Protein 7T8L (pdb70)

Organism: NCBI:txid2743575

Secondary structure (DSSP, 8-state):
---HHHHH--HHHHIIIIIS-EETTT---S---HHHHHHHHHHIIIIISTT-EEE---EEEE-TT---SSS-S-THHHH--TTTS--TT-SB--BTTEEEB-----S--HHHHHHHHHHHHHT-EE--B-----S-B---B-EEEEEE-SS-EEEEE---S-S-EEEEGGGB-S---EESSPP--GGG-HHHH-EEEEEEEE-TTS-HHHHHHHHHHT---S-EEEEEEGGGHHHHHHHTT-B-SHHHHT-TTT-SEEE-GGGGGGS--HHHHB--/--HHHHH--HHHHIIIIIS-B-TTT---S---HHHHHHHHHHIIIIISTT-EEEETTTTEEEE-TT---SSS-S-THHHH--TTTS--TT-SB---TTEEEB--------HHHHHHHHHHHHHT-EE--B-----S-B---B-EEEEEE-SS-EEEEE---S-S-EEEEGGGB-S---EE-SPPPPGGG-HHHH-EEEEEEEE-TTS-HHHHHHHHHHT---SSEEEEEEGGGHHHHHHHTT-B-SHHHHH-TTT--EEE-HHHH-

Sequence (542 aa):
ADKHEVLLRRAIELLAYWEGRLVTTRLNWFGLSRQQASADIKRYNTLYNPDALIHDVKGYVPKASFQPVLTTAHINEYLNLSGLVSESHALIAPEPNLAAVQLPDRSVRPEVIREVLRACRNQSTLKIYASQNPQWHERIISPHTLVYTGFRWHVRAYHQSKQFKDFLLSRIDRTPVVVAIESVDPAQDQQWHEEIVLTLIPNPKLNSSQQALVEKDFGPDGRLQIPVKKALAHYTLQRYQTAITLAEAEDALKYPLVLQRSDIEKLSSSYLFDQASDKHEVLLRRAIELLAYWEGRLVTTRLNWFGLSRQQASADIKRYNTLYNPDALIHDPSVKGYVPKASFQPVLTTAHINEYLNLSGLVSESHALIAPEPNLAAVQLPDRSVRPEVIREVLRACRNQSTLKIYASQNPQWHERIISPHTLVYTGFRWHVRAYHQSKQFKDFLLSRIDRTPVVVAIESVDPAQDQQWHEEIVLTLIPNPKLNSSQQALVEKDFGPDGRLQIPVKKALAHYTLQRYQTAITLAEAEDALKYPLVLQRSDIE

InterPro domains:
  IPR016634 DNA-binding transcriptional repressor CapW-like [PIRSF015558] (4-276)
  IPR026881 WYL domain [PF13280] (119-185)
  IPR051534 CBASS antivirus and pafABC operon-associated protein [PTHR34580] (62-256)
  IPR059019 DNA-binding transcriptional repressor CapW, winged helix-turn-helix domain [PF26109] (7-89)
  IPR059020 DNA-binding transcriptional repressor CapW, C-terminal dimerisation domain [PF26107] (207-273)

Nearest PDB structures (foldseek):
  7t8l-assembly1_B  TM=1.004E+00  e=1.789E-47  Acinetobacter sp. NEB 394
  7t8l-assembly1_A  TM=9.827E-01  e=4.111E-43  Acinetobacter sp. NEB 394
  9c5g-assembly1_A  TM=7.600E-01  e=1.513E-17  Rhizobium leguminosarum
  7tb5-assembly1_A-2  TM=6.706E-01  e=2.358E-17  Pseudomonas aeruginosa
  7qfz-assembly4_H  TM=7.503E-01  e=8.685E-16  Escherichia fergusonii ATCC 35469

Structure (mmCIF, N/CA/C/O backbone):
data_7T8L
#
_entry.id   7T8L
#
_cell.length_a   65.414
_cell.length_b   48.672
_cell.length_c   96.005
_cell.angle_alpha   90.000
_cell.angle_beta   102.251
_cell.angle_gamma   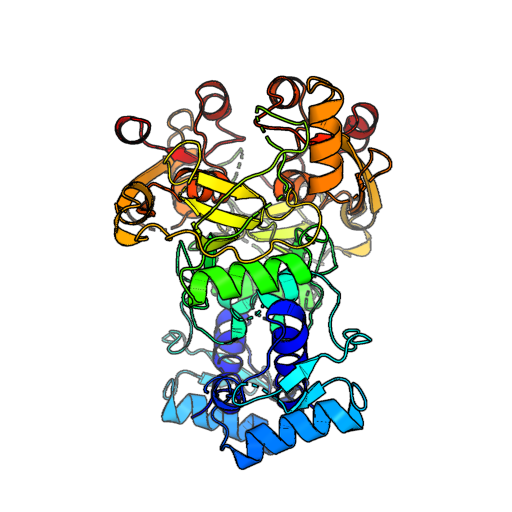90.000
#
_symmetry.space_group_name_H-M   'P 1 21 1'
#
loop_
_entity.id
_entity.type
_entity.pdbx_description
1 polymer BrxR
2 non-polymer 1,2-ETHANEDIOL
3 non-polymer 'CHLORIDE ION'
4 water water
#
loop_
_atom_site.group_PDB
_atom_site.id
_atom_site.type_symbol
_atom_site.label_atom_id
_atom_site.label_alt_id
_atom_site.label_comp_id
_atom_site.label_asym_id
_atom_site.label_entity_id
_atom_site.label_seq_id
_atom_site.pdbx_PDB_ins_code
_atom_site.Cartn_x
_atom_site.Cartn_y
_atom_site.Cartn_z
_atom_site.occupancy
_atom_site.B_iso_or_equiv
_atom_site.auth_seq_id
_atom_site.auth_comp_id
_atom_site.auth_asym_id
_atom_site.auth_atom_id
_atom_site.pdbx_PDB_model_num
ATOM 1 N N . ALA A 1 6 ? 48.648 14.943 15.991 1.000 57.787 3 ALA A N 1
ATOM 2 C CA . ALA A 1 6 ? 49.168 13.560 16.254 1.000 58.516 3 ALA A CA 1
ATOM 3 C C . ALA A 1 6 ? 48.046 12.636 16.755 1.000 59.888 3 ALA A C 1
ATOM 4 O O . ALA A 1 6 ? 48.094 11.424 16.408 1.000 58.024 3 ALA A O 1
ATOM 11 N N . ASP A 1 7 ? 47.067 13.181 17.497 1.000 53.219 4 ASP A N 1
ATOM 12 C CA . ASP A 1 7 ? 46.177 12.405 18.405 1.000 49.954 4 ASP A CA 1
ATOM 13 C C . ASP A 1 7 ? 44.983 11.773 17.666 1.000 39.104 4 ASP A C 1
ATOM 14 O O . ASP A 1 7 ? 44.158 12.470 17.036 1.000 39.046 4 ASP A O 1
ATOM 23 N N . LYS A 1 8 ? 44.887 10.458 17.802 1.000 36.908 5 LYS A N 1
ATOM 24 C CA . LYS A 1 8 ? 43.757 9.624 17.327 1.000 36.022 5 LYS A CA 1
ATOM 25 C C . LYS A 1 8 ? 42.556 9.744 18.282 1.000 33.028 5 LYS A C 1
ATOM 26 O O . LYS A 1 8 ? 42.703 10.309 19.381 1.000 30.757 5 LYS A O 1
ATOM 45 N N . HIS A 1 9 ? 41.437 9.135 17.885 1.000 30.693 6 HIS A N 1
ATOM 46 C CA . HIS A 1 9 ? 40.119 9.189 18.568 1.000 31.152 6 HIS A CA 1
ATOM 47 C C . HIS A 1 9 ? 40.288 8.979 20.070 1.000 29.365 6 HIS A C 1
ATOM 48 O O . HIS A 1 9 ? 39.842 9.858 20.785 1.000 30.829 6 HIS A O 1
ATOM 63 N N . GLU A 1 10 ? 40.955 7.910 20.520 1.000 29.004 7 GLU A N 1
ATOM 64 C CA . GLU A 1 10 ? 40.909 7.527 21.954 1.000 33.933 7 GLU A CA 1
ATOM 65 C C . GLU A 1 10 ? 41.599 8.597 22.819 1.000 32.241 7 GLU A C 1
ATOM 66 O O . GLU A 1 10 ? 41.039 8.949 23.858 1.000 29.591 7 GLU A O 1
ATOM 78 N N . VAL A 1 11 ? 42.749 9.113 22.391 1.000 31.500 8 VAL A N 1
ATOM 79 C CA . VAL A 1 11 ? 43.494 10.220 23.075 1.000 30.110 8 VAL A CA 1
ATOM 80 C C . VAL A 1 11 ? 42.653 11.510 23.027 1.000 28.537 8 VAL A C 1
ATOM 81 O O . VAL A 1 11 ? 42.518 12.181 24.087 1.000 25.778 8 VAL A O 1
ATOM 94 N N . LEU A 1 12 ? 42.072 11.835 21.876 1.000 28.335 9 LEU A N 1
ATOM 95 C CA . LEU A 1 12 ? 41.204 13.032 21.718 1.000 31.039 9 LEU A CA 1
ATOM 96 C C . LEU A 1 12 ? 39.995 12.920 22.671 1.000 28.069 9 LEU A C 1
ATOM 97 O O . LEU A 1 12 ? 39.618 13.940 23.233 1.000 25.557 9 LEU A O 1
ATOM 113 N N . LEU A 1 13 ? 39.468 11.716 22.903 1.000 28.138 10 LEU A N 1
ATOM 114 C CA . LEU A 1 13 ? 38.342 11.491 23.862 1.000 30.625 10 LEU A CA 1
ATOM 115 C C . LEU A 1 13 ? 38.778 11.864 25.287 1.000 26.173 10 LEU A C 1
ATOM 116 O O . LEU A 1 13 ? 38.008 12.553 25.968 1.000 24.011 10 LEU A O 1
ATOM 132 N N . ARG A 1 14 ? 39.977 11.444 25.703 1.000 22.629 11 ARG A N 1
ATOM 133 C CA . ARG A 1 14 ? 40.577 11.771 27.019 1.000 26.245 11 ARG A CA 1
ATOM 134 C C . ARG A 1 14 ? 40.808 13.278 27.149 1.000 25.429 11 ARG A C 1
ATOM 135 O O . ARG A 1 14 ? 40.560 13.850 28.213 1.000 25.599 11 ARG A O 1
ATOM 173 N N . ARG A 1 16 ? 39.148 15.730 25.451 1.000 24.137 13 ARG A N 1
ATOM 174 C CA . ARG A 1 16 ? 37.825 16.337 25.554 1.000 24.908 13 ARG A CA 1
ATOM 175 C C . ARG A 1 16 ? 37.283 16.130 26.977 1.000 23.430 13 ARG A C 1
ATOM 176 O O . ARG A 1 16 ? 36.658 17.057 27.485 1.000 24.138 13 ARG A O 1
ATOM 197 N N . ALA A 1 17 ? 37.508 14.966 27.595 1.000 23.577 14 ALA A N 1
ATOM 198 C CA . ALA A 1 17 ? 36.951 14.636 28.923 1.000 22.010 14 ALA A CA 1
ATOM 199 C C . ALA A 1 17 ? 37.564 15.587 29.952 1.000 24.309 14 ALA A C 1
ATOM 200 O O . ALA A 1 17 ? 36.829 16.138 30.797 1.000 20.259 14 ALA A O 1
ATOM 207 N N . ILE A 1 18 ? 38.884 15.778 29.881 1.000 22.517 15 ILE A N 1
ATOM 208 C CA . ILE A 1 18 ? 39.629 16.712 30.764 1.000 23.279 15 ILE A CA 1
ATOM 209 C C . ILE A 1 18 ? 38.991 18.089 30.658 1.000 22.040 15 ILE A C 1
ATOM 210 O O . ILE A 1 18 ? 38.720 18.697 31.717 1.000 22.672 15 ILE A O 1
ATOM 226 N N . GLU A 1 19 ? 38.826 18.572 29.438 1.000 20.614 16 GLU A N 1
ATOM 227 C CA . GLU A 1 19 ? 38.293 19.914 29.131 1.000 21.094 16 GLU A CA 1
ATOM 228 C C . GLU A 1 19 ? 36.855 20.041 29.661 1.000 22.210 16 GLU A C 1
ATOM 229 O O . GLU A 1 19 ? 36.543 21.076 30.283 1.000 21.145 16 GLU A O 1
ATOM 241 N N . LEU A 1 20 ? 36.005 19.057 29.391 1.000 20.559 17 LEU A N 1
ATOM 242 C CA . LEU A 1 20 ? 34.574 19.129 29.802 1.000 22.930 17 LEU A CA 1
ATOM 243 C C . LEU A 1 20 ? 34.438 19.062 31.331 1.000 20.661 17 LEU A C 1
ATOM 244 O O . LEU A 1 20 ? 33.582 19.805 31.872 1.000 20.378 17 LEU A O 1
ATOM 260 N N . LEU A 1 21 ? 35.216 18.223 32.021 1.000 20.484 18 LEU A N 1
ATOM 261 C CA . LEU A 1 21 ? 35.198 18.186 33.510 1.000 24.624 18 LEU A CA 1
ATOM 262 C C . LEU A 1 21 ? 35.633 19.541 34.059 1.000 27.332 18 LEU A C 1
ATOM 263 O O . LEU A 1 21 ? 34.928 20.054 34.976 1.000 28.024 18 LEU A O 1
ATOM 279 N N . ALA A 1 22 ? 36.737 20.103 33.551 1.000 25.427 19 ALA A N 1
ATOM 280 C CA . ALA A 1 22 ? 37.243 21.431 33.976 1.000 25.688 19 ALA A CA 1
ATOM 281 C C . ALA A 1 22 ? 36.157 22.493 33.767 1.000 25.313 19 ALA A C 1
ATOM 282 O O . ALA A 1 22 ? 35.906 23.340 34.672 1.000 24.589 19 ALA A O 1
ATOM 289 N N . TYR A 1 23 ? 35.584 22.516 32.584 1.000 22.825 20 TYR A N 1
ATOM 290 C CA . TYR A 1 23 ? 34.702 23.624 32.164 1.000 23.413 20 TYR A CA 1
ATOM 291 C C . TYR A 1 23 ? 33.339 23.545 32.854 1.000 23.022 20 TYR A C 1
ATOM 292 O O . TYR A 1 23 ? 32.847 24.612 33.320 1.000 24.126 20 TYR A O 1
ATOM 310 N N . TRP A 1 24 ? 32.743 22.353 32.898 1.000 20.531 21 TRP A N 1
ATOM 311 C CA . TRP A 1 24 ? 31.352 22.139 33.387 1.000 19.864 21 TRP A CA 1
ATOM 312 C C . TRP A 1 24 ? 31.331 21.893 34.901 1.000 21.045 21 TRP A C 1
ATOM 313 O O . TRP A 1 24 ? 30.381 22.357 35.562 1.000 23.229 21 TRP A O 1
ATOM 334 N N . GLU A 1 25 ? 32.292 21.165 35.457 1.000 24.411 22 GLU A N 1
ATOM 335 C CA . GLU A 1 25 ? 32.339 20.825 36.917 1.000 22.886 22 GLU A CA 1
ATOM 336 C C . GLU A 1 25 ? 33.276 21.785 37.667 1.000 25.395 22 GLU A C 1
ATOM 337 O O . GLU A 1 25 ? 33.080 21.955 38.867 1.000 24.405 22 GLU A O 1
ATOM 349 N N . GLY A 1 26 ? 34.222 22.441 36.985 1.000 25.300 23 GLY A N 1
ATOM 350 C CA . GLY A 1 26 ? 35.153 23.418 37.592 1.000 26.306 23 GLY A CA 1
ATOM 351 C C . GLY A 1 26 ? 36.298 22.750 38.338 1.000 27.622 23 GLY A C 1
ATOM 352 O O . GLY A 1 26 ? 37.020 23.432 39.072 1.000 26.981 23 GLY A O 1
ATOM 356 N N . ARG A 1 27 ? 36.459 21.445 38.174 1.000 30.611 24 ARG A N 1
ATOM 357 C CA . ARG A 1 27 ? 37.426 20.622 38.934 1.000 33.603 24 ARG A CA 1
ATOM 358 C C . ARG A 1 27 ? 37.693 19.327 38.164 1.000 33.443 24 ARG A C 1
ATOM 359 O O . ARG A 1 27 ? 36.762 18.758 37.633 1.000 35.870 24 ARG A O 1
ATOM 380 N N . LEU A 1 28 ? 38.952 18.909 38.108 1.000 36.231 25 LEU A N 1
ATOM 381 C CA . LEU A 1 28 ? 39.388 17.659 37.457 1.000 36.717 25 LEU A CA 1
ATOM 382 C C . LEU A 1 28 ? 40.148 16.845 38.504 1.000 38.061 25 LEU A C 1
ATOM 383 O O . LEU A 1 28 ? 41.220 17.284 38.921 1.000 35.729 25 LEU A O 1
ATOM 399 N N . VAL A 1 29 ? 39.557 15.742 38.949 1.000 38.074 26 VAL A N 1
ATOM 400 C CA . VAL A 1 29 ? 40.158 14.783 39.920 1.000 42.556 26 VAL A CA 1
ATOM 401 C C . VAL A 1 29 ? 40.728 13.611 39.123 1.000 39.929 26 VAL A C 1
ATOM 402 O O . VAL A 1 29 ? 39.986 13.016 38.313 1.000 34.638 26 VAL A O 1
ATOM 415 N N . THR A 1 30 ? 42.015 13.332 39.314 1.000 41.841 27 THR A N 1
ATOM 416 C CA . THR A 1 30 ? 42.782 12.290 38.581 1.000 42.726 27 THR A CA 1
ATOM 417 C C . THR A 1 30 ? 42.038 10.948 38.653 1.000 39.249 27 THR A C 1
ATOM 418 O O . THR A 1 30 ? 41.982 10.249 37.611 1.000 37.537 27 THR A O 1
ATOM 429 N N . THR A 1 31 ? 41.450 10.611 39.803 1.000 36.577 28 THR A N 1
ATOM 430 C CA . THR A 1 31 ? 40.700 9.333 40.013 1.000 38.635 28 THR A CA 1
ATOM 431 C C . THR A 1 31 ? 39.509 9.217 39.039 1.000 32.088 28 THR A C 1
ATOM 432 O O . THR A 1 31 ? 39.178 8.082 38.641 1.000 31.028 28 THR A O 1
ATOM 443 N N . ARG A 1 32 ? 38.888 10.329 38.655 1.000 33.503 29 ARG A N 1
ATOM 444 C CA . ARG A 1 32 ? 37.741 10.338 37.699 1.000 33.988 29 ARG A CA 1
ATOM 445 C C . ARG A 1 32 ? 38.221 9.846 36.325 1.000 29.954 29 ARG A C 1
ATOM 446 O O . ARG A 1 32 ? 37.597 8.956 35.735 1.000 24.636 29 ARG A O 1
ATOM 467 N N . LEU A 1 33 ? 39.325 10.420 35.850 1.000 31.818 30 LEU A N 1
ATOM 468 C CA . LEU A 1 33 ? 39.997 9.990 34.608 1.000 35.455 30 LEU A CA 1
ATOM 469 C C . LEU A 1 33 ? 40.341 8.505 34.669 1.000 33.522 30 LEU A C 1
ATOM 470 O O . LEU A 1 33 ? 40.071 7.773 33.714 1.000 33.742 30 LEU A O 1
ATOM 503 N N . ASN A 1 35 ? 39.154 6.055 36.471 1.000 36.833 32 ASN A N 1
ATOM 504 C CA . ASN A 1 35 ? 37.984 5.186 36.436 1.000 36.179 32 ASN A CA 1
ATOM 505 C C . ASN A 1 35 ? 37.321 5.228 35.064 1.000 30.972 32 ASN A C 1
ATOM 506 O O . ASN A 1 35 ? 36.835 4.193 34.651 1.000 31.970 32 ASN A O 1
ATOM 517 N N . TRP A 1 36 ? 37.228 6.383 34.407 1.000 31.062 33 TRP A N 1
ATOM 518 C CA . TRP A 1 36 ? 36.512 6.472 33.105 1.000 31.533 33 TRP A CA 1
ATOM 519 C C . TRP A 1 36 ? 37.238 5.655 32.023 1.000 32.834 33 TRP A C 1
ATOM 520 O O . TRP A 1 36 ? 36.561 5.009 31.217 1.000 32.624 33 TRP A O 1
ATOM 541 N N . PHE A 1 37 ? 38.566 5.715 31.980 1.000 31.945 34 PHE A N 1
ATOM 542 C CA . PHE A 1 37 ? 39.351 5.151 30.859 1.000 34.453 34 PHE A CA 1
ATOM 543 C C . PHE A 1 37 ? 40.220 3.971 31.315 1.000 39.376 34 PHE A C 1
ATOM 544 O O . PHE A 1 37 ? 40.877 3.373 30.452 1.000 40.695 34 PHE A O 1
ATOM 561 N N . GLY A 1 38 ? 40.208 3.605 32.601 1.000 43.850 35 GLY A N 1
ATOM 562 C CA . GLY A 1 38 ? 40.976 2.442 33.102 1.000 44.555 35 GLY A CA 1
ATOM 563 C C . GLY A 1 38 ? 42.472 2.708 33.082 1.000 44.834 35 GLY A C 1
ATOM 564 O O . GLY A 1 38 ? 43.239 1.801 32.742 1.000 48.328 35 GLY A O 1
ATOM 568 N N . LEU A 1 39 ? 42.867 3.924 33.450 1.000 41.110 36 LEU A N 1
ATOM 569 C CA . LEU A 1 39 ? 44.271 4.394 33.476 1.000 38.413 36 LEU A CA 1
ATOM 570 C C . LEU A 1 39 ? 44.872 4.137 34.862 1.000 41.589 36 LEU A C 1
ATOM 571 O O . LEU A 1 39 ? 44.107 4.098 35.853 1.000 39.599 36 LEU A O 1
ATOM 587 N N . SER A 1 40 ? 46.200 3.989 34.930 1.000 40.867 37 SER A N 1
ATOM 588 C CA . SER A 1 40 ? 47.005 4.161 36.170 1.000 42.569 37 SER A CA 1
ATOM 589 C C . SER A 1 40 ? 47.072 5.657 36.499 1.000 40.658 37 SER A C 1
ATOM 590 O O . SER A 1 40 ? 46.911 6.471 35.558 1.000 37.316 37 SER A O 1
ATOM 598 N N . ARG A 1 41 ? 47.321 6.001 37.764 1.000 40.394 38 ARG A N 1
ATOM 599 C CA . ARG A 1 41 ? 47.543 7.406 38.199 1.000 43.155 38 ARG A CA 1
ATOM 600 C C . ARG A 1 41 ? 48.617 8.067 37.314 1.000 42.736 38 ARG A C 1
ATOM 601 O O . ARG A 1 41 ? 48.493 9.286 37.023 1.000 37.392 38 ARG A O 1
ATOM 622 N N . GLN A 1 42 ? 49.630 7.302 36.879 1.000 46.866 39 GLN A N 1
ATOM 623 C CA . GLN A 1 42 ? 50.764 7.814 36.055 1.000 42.488 39 GLN A CA 1
ATOM 624 C C . GLN A 1 42 ? 50.238 8.174 34.667 1.000 40.088 39 GLN A C 1
ATOM 625 O O . GLN A 1 42 ? 50.538 9.269 34.204 1.000 40.829 39 GLN A O 1
ATOM 631 N N . GLN A 1 43 ? 49.455 7.296 34.040 1.000 40.280 40 GLN A N 1
ATOM 632 C CA . GLN A 1 43 ? 48.815 7.601 32.729 1.000 44.209 40 GLN A CA 1
ATOM 633 C C . GLN A 1 43 ? 47.829 8.781 32.891 1.000 41.908 40 GLN A C 1
ATOM 634 O O . GLN A 1 43 ? 47.905 9.745 32.101 1.000 40.833 40 GLN A O 1
ATOM 648 N N . ALA A 1 44 ? 46.969 8.763 33.914 1.000 39.254 41 ALA A N 1
ATOM 649 C CA . ALA A 1 44 ? 46.019 9.872 34.193 1.000 39.332 41 ALA A CA 1
ATOM 650 C C . ALA A 1 44 ? 46.769 11.216 34.288 1.000 37.278 41 ALA A C 1
ATOM 651 O O . ALA A 1 44 ? 46.363 12.152 33.596 1.000 34.008 41 ALA A O 1
ATOM 658 N N . SER A 1 45 ? 47.849 11.320 35.081 1.000 38.093 42 SER A N 1
ATOM 659 C CA . SER A 1 45 ? 48.645 12.573 35.232 1.000 38.013 42 SER A CA 1
ATOM 660 C C . SER A 1 45 ? 49.337 12.949 33.917 1.000 38.909 42 SER A C 1
ATOM 661 O O . SER A 1 45 ? 49.467 14.162 33.646 1.000 34.864 42 SER A O 1
ATOM 669 N N . ALA A 1 46 ? 49.794 11.964 33.129 1.000 35.658 43 ALA A N 1
ATOM 670 C CA . ALA A 1 46 ? 50.382 12.234 31.795 1.000 38.270 43 ALA A CA 1
ATOM 671 C C . ALA A 1 46 ? 49.328 12.877 30.879 1.000 36.281 43 ALA A C 1
ATOM 672 O O . ALA A 1 46 ? 49.667 13.806 30.134 1.000 33.616 43 ALA A O 1
ATOM 679 N N . ASP A 1 47 ? 48.076 12.404 30.914 1.000 41.522 44 ASP A N 1
ATOM 680 C CA . ASP A 1 47 ? 46.983 12.964 30.060 1.000 38.081 44 ASP A CA 1
ATOM 681 C C . ASP A 1 47 ? 46.739 14.432 30.430 1.000 32.178 44 ASP A C 1
ATOM 682 O O . ASP A 1 47 ? 46.633 15.284 29.521 1.000 26.318 44 ASP A O 1
ATOM 691 N N . ILE A 1 48 ? 46.673 14.733 31.723 1.000 30.050 45 ILE A N 1
ATOM 692 C CA . ILE A 1 48 ? 46.432 16.123 32.199 1.000 30.425 45 ILE A CA 1
ATOM 693 C C . ILE A 1 48 ? 47.606 16.991 31.715 1.000 32.864 45 ILE A C 1
ATOM 694 O O . ILE A 1 48 ? 47.354 18.082 31.170 1.000 26.747 45 ILE A O 1
ATOM 710 N N . LYS A 1 49 ? 48.841 16.497 31.874 1.000 35.072 46 LYS A N 1
ATOM 711 C CA . LYS A 1 49 ? 50.101 17.188 31.451 1.000 37.697 46 LYS A CA 1
ATOM 712 C C . LYS A 1 49 ? 50.000 17.497 29.948 1.000 34.432 46 LYS A C 1
ATOM 713 O O . LYS A 1 49 ? 50.189 18.661 29.554 1.000 35.792 46 LYS A O 1
ATOM 725 N N . ARG A 1 50 ? 49.598 16.524 29.131 1.000 34.574 47 ARG A N 1
ATOM 726 C CA . ARG A 1 50 ? 49.404 16.722 27.667 1.000 32.266 47 ARG A CA 1
ATOM 727 C C . ARG A 1 50 ? 48.350 17.803 27.369 1.000 31.105 47 ARG A C 1
ATOM 728 O O . ARG A 1 50 ? 48.566 18.635 26.451 1.000 28.791 47 ARG A O 1
ATOM 749 N N . TYR A 1 51 ? 47.168 17.759 27.987 1.000 28.063 48 TYR A N 1
ATOM 750 C CA . TYR A 1 51 ? 46.133 18.792 27.696 1.000 28.493 48 TYR A CA 1
ATOM 751 C C . TYR A 1 51 ? 46.713 20.161 28.073 1.000 26.365 48 TYR A C 1
ATOM 752 O O . TYR A 1 51 ? 46.503 21.126 27.354 1.000 25.274 48 TYR A O 1
ATOM 770 N N . ASN A 1 52 ? 47.384 20.209 29.221 1.000 27.787 49 ASN A N 1
ATOM 771 C CA . ASN A 1 52 ? 47.938 21.445 29.830 1.000 35.455 49 ASN A CA 1
ATOM 772 C C . ASN A 1 52 ? 49.146 21.976 29.049 1.000 39.460 49 ASN A C 1
ATOM 773 O O . ASN A 1 52 ? 49.530 23.127 29.337 1.000 45.786 49 ASN A O 1
ATOM 784 N N . THR A 1 53 ? 49.730 21.176 28.145 1.000 38.878 50 THR A N 1
ATOM 785 C CA . THR A 1 53 ? 50.980 21.504 27.394 1.000 38.932 50 THR A CA 1
ATOM 786 C C . THR A 1 53 ? 50.648 21.697 25.917 1.000 36.876 50 THR A C 1
ATOM 787 O O . THR A 1 53 ? 50.893 22.783 25.394 1.000 40.970 50 THR A O 1
ATOM 798 N N . LEU A 1 54 ? 50.039 20.700 25.280 1.000 33.363 51 LEU A N 1
ATOM 799 C CA . LEU A 1 54 ? 49.858 20.692 23.817 1.000 32.999 51 LEU A CA 1
ATOM 800 C C . LEU A 1 54 ? 48.511 21.290 23.390 1.000 36.613 51 LEU A C 1
ATOM 801 O O . LEU A 1 54 ? 48.414 21.706 22.215 1.000 34.741 51 LEU A O 1
ATOM 817 N N . TYR A 1 55 ? 47.480 21.307 24.249 1.000 33.801 52 TYR A N 1
ATOM 818 C CA . TYR A 1 55 ? 46.118 21.738 23.826 1.000 32.939 52 TYR A CA 1
ATOM 819 C C . TYR A 1 55 ? 45.746 23.105 24.394 1.000 30.556 52 TYR A C 1
ATOM 820 O O . TYR A 1 55 ? 45.261 23.901 23.606 1.000 30.757 52 TYR A O 1
ATOM 838 N N . ASN A 1 56 ? 45.860 23.301 25.707 1.000 32.580 53 ASN A N 1
ATOM 839 C CA . ASN A 1 56 ? 45.377 24.521 26.413 1.000 37.748 53 ASN A CA 1
ATOM 840 C C . ASN A 1 56 ? 46.493 24.922 27.377 1.000 39.361 53 ASN A C 1
ATOM 841 O O . ASN A 1 56 ? 46.450 24.610 28.569 1.000 36.394 53 ASN A O 1
ATOM 852 N N . PRO A 1 57 ? 47.583 25.533 26.852 1.000 40.761 54 PRO A N 1
ATOM 853 C CA . PRO A 1 57 ? 48.799 25.752 27.638 1.000 42.753 54 PRO A CA 1
ATOM 854 C C . PRO A 1 57 ? 48.491 26.444 28.978 1.000 38.802 54 PRO A C 1
ATOM 855 O O . PRO A 1 57 ? 47.911 27.485 28.935 1.000 37.994 54 PRO A O 1
ATOM 866 N N . ASP A 1 58 ? 48.842 25.793 30.091 1.000 41.136 55 ASP A N 1
ATOM 867 C CA . ASP A 1 58 ? 48.692 26.246 31.506 1.000 49.095 55 ASP A CA 1
ATOM 868 C C . ASP A 1 58 ? 47.241 26.661 31.822 1.000 46.121 55 ASP A C 1
ATOM 869 O O . ASP A 1 58 ? 47.052 27.567 32.652 1.000 39.257 55 ASP A O 1
ATOM 878 N N . ALA A 1 59 ? 46.242 25.982 31.245 1.000 43.528 56 ALA A N 1
ATOM 879 C CA . ALA A 1 59 ? 44.809 26.286 31.480 1.000 39.418 56 ALA A CA 1
ATOM 880 C C . ALA A 1 59 ? 44.400 25.767 32.859 1.000 37.403 56 ALA A C 1
ATOM 881 O O . ALA A 1 59 ? 43.536 26.426 33.465 1.000 39.054 56 ALA A O 1
ATOM 888 N N . LEU A 1 60 ? 45.029 24.676 33.329 1.000 34.248 57 LEU A N 1
ATOM 889 C CA . LEU A 1 60 ? 44.762 23.970 34.608 1.000 37.563 57 LEU A CA 1
ATOM 890 C C . LEU A 1 60 ? 45.922 24.162 35.599 1.000 49.740 57 LEU A C 1
ATOM 891 O O . LEU A 1 60 ? 47.095 24.081 35.145 1.000 49.841 57 LEU A O 1
ATOM 907 N N . ILE A 1 61 ? 45.604 24.286 36.900 1.000 49.486 58 ILE A N 1
ATOM 908 C CA . ILE A 1 61 ? 46.564 24.415 38.046 1.000 50.399 58 ILE A CA 1
ATOM 909 C C . ILE A 1 61 ? 46.191 23.374 39.106 1.000 49.582 58 ILE A C 1
ATOM 910 O O . ILE A 1 61 ? 44.979 23.221 39.327 1.000 44.883 58 ILE A O 1
ATOM 926 N N . HIS A 1 62 ? 47.172 22.717 39.750 1.000 49.246 59 HIS A N 1
ATOM 927 C CA . HIS A 1 62 ? 46.964 21.778 40.894 1.000 57.835 59 HIS A CA 1
ATOM 928 C C . HIS A 1 62 ? 46.432 22.586 42.083 1.000 62.461 59 HIS A C 1
ATOM 929 O O . HIS A 1 62 ? 46.584 23.818 42.032 1.000 68.022 59 HIS A O 1
ATOM 935 N N . ASP A 1 63 ? 45.794 21.944 43.073 1.000 63.466 60 ASP A N 1
ATOM 936 C CA . ASP A 1 63 ? 45.216 22.643 44.258 1.000 63.462 60 ASP A CA 1
ATOM 937 C C . ASP A 1 63 ? 45.104 21.667 45.436 1.000 68.119 60 ASP A C 1
ATOM 938 O O . ASP A 1 63 ? 44.227 20.784 45.357 1.000 72.411 60 ASP A O 1
ATOM 945 N N . VAL A 1 66 ? 41.950 19.831 46.843 1.000 60.759 63 VAL A N 1
ATOM 946 C CA . VAL A 1 66 ? 41.241 18.849 45.973 1.000 60.250 63 VAL A CA 1
ATOM 947 C C . VAL A 1 66 ? 42.299 17.976 45.308 1.000 62.027 63 VAL A C 1
ATOM 948 O O . VAL A 1 66 ? 43.294 18.553 44.848 1.000 68.350 63 VAL A O 1
ATOM 953 N N . LYS A 1 67 ? 42.080 16.657 45.249 1.000 64.326 64 LYS A N 1
ATOM 954 C CA . LYS A 1 67 ? 43.021 15.647 44.681 1.000 59.868 64 LYS A CA 1
ATOM 955 C C . LYS A 1 67 ? 43.108 15.818 43.155 1.000 61.606 64 LYS A C 1
ATOM 956 O O . LYS A 1 67 ? 43.067 14.793 42.421 1.000 58.871 64 LYS A O 1
ATOM 962 N N . GLY A 1 68 ? 43.263 17.064 42.690 1.000 64.364 65 GLY A N 1
ATOM 963 C CA . GLY A 1 68 ? 43.306 17.394 41.254 1.000 60.499 65 GLY A CA 1
ATOM 964 C C . GLY A 1 68 ? 43.393 18.886 40.983 1.000 55.161 65 GLY A C 1
ATOM 965 O O . GLY A 1 68 ? 43.940 19.622 41.821 1.000 65.872 65 GLY A O 1
ATOM 969 N N . TYR A 1 69 ? 42.845 19.311 39.841 1.000 49.255 66 TYR A N 1
ATOM 970 C CA . TYR A 1 69 ? 43.208 20.566 39.137 1.000 44.830 66 TYR A CA 1
ATOM 971 C C . TYR A 1 69 ? 41.960 21.413 38.886 1.000 42.416 66 TYR A C 1
ATOM 972 O O . TYR A 1 69 ? 40.831 20.867 38.817 1.000 35.728 66 TYR A O 1
ATOM 990 N N . VAL A 1 70 ? 42.171 22.715 38.706 1.000 37.598 67 VAL A N 1
ATOM 991 C CA . VAL A 1 70 ? 41.090 23.725 38.573 1.000 41.154 67 VAL A CA 1
ATOM 992 C C . VAL A 1 70 ? 41.416 24.566 37.348 1.000 37.833 67 VAL A C 1
ATOM 993 O O . VAL A 1 70 ? 42.585 24.792 37.065 1.000 38.005 67 VAL A O 1
ATOM 1006 N N . PRO A 1 71 ? 40.421 25.038 36.566 1.000 39.830 68 PRO A N 1
ATOM 1007 C CA . PRO A 1 71 ? 40.696 25.972 35.475 1.000 42.427 68 PRO A CA 1
ATOM 1008 C C . PRO A 1 71 ? 41.215 27.328 35.980 1.000 46.892 68 PRO A C 1
ATOM 1009 O O . PRO A 1 71 ? 40.637 27.836 36.925 1.000 42.457 68 PRO A O 1
ATOM 1020 N N . LYS A 1 72 ? 42.269 27.862 35.344 1.000 44.887 69 LYS A N 1
ATOM 1021 C CA . LYS A 1 72 ? 42.662 29.296 35.435 1.000 47.840 69 LYS A CA 1
ATOM 1022 C C . LYS A 1 72 ? 41.399 30.143 35.185 1.000 47.967 69 LYS A C 1
ATOM 1023 O O . LYS A 1 72 ? 40.425 29.641 34.552 1.000 43.899 69 LYS A O 1
ATOM 1029 N N . ALA A 1 73 ? 41.396 31.370 35.703 1.000 45.195 70 ALA A N 1
ATOM 1030 C CA . ALA A 1 73 ? 40.299 32.356 35.558 1.000 49.791 70 ALA A CA 1
ATOM 1031 C C . ALA A 1 73 ? 40.095 32.686 34.070 1.000 46.028 70 ALA A C 1
ATOM 1032 O O . ALA A 1 73 ? 38.943 32.911 33.667 1.000 45.375 70 ALA A O 1
ATOM 1039 N N . SER A 1 74 ? 41.173 32.674 33.280 1.000 45.772 71 SER A N 1
ATOM 1040 C CA . SER A 1 74 ? 41.162 32.952 31.820 1.000 49.585 71 SER A CA 1
ATOM 1041 C C . SER A 1 74 ? 40.810 31.693 31.006 1.000 51.440 71 SER A C 1
ATOM 1042 O O . SER A 1 74 ? 40.969 31.766 29.768 1.000 52.602 71 SER A O 1
ATOM 1048 N N . PHE A 1 75 ? 40.365 30.590 31.637 1.000 47.464 72 PHE A N 1
ATOM 1049 C CA . PHE A 1 75 ? 40.109 29.281 30.961 1.000 43.513 72 PHE A CA 1
ATOM 1050 C C . PHE A 1 75 ? 39.040 29.448 29.881 1.000 42.916 72 PHE A C 1
ATOM 1051 O O . PHE A 1 75 ? 37.913 29.820 30.240 1.000 43.672 72 PHE A O 1
ATOM 1068 N N . GLN A 1 76 ? 39.398 29.150 28.624 1.000 42.444 73 GLN A N 1
ATOM 1069 C CA . GLN A 1 76 ? 38.495 29.007 27.448 1.000 46.114 73 GLN A CA 1
ATOM 1070 C C . GLN A 1 76 ? 38.591 27.572 26.921 1.000 42.937 73 GLN A C 1
ATOM 1071 O O . GLN A 1 76 ? 39.696 27.031 26.824 1.000 42.569 73 GLN A O 1
ATOM 1077 N N . PRO A 1 77 ? 37.464 26.894 26.590 1.000 41.071 74 PRO A N 1
ATOM 1078 C CA . PRO A 1 77 ? 37.518 25.590 25.933 1.000 39.399 74 PRO A CA 1
ATOM 1079 C C . PRO A 1 77 ? 38.149 25.703 24.532 1.000 38.927 74 PRO A C 1
ATOM 1080 O O . PRO A 1 77 ? 37.849 26.645 23.836 1.000 37.932 74 PRO A O 1
ATOM 1091 N N . VAL A 1 78 ? 38.999 24.749 24.142 1.000 37.314 75 VAL A N 1
ATOM 1092 C CA . VAL A 1 78 ? 39.652 24.734 22.791 1.000 39.114 75 VAL A CA 1
ATOM 1093 C C . VAL A 1 78 ? 39.103 23.604 21.908 1.000 35.961 75 VAL A C 1
ATOM 1094 O O . VAL A 1 78 ? 39.118 23.797 20.689 1.000 33.774 75 VAL A O 1
ATOM 1107 N N . LEU A 1 79 ? 38.563 22.526 22.491 1.000 33.595 76 LEU A N 1
ATOM 1108 C CA . LEU A 1 79 ? 38.119 21.305 21.772 1.000 33.735 76 LEU A CA 1
ATOM 1109 C C . LEU A 1 79 ? 36.591 21.245 21.659 1.000 34.238 76 LEU A C 1
ATOM 1110 O O . LEU A 1 79 ? 36.116 20.419 20.881 1.000 36.273 76 LEU A O 1
ATOM 1126 N N . THR A 1 80 ? 35.834 22.037 22.425 1.000 33.155 77 THR A N 1
ATOM 1127 C CA . THR A 1 80 ? 34.353 21.889 22.520 1.000 33.923 77 THR A CA 1
ATOM 1128 C C . THR A 1 80 ? 33.676 23.261 22.445 1.000 34.781 77 THR A C 1
ATOM 1129 O O . THR A 1 80 ? 34.309 24.234 22.811 1.000 35.472 77 THR A O 1
ATOM 1140 N N . THR A 1 81 ? 32.443 23.317 21.934 1.000 38.361 78 THR A N 1
ATOM 1141 C CA . THR A 1 81 ? 31.578 24.532 21.949 1.000 37.360 78 THR A CA 1
ATOM 1142 C C . THR A 1 81 ? 31.019 24.638 23.373 1.000 35.596 78 THR A C 1
ATOM 1143 O O . THR A 1 81 ? 30.962 23.605 24.061 1.000 38.874 78 THR A O 1
ATOM 1154 N N . ALA A 1 82 ? 30.602 25.815 23.802 1.000 32.559 79 ALA A N 1
ATOM 1155 C CA . ALA A 1 82 ? 30.047 26.030 25.161 1.000 37.133 79 ALA A CA 1
ATOM 1156 C C . ALA A 1 82 ? 28.584 25.544 25.264 1.000 32.641 79 ALA A C 1
ATOM 1157 O O . ALA A 1 82 ? 27.816 26.162 25.980 1.000 38.835 79 ALA A O 1
ATOM 1164 N N . HIS A 1 83 ? 28.214 24.431 24.620 1.000 31.222 80 HIS A N 1
ATOM 1165 C CA . HIS A 1 83 ? 26.871 23.791 24.714 1.000 29.648 80 HIS A CA 1
ATOM 1166 C C . HIS A 1 83 ? 26.911 22.729 25.808 1.000 24.533 80 HIS A C 1
ATOM 1167 O O . HIS A 1 83 ? 27.783 21.859 25.715 1.000 21.943 80 HIS A O 1
ATOM 1182 N N . ILE A 1 84 ? 25.957 22.739 26.747 1.000 21.286 81 ILE A N 1
ATOM 1183 C CA . ILE A 1 84 ? 25.816 21.666 27.778 1.000 20.987 81 ILE A CA 1
ATOM 1184 C C . ILE A 1 84 ? 25.625 20.278 27.109 1.000 19.124 81 ILE A C 1
ATOM 1185 O O . ILE A 1 84 ? 26.125 19.282 27.636 1.000 19.610 81 ILE A O 1
ATOM 1201 N N . ASN A 1 85 ? 25.047 20.209 25.912 1.000 20.906 82 ASN A N 1
ATOM 1202 C CA . ASN A 1 85 ? 24.926 18.950 25.125 1.000 22.298 82 ASN A CA 1
ATOM 1203 C C . ASN A 1 85 ? 26.294 18.225 25.082 1.000 22.922 82 ASN A C 1
ATOM 1204 O O . ASN A 1 85 ? 26.334 16.996 25.145 1.000 22.436 82 ASN A O 1
ATOM 1215 N N . GLU A 1 86 ? 27.416 18.940 24.970 1.000 21.207 83 GLU A N 1
ATOM 1216 C CA . GLU A 1 86 ? 28.740 18.266 24.865 1.000 26.165 83 GLU A CA 1
ATOM 1217 C C . GLU A 1 86 ? 29.069 17.529 26.161 1.000 22.654 83 GLU A C 1
ATOM 1218 O O . GLU A 1 86 ? 29.703 16.467 26.109 1.000 21.658 83 GLU A O 1
ATOM 1230 N N . TYR A 1 87 ? 28.684 18.092 27.292 1.000 21.213 84 TYR A N 1
ATOM 1231 C CA . TYR A 1 87 ? 28.935 17.456 28.597 1.000 20.390 84 TYR A CA 1
ATOM 1232 C C . TYR A 1 87 ? 28.079 16.197 28.684 1.000 18.625 84 TYR A C 1
ATOM 1233 O O . TYR A 1 87 ? 28.570 15.108 29.040 1.000 20.839 84 TYR A O 1
ATOM 1251 N N . LEU A 1 88 ? 26.793 16.322 28.356 1.000 21.364 85 LEU A N 1
ATOM 1252 C CA . LEU A 1 88 ? 25.883 15.149 28.434 1.000 21.628 85 LEU A CA 1
ATOM 1253 C C . LEU A 1 88 ? 26.371 14.069 27.460 1.000 21.244 85 LEU A C 1
ATOM 1254 O O . LEU A 1 88 ? 26.388 12.917 27.860 1.000 20.138 85 LEU A O 1
ATOM 1270 N N . ASN A 1 89 ? 26.801 14.433 26.255 1.000 23.725 86 ASN A N 1
ATOM 1271 C CA . ASN A 1 89 ? 27.282 13.447 25.240 1.000 24.610 86 ASN A CA 1
ATOM 1272 C C . ASN A 1 89 ? 28.475 12.675 25.782 1.000 23.895 86 ASN A C 1
ATOM 1273 O O . ASN A 1 89 ? 28.538 11.478 25.609 1.000 22.943 86 ASN A O 1
ATOM 1318 N N . LEU A 1 91 ? 29.406 12.109 28.952 1.000 23.868 88 LEU A N 1
ATOM 1319 C CA . LEU A 1 91 ? 29.002 11.245 30.058 1.000 25.703 88 LEU A CA 1
ATOM 1320 C C . LEU A 1 91 ? 28.267 10.031 29.499 1.000 25.117 88 LEU A C 1
ATOM 1321 O O . LEU A 1 91 ? 28.496 8.929 30.009 1.000 27.979 88 LEU A O 1
ATOM 1337 N N . SER A 1 92 ? 27.419 10.239 28.496 1.000 28.158 89 SER A N 1
ATOM 1338 C CA . SER A 1 92 ? 26.504 9.185 27.982 1.000 35.039 89 SER A CA 1
ATOM 1339 C C . SER A 1 92 ? 27.312 8.164 27.182 1.000 37.972 89 SER A C 1
ATOM 1340 O O . SER A 1 92 ? 26.919 6.980 27.198 1.000 40.662 89 SER A O 1
ATOM 1348 N N . GLY A 1 93 ? 28.442 8.582 26.603 1.000 36.855 90 GLY A N 1
ATOM 1349 C CA . GLY A 1 93 ? 29.376 7.694 25.883 1.000 36.812 90 GLY A CA 1
ATOM 1350 C C . GLY A 1 93 ? 30.063 6.696 26.796 1.000 39.819 90 GLY A C 1
ATOM 1351 O O . GLY A 1 93 ? 30.444 5.624 26.308 1.000 41.105 90 GLY A O 1
ATOM 1355 N N . LEU A 1 94 ? 30.202 6.997 28.087 1.000 39.708 91 LEU A N 1
ATOM 1356 C CA . LEU A 1 94 ? 30.997 6.175 29.043 1.000 42.192 91 LEU A CA 1
ATOM 1357 C C . LEU A 1 94 ? 30.184 5.020 29.648 1.000 45.555 91 LEU A C 1
ATOM 1358 O O . LEU A 1 94 ? 30.816 3.991 29.998 1.000 40.152 91 LEU A O 1
ATOM 1374 N N . VAL A 1 95 ? 28.849 5.131 29.703 1.000 45.423 92 VAL A N 1
ATOM 1375 C CA . VAL A 1 95 ? 27.927 4.113 30.302 1.000 48.680 92 VAL A CA 1
ATOM 1376 C C . VAL A 1 95 ? 27.035 3.521 29.185 1.000 51.989 92 VAL A C 1
ATOM 1377 O O . VAL A 1 95 ? 27.012 4.091 28.095 1.000 53.418 92 VAL A O 1
ATOM 1390 N N . SER A 1 96 ? 26.338 2.404 29.419 1.000 55.244 93 SER A N 1
ATOM 1391 C CA . SER A 1 96 ? 25.555 1.678 28.378 1.000 55.391 93 SER A CA 1
ATOM 1392 C C . SER A 1 96 ? 24.065 1.769 28.708 1.000 54.372 93 SER A C 1
ATOM 1393 O O . SER A 1 96 ? 23.516 0.755 29.197 1.000 60.397 93 SER A O 1
ATOM 1399 N N . GLU A 1 97 ? 23.446 2.927 28.432 1.000 48.057 94 GLU A N 1
ATOM 1400 C CA . GLU A 1 97 ? 22.092 3.284 28.941 1.000 49.892 94 GLU A CA 1
ATOM 1401 C C . GLU A 1 97 ? 21.160 3.801 27.834 1.000 48.100 94 GLU A C 1
ATOM 1402 O O . GLU A 1 97 ? 20.234 4.531 28.185 1.000 42.115 94 GLU A O 1
ATOM 1414 N N . SER A 1 98 ? 21.338 3.397 26.572 1.000 47.797 95 SER A N 1
ATOM 1415 C CA . SER A 1 98 ? 20.462 3.797 25.431 1.000 49.257 95 SER A CA 1
ATOM 1416 C C . SER A 1 98 ? 19.085 3.118 25.510 1.000 45.802 95 SER A C 1
ATOM 1417 O O . SER A 1 98 ? 18.202 3.462 24.692 1.000 49.920 95 SER A O 1
ATOM 1425 N N . HIS A 1 99 ? 18.923 2.139 26.398 1.000 44.192 96 HIS A N 1
ATOM 1426 C CA . HIS A 1 99 ? 17.700 1.299 26.552 1.000 41.146 96 HIS A CA 1
ATOM 1427 C C . HIS A 1 99 ? 16.765 1.874 27.627 1.000 40.063 96 HIS A C 1
ATOM 1428 O O . HIS A 1 99 ? 15.580 1.469 27.696 1.000 37.132 96 HIS A O 1
ATOM 1443 N N . ALA A 1 100 ? 17.296 2.733 28.495 1.000 35.913 97 ALA A N 1
ATOM 1444 C CA . ALA A 1 100 ? 16.587 3.180 29.712 1.000 35.519 97 ALA A CA 1
ATOM 1445 C C . ALA A 1 100 ? 15.592 4.271 29.325 1.000 31.266 97 ALA A C 1
ATOM 1446 O O . ALA A 1 100 ? 15.947 5.073 28.431 1.000 32.302 97 ALA A O 1
ATOM 1453 N N . LEU A 1 101 ? 14.435 4.313 29.993 1.000 29.418 98 LEU A N 1
ATOM 1454 C CA . LEU A 1 101 ? 13.482 5.461 29.975 1.000 30.571 98 LEU A CA 1
ATOM 1455 C C . LEU A 1 101 ? 14.220 6.687 30.510 1.000 31.612 98 LEU A C 1
ATOM 1456 O O . LEU A 1 101 ? 14.211 7.756 29.869 1.000 25.208 98 LEU A O 1
ATOM 1462 N N . ILE A 1 102 ? 14.827 6.521 31.681 1.000 30.289 99 ILE A N 1
ATOM 1463 C CA . ILE A 1 102 ? 15.525 7.611 32.408 1.000 30.515 99 ILE A CA 1
ATOM 1464 C C . ILE A 1 102 ? 16.959 7.138 32.596 1.000 28.945 99 ILE A C 1
ATOM 1465 O O . ILE A 1 102 ? 17.163 6.244 33.432 1.000 32.179 99 ILE A O 1
ATOM 1481 N N . ALA A 1 103 ? 17.902 7.692 31.840 1.000 25.613 100 ALA A N 1
ATOM 1482 C CA . ALA A 1 103 ? 19.348 7.382 31.952 1.000 25.565 100 ALA A CA 1
ATOM 1483 C C . ALA A 1 103 ? 19.910 8.112 33.165 1.000 29.047 100 ALA A C 1
ATOM 1484 O O . ALA A 1 103 ? 19.494 9.233 33.483 1.000 26.912 100 ALA A O 1
ATOM 1508 N N . PRO A 1 105 ? 23.552 8.847 33.693 1.000 31.240 102 PRO A N 1
ATOM 1509 C CA . PRO A 1 105 ? 24.946 8.802 33.266 1.000 35.700 102 PRO A CA 1
ATOM 1510 C C . PRO A 1 105 ? 25.952 9.181 34.357 1.000 39.923 102 PRO A C 1
ATOM 1511 O O . PRO A 1 105 ? 27.084 8.783 34.234 1.000 45.001 102 PRO A O 1
ATOM 1522 N N . GLU A 1 106 ? 25.526 9.952 35.360 1.000 36.333 103 GLU A N 1
ATOM 1523 C CA . GLU A 1 106 ? 26.259 10.118 36.648 1.000 33.330 103 GLU A CA 1
ATOM 1524 C C . GLU A 1 106 ? 25.239 10.208 37.784 1.000 28.203 103 GLU A C 1
ATOM 1525 O O . GLU A 1 106 ? 24.053 10.392 37.546 1.000 26.709 103 GLU A O 1
ATOM 1537 N N . PRO A 1 107 ? 25.648 10.006 39.051 1.000 29.400 104 PRO A N 1
ATOM 1538 C CA . PRO A 1 107 ? 24.688 9.872 40.148 1.000 28.022 104 PRO A CA 1
ATOM 1539 C C . PRO A 1 107 ? 23.712 11.043 40.357 1.000 25.424 104 PRO A C 1
ATOM 1540 O O . PRO A 1 107 ? 22.663 10.784 40.838 1.000 22.509 104 PRO A O 1
ATOM 1551 N N . ASN A 1 108 ? 24.056 12.267 39.972 1.000 19.984 105 ASN A N 1
ATOM 1552 C CA . ASN A 1 108 ? 23.178 13.440 40.224 1.000 22.778 105 ASN A CA 1
ATOM 1553 C C . ASN A 1 108 ? 22.668 14.028 38.889 1.000 21.015 105 ASN A C 1
ATOM 1554 O O . ASN A 1 108 ? 22.308 15.212 38.886 1.000 19.509 105 ASN A O 1
ATOM 1565 N N . LEU A 1 109 ? 22.600 13.224 37.822 1.000 18.345 106 LEU A N 1
ATOM 1566 C CA . LEU A 1 109 ? 22.039 13.631 36.504 1.000 20.656 106 LEU A CA 1
ATOM 1567 C C . LEU A 1 109 ? 21.084 12.558 35.968 1.000 21.733 106 LEU A C 1
ATOM 1568 O O . LEU A 1 109 ? 21.501 11.395 35.765 1.000 22.949 106 LEU A O 1
ATOM 1584 N N . ALA A 1 110 ? 19.830 12.929 35.751 1.000 20.323 107 ALA A N 1
ATOM 1585 C CA . ALA A 1 110 ? 18.813 12.063 35.115 1.000 20.341 107 ALA A CA 1
ATOM 1586 C C . ALA A 1 110 ? 18.509 12.640 33.729 1.000 19.523 107 ALA A C 1
ATOM 1587 O O . ALA A 1 110 ? 18.253 13.860 33.639 1.000 20.507 107 ALA A O 1
ATOM 1594 N N . ALA A 1 111 ? 18.551 11.813 32.697 1.000 17.883 108 ALA A N 1
ATOM 1595 C CA . ALA A 1 111 ? 18.200 12.190 31.304 1.000 19.734 108 ALA A CA 1
ATOM 1596 C C . ALA A 1 111 ? 16.973 11.402 30.848 1.000 19.687 108 ALA A C 1
ATOM 1597 O O . ALA A 1 111 ? 17.032 10.169 30.851 1.000 20.142 108 ALA A O 1
ATOM 1604 N N . VAL A 1 112 ? 15.926 12.097 30.433 1.000 18.323 109 VAL A N 1
ATOM 1605 C CA . VAL A 1 112 ? 14.710 11.493 29.848 1.000 20.631 109 VAL A CA 1
ATOM 1606 C C . VAL A 1 112 ? 15.027 11.095 28.397 1.000 24.893 109 VAL A C 1
ATOM 1607 O O . VAL A 1 112 ? 15.500 11.966 27.602 1.000 28.023 109 VAL A O 1
ATOM 1620 N N . GLN A 1 113 ? 14.847 9.811 28.068 1.000 25.843 110 GLN A N 1
ATOM 1621 C CA . GLN A 1 113 ? 15.246 9.250 26.743 1.000 26.169 110 GLN A CA 1
ATOM 1622 C C . GLN A 1 113 ? 14.005 8.705 26.028 1.000 25.786 110 GLN A C 1
ATOM 1623 O O . GLN A 1 113 ? 12.950 8.537 26.693 1.000 22.870 110 GLN A O 1
ATOM 1637 N N . LEU A 1 114 ? 14.117 8.443 24.722 1.000 23.223 111 LEU A N 1
ATOM 1638 C CA . LEU A 1 114 ? 13.089 7.701 23.952 1.000 26.241 111 LEU A CA 1
ATOM 1639 C C . LEU A 1 114 ? 13.767 6.490 23.323 1.000 23.052 111 LEU A C 1
ATOM 1640 O O . LEU A 1 114 ? 14.275 6.603 22.216 1.000 21.413 111 LEU A O 1
ATOM 1656 N N . PRO A 1 115 ? 13.814 5.322 24.007 1.000 25.090 112 PRO A N 1
ATOM 1657 C CA . PRO A 1 115 ? 14.433 4.114 23.454 1.000 25.860 112 PRO A CA 1
ATOM 1658 C C . PRO A 1 115 ? 13.573 3.559 22.309 1.000 23.987 112 PRO A C 1
ATOM 1659 O O . PRO A 1 115 ? 12.441 3.233 22.510 1.000 26.427 112 PRO A O 1
ATOM 1670 N N . ASP A 1 116 ? 14.112 3.493 21.099 1.000 23.239 113 ASP A N 1
ATOM 1671 C CA . ASP A 1 116 ? 13.324 3.052 19.916 1.000 27.069 113 ASP A CA 1
ATOM 1672 C C . ASP A 1 116 ? 13.309 1.513 19.831 1.000 25.511 113 ASP A C 1
ATOM 1673 O O . ASP A 1 116 ? 14.368 0.918 19.692 1.000 29.613 113 ASP A O 1
ATOM 1682 N N . ARG A 1 117 ? 12.112 0.940 19.739 1.000 24.440 114 ARG A N 1
ATOM 1683 C CA . ARG A 1 117 ? 11.784 -0.496 19.802 1.000 28.452 114 ARG A CA 1
ATOM 1684 C C . ARG A 1 117 ? 11.253 -0.993 18.450 1.000 29.822 114 ARG A C 1
ATOM 1685 O O . ARG A 1 117 ? 10.729 -2.072 18.422 1.000 29.837 114 ARG A O 1
ATOM 1706 N N . SER A 1 118 ? 11.304 -0.182 17.405 1.000 27.833 115 SER A N 1
ATOM 1707 C CA . SER A 1 118 ? 10.470 -0.347 16.191 1.000 26.881 115 SER A CA 1
ATOM 1708 C C . SER A 1 118 ? 11.357 -0.457 14.952 1.000 24.996 115 SER A C 1
ATOM 1709 O O . SER A 1 118 ? 10.936 -1.111 14.017 1.000 27.922 115 SER A O 1
ATOM 1717 N N . VAL A 1 119 ? 12.571 0.107 14.959 1.000 22.684 116 VAL A N 1
ATOM 1718 C CA . VAL A 1 119 ? 13.484 0.044 13.792 1.000 22.014 116 VAL A CA 1
ATOM 1719 C C . VAL A 1 119 ? 14.284 -1.263 13.829 1.000 21.320 116 VAL A C 1
ATOM 1720 O O . VAL A 1 119 ? 14.989 -1.529 14.798 1.000 25.029 116 VAL A O 1
ATOM 1733 N N . ARG A 1 120 ? 14.203 -2.024 12.748 1.000 22.802 117 ARG A N 1
ATOM 1734 C CA . ARG A 1 120 ? 14.787 -3.377 12.631 1.000 25.935 117 ARG A CA 1
ATOM 1735 C C . ARG A 1 120 ? 16.068 -3.281 11.801 1.000 25.581 117 ARG A C 1
ATOM 1736 O O . ARG A 1 120 ? 16.149 -2.564 10.798 1.000 23.792 117 ARG A O 1
ATOM 1757 N N . PRO A 1 121 ? 17.124 -4.006 12.205 1.000 24.805 118 PRO A N 1
ATOM 1758 C CA . PRO A 1 121 ? 18.412 -3.886 11.528 1.000 25.037 118 PRO A CA 1
ATOM 1759 C C . PRO A 1 121 ? 18.363 -4.348 10.063 1.000 27.033 118 PRO A C 1
ATOM 1760 O O . PRO A 1 121 ? 19.043 -3.744 9.238 1.000 24.165 118 PRO A O 1
ATOM 1771 N N . GLU A 1 122 ? 17.544 -5.354 9.719 1.000 26.685 119 GLU A N 1
ATOM 1772 C CA . GLU A 1 122 ? 17.485 -5.862 8.317 1.000 28.422 119 GLU A CA 1
ATOM 1773 C C . GLU A 1 122 ? 16.971 -4.727 7.428 1.000 28.329 119 GLU A C 1
ATOM 1774 O O . GLU A 1 122 ? 17.366 -4.702 6.247 1.000 28.002 119 GLU A O 1
ATOM 1786 N N . VAL A 1 123 ? 16.117 -3.836 7.946 1.000 25.704 120 VAL A N 1
ATOM 1787 C CA . VAL A 1 123 ? 15.567 -2.703 7.151 1.000 24.727 120 VAL A CA 1
ATOM 1788 C C . VAL A 1 123 ? 16.693 -1.675 6.998 1.000 25.228 120 VAL A C 1
ATOM 1789 O O . VAL A 1 123 ? 16.956 -1.263 5.834 1.000 25.680 120 VAL A O 1
ATOM 1802 N N . ILE A 1 124 ? 17.350 -1.295 8.100 1.000 23.448 121 ILE A N 1
ATOM 1803 C CA . ILE A 1 124 ? 18.497 -0.336 8.061 1.000 25.467 121 ILE A CA 1
ATOM 1804 C C . ILE A 1 124 ? 19.594 -0.844 7.115 1.000 23.252 121 ILE A C 1
ATOM 1805 O O . ILE A 1 124 ? 20.101 -0.040 6.318 1.000 22.622 121 ILE A O 1
ATOM 1821 N N . ARG A 1 125 ? 19.950 -2.119 7.179 1.000 25.784 122 ARG A N 1
ATOM 1822 C CA . ARG A 1 125 ? 20.992 -2.709 6.297 1.000 25.741 122 ARG A CA 1
ATOM 1823 C C . ARG A 1 125 ? 20.679 -2.409 4.827 1.000 27.754 122 ARG A C 1
ATOM 1824 O O . ARG A 1 125 ? 21.618 -1.904 4.109 1.000 25.464 122 ARG A O 1
ATOM 1845 N N . GLU A 1 126 ? 19.445 -2.695 4.392 1.000 30.252 123 GLU A N 1
ATOM 1846 C CA . GLU A 1 126 ? 19.045 -2.591 2.959 1.000 31.782 123 GLU A CA 1
ATOM 1847 C C . GLU A 1 126 ? 18.907 -1.121 2.560 1.000 31.216 123 GLU A C 1
ATOM 1848 O O . GLU A 1 126 ? 19.407 -0.758 1.469 1.000 26.736 123 GLU A O 1
ATOM 1860 N N . VAL A 1 127 ? 18.207 -0.334 3.377 1.000 27.960 124 VAL A N 1
ATOM 1861 C CA . VAL A 1 127 ? 17.938 1.105 3.074 1.000 25.987 124 VAL A CA 1
ATOM 1862 C C . VAL A 1 127 ? 19.270 1.845 3.014 1.000 25.459 124 VAL A C 1
ATOM 1863 O O . VAL A 1 127 ? 19.488 2.611 2.022 1.000 24.579 124 VAL A O 1
ATOM 1876 N N . LEU A 1 128 ? 20.160 1.615 3.983 1.000 25.711 125 LEU A N 1
ATOM 1877 C CA . LEU A 1 128 ? 21.458 2.335 4.022 1.000 26.131 125 LEU A CA 1
ATOM 1878 C C . LEU A 1 128 ? 22.281 1.958 2.794 1.000 27.678 125 LEU A C 1
ATOM 1879 O O . LEU A 1 128 ? 22.880 2.867 2.169 1.000 25.654 125 LEU A O 1
ATOM 1895 N N . ARG A 1 129 ? 22.346 0.678 2.468 1.000 25.120 126 ARG A N 1
ATOM 1896 C CA . ARG A 1 129 ? 23.175 0.235 1.321 1.000 29.262 126 ARG A CA 1
ATOM 1897 C C . ARG A 1 129 ? 22.639 0.904 0.049 1.000 28.620 126 ARG A C 1
ATOM 1898 O O . ARG A 1 129 ? 23.476 1.346 -0.765 1.000 27.218 126 ARG A O 1
ATOM 1919 N N . ALA A 1 130 ? 21.307 0.933 -0.100 1.000 25.986 127 ALA A N 1
ATOM 1920 C CA . ALA A 1 130 ? 20.570 1.541 -1.229 1.000 26.729 127 ALA A CA 1
ATOM 1921 C C . ALA A 1 130 ? 20.849 3.046 -1.325 1.000 27.252 127 ALA A C 1
ATOM 1922 O O . ALA A 1 130 ? 21.019 3.534 -2.469 1.000 26.943 127 ALA A O 1
ATOM 1929 N N . CYS A 1 131 ? 20.888 3.760 -0.195 1.000 24.205 128 CYS A N 1
ATOM 1930 C CA . CYS A 1 131 ? 21.308 5.182 -0.117 1.000 24.808 128 CYS A CA 1
ATOM 1931 C C . CYS A 1 131 ? 22.724 5.326 -0.686 1.000 25.424 128 CYS A C 1
ATOM 1932 O O . CYS A 1 131 ? 22.928 6.219 -1.530 1.000 27.001 128 CYS A O 1
ATOM 1940 N N . ARG A 1 132 ? 23.661 4.491 -0.242 1.000 25.497 129 ARG A N 1
ATOM 1941 C CA . ARG A 1 132 ? 25.089 4.576 -0.632 1.000 27.603 129 ARG A CA 1
ATOM 1942 C C . ARG A 1 132 ? 25.262 4.227 -2.116 1.000 31.379 129 ARG A C 1
ATOM 1943 O O . ARG A 1 132 ? 26.178 4.784 -2.744 1.000 32.235 129 ARG A O 1
ATOM 1964 N N . ASN A 1 133 ? 24.431 3.323 -2.634 1.000 34.410 130 ASN A N 1
ATOM 1965 C CA . ASN A 1 133 ? 24.565 2.749 -3.996 1.000 36.294 130 ASN A CA 1
ATOM 1966 C C . ASN A 1 133 ? 23.670 3.496 -4.979 1.000 36.330 130 ASN A C 1
ATOM 1967 O O . ASN A 1 133 ? 23.710 3.144 -6.151 1.000 38.131 130 ASN A O 1
ATOM 1978 N N . GLN A 1 134 ? 22.830 4.408 -4.493 1.000 33.339 131 GLN A N 1
ATOM 1979 C CA . GLN A 1 134 ? 21.692 4.964 -5.258 1.000 35.565 131 GLN A CA 1
ATOM 1980 C C . GLN A 1 134 ? 20.972 3.807 -5.963 1.000 39.018 131 GLN A C 1
ATOM 1981 O O . GLN A 1 134 ? 20.928 3.806 -7.206 1.000 33.508 131 GLN A O 1
ATOM 1995 N N . SER A 1 135 ? 20.432 2.865 -5.180 1.000 35.031 132 SER A N 1
ATOM 1996 C CA . SER A 1 135 ? 19.682 1.677 -5.647 1.000 32.305 132 SER A CA 1
ATOM 1997 C C . SER A 1 135 ? 18.205 1.988 -5.542 1.000 32.737 132 SER A C 1
ATOM 1998 O O . SER A 1 135 ? 17.830 2.932 -4.812 1.000 28.624 132 SER A O 1
ATOM 2006 N N . THR A 1 136 ? 17.392 1.135 -6.157 1.000 29.011 133 THR A N 1
ATOM 2007 C CA . THR A 1 136 ? 15.923 1.188 -6.077 1.000 29.700 133 THR A CA 1
ATOM 2008 C C . THR A 1 136 ? 15.491 -0.062 -5.313 1.000 29.383 133 THR A C 1
ATOM 2009 O O . THR A 1 136 ? 16.086 -1.121 -5.549 1.000 30.942 133 THR A O 1
ATOM 2020 N N . LEU A 1 137 ? 14.520 0.080 -4.410 1.000 29.540 134 LEU A N 1
ATOM 2021 C CA . LEU A 1 137 ? 14.072 -1.002 -3.508 1.000 30.055 134 LEU A CA 1
ATOM 2022 C C . LEU A 1 137 ? 12.592 -1.225 -3.734 1.000 29.511 134 LEU A C 1
ATOM 2023 O O . LEU A 1 137 ? 11.870 -0.235 -3.911 1.000 27.646 134 LEU A O 1
ATOM 2039 N N . LYS A 1 138 ? 12.172 -2.484 -3.605 1.000 32.255 135 LYS A N 1
ATOM 2040 C CA . LYS A 1 138 ? 10.744 -2.859 -3.482 1.000 33.351 135 LYS A CA 1
ATOM 2041 C C . LYS A 1 138 ? 10.512 -3.229 -2.027 1.000 29.091 135 LYS A C 1
ATOM 2042 O O . LYS A 1 138 ? 11.283 -4.010 -1.479 1.000 32.217 135 LYS A O 1
ATOM 2071 N N . ILE A 1 140 ? 7.379 -3.569 1.427 1.000 25.633 137 ILE A N 1
ATOM 2072 C CA . ILE A 1 140 ? 6.009 -3.658 1.885 1.000 29.106 137 ILE A CA 1
ATOM 2073 C C . ILE A 1 140 ? 5.842 -2.552 2.930 1.000 29.042 137 ILE A C 1
ATOM 2074 O O . ILE A 1 140 ? 6.700 -2.467 3.819 1.000 30.711 137 ILE A O 1
ATOM 2090 N N . TYR A 1 141 ? 4.807 -1.738 2.802 1.000 27.923 138 TYR A N 1
ATOM 2091 C CA . TYR A 1 141 ? 4.603 -0.481 3.572 1.000 28.265 138 TYR A CA 1
ATOM 2092 C C . TYR A 1 141 ? 3.124 -0.365 3.934 1.000 31.736 138 TYR A C 1
ATOM 2093 O O . TYR A 1 141 ? 2.257 -0.924 3.187 1.000 29.777 138 TYR A O 1
ATOM 2111 N N . ALA A 1 142 ? 2.836 0.311 5.049 1.000 25.776 139 ALA A N 1
ATOM 2112 C CA . ALA A 1 142 ? 1.475 0.707 5.465 1.000 27.590 139 ALA A CA 1
ATOM 2113 C C . ALA A 1 142 ? 1.514 2.128 6.027 1.000 31.038 139 ALA A C 1
ATOM 2114 O O . ALA A 1 142 ? 2.508 2.486 6.701 1.000 26.241 139 ALA A O 1
ATOM 2121 N N . SER A 1 143 ? 0.473 2.915 5.770 1.000 32.454 140 SER A N 1
ATOM 2122 C CA . SER A 1 143 ? 0.355 4.321 6.237 1.000 32.965 140 SER A CA 1
ATOM 2123 C C . SER A 1 143 ? -0.951 4.452 6.998 1.000 33.593 140 SER A C 1
ATOM 2124 O O . SER A 1 143 ? -1.793 3.553 6.925 1.000 33.193 140 SER A O 1
ATOM 2149 N N . GLN A 1 145 ? -3.156 6.486 6.086 1.000 40.653 142 GLN A N 1
ATOM 2150 C CA . GLN A 1 145 ? -4.105 6.671 4.993 1.000 46.115 142 GLN A CA 1
ATOM 2151 C C . GLN A 1 145 ? -4.527 5.310 4.420 1.000 48.013 142 GLN A C 1
ATOM 2152 O O . GLN A 1 145 ? -5.746 5.090 4.268 1.000 51.804 142 GLN A O 1
ATOM 2166 N N . ASN A 1 146 ? -3.555 4.457 4.074 1.000 46.221 143 ASN A N 1
ATOM 2167 C CA . ASN A 1 146 ? -3.754 3.079 3.544 1.000 40.604 143 ASN A CA 1
ATOM 2168 C C . ASN A 1 146 ? -3.071 2.100 4.493 1.000 33.141 143 ASN A C 1
ATOM 2169 O O . ASN A 1 146 ? -1.920 1.719 4.259 1.000 30.541 143 ASN A O 1
ATOM 2180 N N . PRO A 1 147 ? -3.731 1.712 5.606 1.000 33.249 144 PRO A N 1
ATOM 2181 C CA . PRO A 1 147 ? -3.110 0.853 6.613 1.000 31.818 144 PRO A CA 1
ATOM 2182 C C . PRO A 1 147 ? -3.089 -0.655 6.325 1.000 35.741 144 PRO A C 1
ATOM 2183 O O . PRO A 1 147 ? -2.718 -1.381 7.226 1.000 37.302 144 PRO A O 1
ATOM 2194 N N . GLN A 1 148 ? -3.408 -1.080 5.094 1.000 35.473 145 GLN A N 1
ATOM 2195 C CA . GLN A 1 148 ? -3.190 -2.466 4.603 1.000 36.706 145 GLN A CA 1
ATOM 2196 C C . GLN A 1 148 ? -1.820 -2.522 3.945 1.000 33.137 145 GLN A C 1
ATOM 2197 O O . GLN A 1 148 ? -1.515 -1.601 3.200 1.000 40.845 145 GLN A O 1
ATOM 2211 N N . TRP A 1 149 ? -1.051 -3.586 4.168 1.000 31.124 146 TRP A N 1
ATOM 2212 C CA . TRP A 1 149 ? 0.276 -3.775 3.540 1.000 31.799 146 TRP A CA 1
ATOM 2213 C C . TRP A 1 149 ? 0.126 -3.627 2.024 1.000 37.801 146 TRP A C 1
ATOM 2214 O O . TRP A 1 149 ? -0.799 -4.245 1.433 1.000 34.133 146 TRP A O 1
ATOM 2235 N N . HIS A 1 150 ? 1.011 -2.852 1.405 1.000 34.380 147 HIS A N 1
ATOM 2236 C CA . HIS A 1 150 ? 1.096 -2.745 -0.069 1.000 35.521 147 HIS A CA 1
ATOM 2237 C C . HIS A 1 150 ? 2.540 -2.479 -0.458 1.000 37.438 147 HIS A C 1
ATOM 2238 O O . HIS A 1 150 ? 3.380 -2.215 0.451 1.000 29.942 147 HIS A O 1
ATOM 2253 N N . GLU A 1 151 ? 2.814 -2.631 -1.753 1.000 35.900 148 GLU A N 1
ATOM 2254 C CA . GLU A 1 151 ? 4.166 -2.523 -2.332 1.000 36.329 148 GLU A CA 1
ATOM 2255 C C . GLU A 1 151 ? 4.452 -1.043 -2.610 1.000 35.506 148 GLU A C 1
ATOM 2256 O O . GLU A 1 151 ? 3.533 -0.311 -2.957 1.000 35.909 148 GLU A O 1
ATOM 2265 N N . ARG A 1 152 ? 5.697 -0.636 -2.397 1.000 35.276 149 ARG A N 1
ATOM 2266 C CA . ARG A 1 152 ? 6.214 0.708 -2.741 1.000 35.586 149 ARG A CA 1
ATOM 2267 C C . ARG A 1 152 ? 7.546 0.462 -3.412 1.000 30.644 149 ARG A C 1
ATOM 2268 O O . ARG A 1 152 ? 8.231 -0.488 -3.009 1.000 30.132 149 ARG A O 1
ATOM 2289 N N . ILE A 1 153 ? 7.854 1.258 -4.427 1.000 28.632 150 ILE A N 1
ATOM 2290 C CA . ILE A 1 153 ? 9.144 1.206 -5.149 1.000 30.937 150 ILE A CA 1
ATOM 2291 C C . ILE A 1 153 ? 9.826 2.526 -4.857 1.000 28.454 150 ILE A C 1
ATOM 2292 O O . ILE A 1 153 ? 9.201 3.524 -5.188 1.000 30.701 150 ILE A O 1
ATOM 2308 N N . ILE A 1 154 ? 11.003 2.506 -4.219 1.000 31.539 151 ILE A N 1
ATOM 2309 C CA . ILE A 1 154 ? 11.673 3.741 -3.707 1.000 29.445 151 ILE A CA 1
ATOM 2310 C C . ILE A 1 154 ? 13.148 3.787 -4.084 1.000 26.686 151 ILE A C 1
ATOM 2311 O O . ILE A 1 154 ? 13.827 2.762 -4.100 1.000 30.422 151 ILE A O 1
ATOM 2327 N N . SER A 1 155 ? 13.633 5.002 -4.299 1.000 28.589 152 SER A N 1
ATOM 2328 C CA . SER A 1 155 ? 15.071 5.326 -4.407 1.000 29.382 152 SER A CA 1
ATOM 2329 C C . SER A 1 155 ? 15.377 6.190 -3.193 1.000 27.420 152 SER A C 1
ATOM 2330 O O . SER A 1 155 ? 15.100 7.383 -3.242 1.000 22.728 152 SER A O 1
ATOM 2338 N N . PRO A 1 156 ? 15.889 5.593 -2.090 1.000 26.348 153 PRO A N 1
ATOM 2339 C CA . PRO A 1 156 ? 16.169 6.331 -0.856 1.000 25.238 153 PRO A CA 1
ATOM 2340 C C . PRO A 1 156 ? 17.474 7.112 -0.988 1.000 24.373 153 PRO A C 1
ATOM 2341 O O . PRO A 1 156 ? 18.419 6.621 -1.666 1.000 24.424 153 PRO A O 1
ATOM 2352 N N . HIS A 1 157 ? 17.578 8.272 -0.331 1.000 23.262 154 HIS A N 1
ATOM 2353 C CA . HIS A 1 157 ? 18.890 8.980 -0.304 1.000 21.966 154 HIS A CA 1
ATOM 2354 C C . HIS A 1 157 ? 19.392 9.275 1.133 1.000 20.742 154 HIS A C 1
ATOM 2355 O O . HIS A 1 157 ? 20.638 9.273 1.312 1.000 21.886 154 HIS A O 1
ATOM 2370 N N . THR A 1 158 ? 18.519 9.540 2.109 1.000 19.866 155 THR A N 1
ATOM 2371 C CA . THR A 1 158 ? 18.932 9.960 3.478 1.000 20.363 155 THR A CA 1
ATOM 2372 C C . THR A 1 158 ? 18.035 9.305 4.528 1.000 18.007 155 THR A C 1
ATOM 2373 O O . THR A 1 158 ? 16.809 9.496 4.491 1.000 19.560 155 THR A O 1
ATOM 2384 N N . LEU A 1 159 ? 18.654 8.632 5.488 1.000 19.863 156 LEU A N 1
ATOM 2385 C CA . LEU A 1 159 ? 18.011 8.262 6.780 1.000 20.354 156 LEU A CA 1
ATOM 2386 C C . LEU A 1 159 ? 17.898 9.514 7.631 1.000 18.809 156 LEU A C 1
ATOM 2387 O O . LEU A 1 159 ? 18.893 10.230 7.748 1.000 22.451 156 LEU A O 1
ATOM 2403 N N . VAL A 1 160 ? 16.760 9.724 8.264 1.000 18.291 157 VAL A N 1
ATOM 2404 C CA . VAL A 1 160 ? 16.528 10.909 9.119 1.000 17.046 157 VAL A CA 1
ATOM 2405 C C . VAL A 1 160 ? 16.030 10.436 10.489 1.000 18.040 157 VAL A C 1
ATOM 2406 O O . VAL A 1 160 ? 15.059 9.642 10.564 1.000 17.222 157 VAL A O 1
ATOM 2419 N N . TYR A 1 161 ? 16.689 10.886 11.543 1.000 16.855 158 TYR A N 1
ATOM 2420 C CA . TYR A 1 161 ? 16.142 10.794 12.921 1.000 17.213 158 TYR A CA 1
ATOM 2421 C C . TYR A 1 161 ? 15.605 12.162 13.338 1.000 16.775 158 TYR A C 1
ATOM 2422 O O . TYR A 1 161 ? 16.327 13.157 13.280 1.000 18.021 158 TYR A O 1
ATOM 2440 N N . THR A 1 162 ? 14.347 12.216 13.739 1.000 17.395 159 THR A N 1
ATOM 2441 C CA . THR A 1 162 ? 13.636 13.473 14.031 1.000 17.096 159 THR A CA 1
ATOM 2442 C C . THR A 1 162 ? 13.772 13.848 15.502 1.000 17.471 159 THR A C 1
ATOM 2443 O O . THR A 1 162 ? 13.262 14.890 15.826 1.000 19.532 159 THR A O 1
ATOM 2454 N N . GLY A 1 163 ? 14.379 13.001 16.338 1.000 17.982 160 GLY A N 1
ATOM 2455 C CA . GLY A 1 163 ? 14.248 13.095 17.799 1.000 18.978 160 GLY A CA 1
ATOM 2456 C C . GLY A 1 163 ? 13.081 12.276 18.349 1.000 17.360 160 GLY A C 1
ATOM 2457 O O . GLY A 1 163 ? 13.036 12.130 19.571 1.000 16.650 160 GLY A O 1
ATOM 2461 N N . PHE A 1 164 ? 12.166 11.785 17.510 1.000 17.206 161 PHE A N 1
ATOM 2462 C CA . PHE A 1 164 ? 10.985 10.961 17.935 1.000 18.510 161 PHE A CA 1
ATOM 2463 C C . PHE A 1 164 ? 10.877 9.656 17.141 1.000 18.943 161 PHE A C 1
ATOM 2464 O O . PHE A 1 164 ? 10.433 8.617 17.682 1.000 16.665 161 PHE A O 1
ATOM 2481 N N . ARG A 1 165 ? 11.272 9.699 15.877 1.000 17.755 162 ARG A N 1
ATOM 2482 C CA . ARG A 1 165 ? 11.064 8.585 14.926 1.000 19.972 162 ARG A CA 1
ATOM 2483 C C . ARG A 1 165 ? 12.156 8.597 13.875 1.000 16.897 162 ARG A C 1
ATOM 2484 O O . ARG A 1 165 ? 12.803 9.642 13.674 1.000 15.578 162 ARG A O 1
ATOM 2505 N N . TRP A 1 166 ? 12.274 7.483 13.173 1.000 16.826 163 TRP A N 1
ATOM 2506 C CA . TRP A 1 166 ? 13.206 7.317 12.035 1.000 15.933 163 TRP A CA 1
ATOM 2507 C C . TRP A 1 166 ? 12.407 7.205 10.738 1.000 18.117 163 TRP A C 1
ATOM 2508 O O . TRP A 1 166 ? 11.384 6.444 10.681 1.000 16.491 163 TRP A O 1
ATOM 2529 N N . HIS A 1 167 ? 12.859 7.930 9.711 1.000 18.367 164 HIS A N 1
ATOM 2530 C CA . HIS A 1 167 ? 12.265 7.842 8.352 1.000 17.740 164 HIS A CA 1
ATOM 2531 C C . HIS A 1 167 ? 13.400 7.843 7.339 1.000 18.609 164 HIS A C 1
ATOM 2532 O O . HIS A 1 167 ? 14.565 8.218 7.724 1.000 19.303 164 HIS A O 1
ATOM 2547 N N . VAL A 1 168 ? 13.109 7.383 6.126 1.000 17.840 165 VAL A N 1
ATOM 2548 C CA . VAL A 1 168 ? 14.024 7.537 4.975 1.000 19.499 165 VAL A CA 1
ATOM 2549 C C . VAL A 1 168 ? 13.376 8.537 4.003 1.000 19.262 165 VAL A C 1
ATOM 2550 O O . VAL A 1 168 ? 12.156 8.466 3.749 1.000 21.865 165 VAL A O 1
ATOM 2563 N N . ARG A 1 169 ? 14.155 9.516 3.540 1.000 20.108 166 ARG A N 1
ATOM 2564 C CA . ARG A 1 169 ? 13.744 10.424 2.451 1.000 20.697 166 ARG A CA 1
ATOM 2565 C C . ARG A 1 169 ? 14.041 9.688 1.131 1.000 22.563 166 ARG A C 1
ATOM 2566 O O . ARG A 1 169 ? 15.218 9.268 0.919 1.000 21.222 166 ARG A O 1
ATOM 2587 N N . ALA A 1 170 ? 13.011 9.469 0.315 1.000 23.097 167 ALA A N 1
ATOM 2588 C CA . ALA A 1 170 ? 13.127 8.603 -0.891 1.000 24.185 167 ALA A CA 1
ATOM 2589 C C . ALA A 1 170 ? 12.220 9.096 -2.019 1.000 23.199 167 ALA A C 1
ATOM 2590 O O . ALA A 1 170 ? 11.164 9.665 -1.754 1.000 24.300 167 ALA A O 1
ATOM 2597 N N . TYR A 1 171 ? 12.619 8.812 -3.250 1.000 28.301 168 TYR A N 1
ATOM 2598 C CA . TYR A 1 171 ? 11.743 8.963 -4.443 1.000 28.723 168 TYR A CA 1
ATOM 2599 C C . TYR A 1 171 ? 10.775 7.792 -4.507 1.000 24.658 168 TYR A C 1
ATOM 2600 O O . TYR A 1 171 ? 11.193 6.644 -4.515 1.000 27.565 168 TYR A O 1
ATOM 2631 N N . HIS A 1 173 ? 8.419 5.892 -6.804 1.000 34.962 170 HIS A N 1
ATOM 2632 C CA . HIS A 1 173 ? 8.364 5.743 -8.254 1.000 37.424 170 HIS A CA 1
ATOM 2633 C C . HIS A 1 173 ? 6.932 5.757 -8.793 1.000 39.544 170 HIS A C 1
ATOM 2634 O O . HIS A 1 173 ? 6.755 6.269 -9.919 1.000 47.251 170 HIS A O 1
ATOM 2649 N N . GLN A 1 174 ? 5.947 5.286 -8.025 1.000 41.497 171 GLN A N 1
ATOM 2650 C CA . GLN A 1 174 ? 4.516 5.281 -8.430 1.000 43.460 171 GLN A CA 1
ATOM 2651 C C . GLN A 1 174 ? 3.983 6.717 -8.467 1.000 47.655 171 GLN A C 1
ATOM 2652 O O . GLN A 1 174 ? 3.476 7.110 -9.541 1.000 48.987 171 GLN A O 1
ATOM 2666 N N . SER A 1 175 ? 4.126 7.489 -7.375 1.000 44.609 172 SER A N 1
ATOM 2667 C CA . SER A 1 175 ? 3.585 8.875 -7.228 1.000 38.115 172 SER A CA 1
ATOM 2668 C C . SER A 1 175 ? 4.507 9.895 -7.908 1.000 37.266 172 SER A C 1
ATOM 2669 O O . SER A 1 175 ? 4.094 11.069 -8.024 1.000 40.871 172 SER A O 1
ATOM 2677 N N . LYS A 1 176 ? 5.718 9.494 -8.305 1.000 33.567 173 LYS A N 1
ATOM 2678 C CA . LYS A 1 176 ? 6.736 10.403 -8.908 1.000 36.175 173 LYS A CA 1
ATOM 2679 C C . LYS A 1 176 ? 6.930 11.628 -7.991 1.000 39.558 173 LYS A C 1
ATOM 2680 O O . LYS A 1 176 ? 6.825 12.786 -8.468 1.000 36.378 173 LYS A O 1
ATOM 2689 N N . GLN A 1 177 ? 7.227 11.390 -6.708 1.000 35.742 174 GLN A N 1
ATOM 2690 C CA . GLN A 1 177 ? 7.395 12.450 -5.691 1.000 34.790 174 GLN A CA 1
ATOM 2691 C C . GLN A 1 177 ? 8.367 11.949 -4.624 1.000 29.804 174 GLN A C 1
ATOM 2692 O O . GLN A 1 177 ? 8.375 10.735 -4.322 1.000 24.726 174 GLN A O 1
ATOM 2706 N N . PHE A 1 178 ? 9.165 12.856 -4.078 1.000 27.855 175 PHE A N 1
ATOM 2707 C CA . PHE A 1 178 ? 10.036 12.544 -2.920 1.000 27.721 175 PHE A CA 1
ATOM 2708 C C . PHE A 1 178 ? 9.175 12.680 -1.672 1.000 25.759 175 PHE A C 1
ATOM 2709 O O . PHE A 1 178 ? 8.384 13.622 -1.555 1.000 26.731 175 PHE A O 1
ATOM 2726 N N . LYS A 1 179 ? 9.292 11.705 -0.786 1.000 26.753 176 LYS A N 1
ATOM 2727 C CA . LYS A 1 179 ? 8.439 11.594 0.410 1.000 25.658 176 LYS A CA 1
ATOM 2728 C C . LYS A 1 179 ? 9.264 10.979 1.550 1.000 21.319 176 LYS A C 1
ATOM 2729 O O . LYS A 1 179 ? 10.324 10.442 1.309 1.000 19.069 176 LYS A O 1
ATOM 2741 N N . ASP A 1 180 ? 8.699 11.038 2.744 1.000 21.943 177 ASP A N 1
ATOM 2742 C CA . ASP A 1 180 ? 9.265 10.492 3.999 1.000 21.787 177 ASP A CA 1
ATOM 2743 C C . ASP A 1 180 ? 8.587 9.144 4.280 1.000 20.139 177 ASP A C 1
ATOM 2744 O O . ASP A 1 180 ? 7.363 9.135 4.366 1.000 22.460 177 ASP A O 1
ATOM 2753 N N . PHE A 1 181 ? 9.349 8.054 4.322 1.000 20.396 178 PHE A N 1
ATOM 2754 C CA . PHE A 1 181 ? 8.872 6.682 4.669 1.000 20.918 178 PHE A CA 1
ATOM 2755 C C . PHE A 1 181 ? 9.338 6.290 6.063 1.000 20.380 178 PHE A C 1
ATOM 2756 O O . PHE A 1 181 ? 10.545 6.204 6.253 1.000 22.290 178 PHE A O 1
ATOM 2773 N N . LEU A 1 182 ? 8.410 6.054 6.975 1.000 21.534 179 LEU A N 1
ATOM 2774 C CA . LEU A 1 182 ? 8.728 5.651 8.377 1.000 22.420 179 LEU A CA 1
ATOM 2775 C C . LEU A 1 182 ? 9.317 4.254 8.377 1.000 21.479 179 LEU A C 1
ATOM 2776 O O . LEU A 1 182 ? 8.705 3.350 7.783 1.000 20.874 179 LEU A O 1
ATOM 2792 N N . LEU A 1 183 ? 10.462 4.074 9.038 1.000 21.737 180 LEU A N 1
ATOM 2793 C CA . LEU A 1 183 ? 11.205 2.790 8.985 1.000 22.278 180 LEU A CA 1
ATOM 2794 C C . LEU A 1 183 ? 10.424 1.707 9.748 1.000 23.405 180 LEU A C 1
ATOM 2795 O O . LEU A 1 183 ? 10.595 0.534 9.388 1.000 23.855 180 LEU A O 1
ATOM 2811 N N . SER A 1 184 ? 9.597 2.093 10.725 1.000 22.505 181 SER A N 1
ATOM 2812 C CA . SER A 1 184 ? 8.767 1.179 11.549 1.000 24.563 181 SER A CA 1
ATOM 2813 C C . SER A 1 184 ? 7.613 0.613 10.714 1.000 28.620 181 SER A C 1
ATOM 2814 O O . SER A 1 184 ? 7.014 -0.378 11.145 1.000 24.984 181 SER A O 1
ATOM 2822 N N . ARG A 1 185 ? 7.325 1.219 9.561 1.000 30.679 182 ARG A N 1
ATOM 2823 C CA . ARG A 1 185 ? 6.163 0.863 8.714 1.000 28.848 182 ARG A CA 1
ATOM 2824 C C . ARG A 1 185 ? 6.599 0.037 7.504 1.000 29.518 182 ARG A C 1
ATOM 2825 O O . ARG A 1 185 ? 5.744 -0.195 6.635 1.000 30.358 182 ARG A O 1
ATOM 2846 N N . ILE A 1 186 ? 7.852 -0.410 7.442 1.000 31.880 183 ILE A N 1
ATOM 2847 C CA . ILE A 1 186 ? 8.328 -1.395 6.425 1.000 30.518 183 ILE A CA 1
ATOM 2848 C C . ILE A 1 186 ? 8.175 -2.806 7.005 1.000 36.126 183 ILE A C 1
ATOM 2849 O O . ILE A 1 186 ? 8.608 -3.035 8.139 1.000 37.123 183 ILE A O 1
ATOM 2865 N N . ASP A 1 187 ? 7.517 -3.718 6.298 1.000 36.522 184 ASP A N 1
ATOM 2866 C CA . ASP A 1 187 ? 7.452 -5.125 6.774 1.000 41.847 184 ASP A CA 1
ATOM 2867 C C . ASP A 1 187 ? 8.490 -5.937 6.007 1.000 39.151 184 ASP A C 1
ATOM 2868 O O . ASP A 1 187 ? 8.785 -5.581 4.860 1.000 40.371 184 ASP A O 1
ATOM 2877 N N . ARG A 1 188 ? 9.029 -6.983 6.634 1.000 40.037 185 ARG A N 1
ATOM 2878 C CA . ARG A 1 188 ? 10.021 -7.905 6.017 1.000 37.903 185 ARG A CA 1
ATOM 2879 C C . ARG A 1 188 ? 11.234 -7.091 5.561 1.000 37.740 185 ARG A C 1
ATOM 2880 O O . ARG A 1 188 ? 11.543 -6.099 6.222 1.000 42.391 185 ARG A O 1
ATOM 2894 N N . THR A 1 189 ? 11.964 -7.565 4.553 1.000 34.148 186 THR A N 1
ATOM 2895 C CA . THR A 1 189 ? 13.228 -6.958 4.082 1.000 34.427 186 THR A CA 1
ATOM 2896 C C . THR A 1 189 ? 13.031 -6.402 2.675 1.000 33.900 186 THR A C 1
ATOM 2897 O O . THR A 1 189 ? 12.660 -7.114 1.750 1.000 35.377 186 THR A O 1
ATOM 2908 N N . PRO A 1 190 ? 13.320 -5.107 2.454 1.000 31.211 187 PRO A N 1
ATOM 2909 C CA . PRO A 1 190 ? 13.300 -4.556 1.104 1.000 30.782 187 PRO A CA 1
ATOM 2910 C C . PRO A 1 190 ? 14.245 -5.324 0.173 1.000 31.327 187 PRO A C 1
ATOM 2911 O O . PRO A 1 190 ? 15.248 -5.856 0.643 1.000 31.490 187 PRO A O 1
ATOM 2922 N N . VAL A 1 191 ? 13.902 -5.389 -1.117 1.000 31.530 188 VAL A N 1
ATOM 2923 C CA . VAL A 1 191 ? 14.714 -6.114 -2.137 1.000 34.368 188 VAL A CA 1
ATOM 2924 C C . VAL A 1 191 ? 15.150 -5.116 -3.214 1.000 29.603 188 VAL A C 1
ATOM 2925 O O . VAL A 1 191 ? 14.320 -4.327 -3.673 1.000 30.561 188 VAL A O 1
ATOM 2938 N N . VAL A 1 192 ? 16.425 -5.154 -3.586 1.000 31.494 189 VAL A N 1
ATOM 2939 C CA . VAL A 1 192 ? 16.998 -4.354 -4.708 1.000 37.766 189 VAL A CA 1
ATOM 2940 C C . VAL A 1 192 ? 16.324 -4.842 -6.003 1.000 43.765 189 VAL A C 1
ATOM 2941 O O . VAL A 1 192 ? 16.233 -6.084 -6.177 1.000 42.014 189 VAL A O 1
ATOM 2954 N N . VAL A 1 193 ? 15.839 -3.921 -6.849 1.000 47.035 190 VAL A N 1
ATOM 2955 C CA . VAL A 1 193 ? 15.199 -4.227 -8.163 1.000 46.320 190 VAL A CA 1
ATOM 2956 C C . VAL A 1 193 ? 15.912 -3.431 -9.255 1.000 48.799 190 VAL A C 1
ATOM 2957 O O . VAL A 1 193 ? 16.528 -2.401 -8.931 1.000 47.956 190 VAL A O 1
ATOM 2970 N N . ALA A 1 194 ? 15.767 -3.890 -10.502 1.000 49.042 191 ALA A N 1
ATOM 2971 C CA . ALA A 1 194 ? 16.516 -3.460 -11.709 1.000 51.006 191 ALA A CA 1
ATOM 2972 C C . ALA A 1 194 ? 16.186 -2.017 -12.111 1.000 55.829 191 ALA A C 1
ATOM 2973 O O . ALA A 1 194 ? 17.024 -1.423 -12.824 1.000 69.346 191 ALA A O 1
ATOM 2980 N N . ILE A 1 195 ? 15.027 -1.481 -11.704 1.000 52.998 192 ILE A N 1
ATOM 2981 C CA . ILE A 1 195 ? 14.535 -0.131 -12.117 1.000 53.311 192 ILE A CA 1
ATOM 2982 C C . ILE A 1 195 ? 15.656 0.906 -11.918 1.000 55.946 192 ILE A C 1
ATOM 2983 O O . ILE A 1 195 ? 16.391 0.821 -10.896 1.000 59.596 192 ILE A O 1
ATOM 2999 N N . GLU A 1 196 ? 15.806 1.830 -12.877 1.000 45.573 193 GLU A N 1
ATOM 3000 C CA . GLU A 1 196 ? 16.772 2.961 -12.820 1.000 43.335 193 GLU A CA 1
ATOM 3001 C C . GLU A 1 196 ? 16.365 3.888 -11.666 1.000 38.790 193 GLU A C 1
ATOM 3002 O O . GLU A 1 196 ? 15.201 4.302 -11.608 1.000 35.612 193 GLU A O 1
ATOM 3011 N N . SER A 1 197 ? 17.289 4.186 -10.761 1.000 42.142 194 SER A N 1
ATOM 3012 C CA . SER A 1 197 ? 16.990 5.024 -9.579 1.000 47.467 194 SER A CA 1
ATOM 3013 C C . SER A 1 197 ? 16.850 6.460 -10.079 1.000 49.657 194 SER A C 1
ATOM 3014 O O . SER A 1 197 ? 17.267 6.727 -11.233 1.000 51.800 194 SER A O 1
ATOM 3022 N N . VAL A 1 198 ? 16.260 7.328 -9.259 1.000 44.182 195 VAL A N 1
ATOM 3023 C CA . VAL A 1 198 ? 16.102 8.770 -9.576 1.000 43.611 195 VAL A CA 1
ATOM 3024 C C . VAL A 1 198 ? 17.122 9.565 -8.757 1.000 41.998 195 VAL A C 1
ATOM 3025 O O . VAL A 1 198 ? 17.200 9.377 -7.518 1.000 40.795 195 VAL A O 1
ATOM 3038 N N . ASP A 1 199 ? 17.786 10.488 -9.443 1.000 37.772 196 ASP A N 1
ATOM 3039 C CA . ASP A 1 199 ? 18.828 11.409 -8.926 1.000 37.427 196 ASP A CA 1
ATOM 3040 C C . ASP A 1 199 ? 18.251 12.216 -7.755 1.000 32.888 196 ASP A C 1
ATOM 3041 O O . ASP A 1 199 ? 17.212 12.873 -7.903 1.000 28.080 196 ASP A O 1
ATOM 3050 N N . PRO A 1 200 ? 18.872 12.149 -6.552 1.000 31.619 197 PRO A N 1
ATOM 3051 C CA . PRO A 1 200 ? 18.419 12.922 -5.393 1.000 30.332 197 PRO A CA 1
ATOM 3052 C C . PRO A 1 200 ? 18.571 14.440 -5.579 1.000 31.371 197 PRO A C 1
ATOM 3053 O O . PRO A 1 200 ? 17.866 15.197 -4.949 1.000 32.337 197 PRO A O 1
ATOM 3064 N N . ALA A 1 201 ? 19.418 14.865 -6.518 1.000 33.537 198 ALA A N 1
ATOM 3065 C CA . ALA A 1 201 ? 19.562 16.276 -6.923 1.000 30.204 198 ALA A CA 1
ATOM 3066 C C . ALA A 1 201 ? 18.209 16.832 -7.383 1.000 32.883 198 ALA A C 1
ATOM 3067 O O . ALA A 1 201 ? 18.028 18.058 -7.288 1.000 31.964 198 ALA A O 1
ATOM 3074 N N . GLN A 1 202 ? 17.237 15.988 -7.765 1.000 31.023 199 GLN A N 1
ATOM 3075 C CA . GLN A 1 202 ? 15.858 16.465 -8.086 1.000 33.337 199 GLN A CA 1
ATOM 3076 C C . GLN A 1 202 ? 14.955 16.653 -6.849 1.000 30.617 199 GLN A C 1
ATOM 3077 O O . GLN A 1 202 ? 13.826 17.070 -7.033 1.000 28.970 199 GLN A O 1
ATOM 3091 N N . ASP A 1 203 ? 15.396 16.339 -5.628 1.000 28.771 200 ASP A N 1
ATOM 3092 C CA . ASP A 1 203 ? 14.568 16.542 -4.401 1.000 26.390 200 ASP A CA 1
ATOM 3093 C C . ASP A 1 203 ? 14.594 18.040 -4.005 1.000 27.382 200 ASP A C 1
ATOM 3094 O O . ASP A 1 203 ? 15.318 18.410 -3.103 1.000 25.395 200 ASP A O 1
ATOM 3103 N N . GLN A 1 204 ? 13.780 18.879 -4.638 1.000 29.012 201 GLN A N 1
ATOM 3104 C CA . GLN A 1 204 ? 13.780 20.351 -4.444 1.000 31.510 201 GLN A CA 1
ATOM 3105 C C . GLN A 1 204 ? 13.515 20.729 -2.980 1.000 30.264 201 GLN A C 1
ATOM 3106 O O . GLN A 1 204 ? 14.196 21.646 -2.478 1.000 26.664 201 GLN A O 1
ATOM 3120 N N . GLN A 1 205 ? 12.570 20.043 -2.325 1.000 30.773 202 GLN A N 1
ATOM 3121 C CA . GLN A 1 205 ? 12.172 20.290 -0.910 1.000 31.469 202 GLN A CA 1
ATOM 3122 C C . GLN A 1 205 ? 13.353 19.957 0.011 1.000 29.196 202 GLN A C 1
ATOM 3123 O O . GLN A 1 205 ? 13.520 20.627 1.042 1.000 29.014 202 GLN A O 1
ATOM 3137 N N . TRP A 1 206 ? 14.175 18.971 -0.354 1.000 27.049 203 TRP A N 1
ATOM 3138 C CA . TRP A 1 206 ? 15.352 18.576 0.454 1.000 27.447 203 TRP A CA 1
ATOM 3139 C C . TRP A 1 206 ? 16.424 19.651 0.287 1.000 29.972 203 TRP A C 1
ATOM 3140 O O . TRP A 1 206 ? 17.064 20.005 1.274 1.000 28.375 203 TRP A O 1
ATOM 3161 N N . HIS A 1 207 ? 16.572 20.203 -0.921 1.000 29.156 204 HIS A N 1
ATOM 3162 C CA . HIS A 1 207 ? 17.711 21.099 -1.252 1.000 29.992 204 HIS A CA 1
ATOM 3163 C C . HIS A 1 207 ? 17.394 22.570 -0.923 1.000 30.464 204 HIS A C 1
ATOM 3164 O O . HIS A 1 207 ? 18.345 23.313 -0.609 1.000 36.936 204 HIS A O 1
ATOM 3179 N N . GLU A 1 208 ? 16.126 22.974 -0.968 1.000 33.303 205 GLU A N 1
ATOM 3180 C CA . GLU A 1 208 ? 15.680 24.359 -0.691 1.000 34.378 205 GLU A CA 1
ATOM 3181 C C . GLU A 1 208 ? 15.806 24.597 0.818 1.000 41.808 205 GLU A C 1
ATOM 3182 O O . GLU A 1 208 ? 15.133 23.853 1.606 1.000 36.146 205 GLU A O 1
ATOM 3188 N N . GLU A 1 209 ? 16.673 25.544 1.199 1.000 37.630 206 GLU A N 1
ATOM 3189 C CA . GLU A 1 209 ? 16.798 26.044 2.597 1.000 42.221 206 GLU A CA 1
ATOM 3190 C C . GLU A 1 209 ? 15.743 27.137 2.789 1.000 41.449 206 GLU A C 1
ATOM 3191 O O . GLU A 1 209 ? 15.374 27.806 1.816 1.000 41.368 206 GLU A O 1
ATOM 3197 N N . ILE A 1 210 ? 15.200 27.250 3.991 1.000 37.506 207 ILE A N 1
ATOM 3198 C CA . ILE A 1 210 ? 14.287 28.359 4.371 1.000 37.997 207 ILE A CA 1
ATOM 3199 C C . ILE A 1 210 ? 14.700 28.811 5.773 1.000 37.364 207 ILE A C 1
ATOM 3200 O O . ILE A 1 210 ? 15.499 28.086 6.424 1.000 36.690 207 ILE A O 1
ATOM 3216 N N . VAL A 1 211 ? 14.178 29.956 6.199 1.000 33.613 208 VAL A N 1
ATOM 3217 C CA . VAL A 1 211 ? 14.473 30.555 7.527 1.000 34.895 208 VAL A CA 1
ATOM 3218 C C . VAL A 1 211 ? 13.142 30.739 8.235 1.000 32.173 208 VAL A C 1
ATOM 3219 O O . VAL A 1 211 ? 12.323 31.537 7.771 1.000 34.309 208 VAL A O 1
ATOM 3232 N N . LEU A 1 212 ? 12.948 30.012 9.330 1.000 32.657 209 LEU A N 1
ATOM 3233 C CA . LEU A 1 212 ? 11.737 30.127 10.169 1.000 31.311 209 LEU A CA 1
ATOM 3234 C C . LEU A 1 212 ? 12.042 31.111 11.281 1.000 27.723 209 LEU A C 1
ATOM 3235 O O . LEU A 1 212 ? 13.175 31.083 11.800 1.000 30.598 209 LEU A O 1
ATOM 3251 N N . THR A 1 213 ? 11.052 31.904 11.653 1.000 26.728 210 THR A N 1
ATOM 3252 C CA . THR A 1 213 ? 11.147 32.887 12.756 1.000 28.725 210 THR A CA 1
ATOM 3253 C C . THR A 1 213 ? 10.206 32.445 13.866 1.000 25.932 210 THR A C 1
ATOM 3254 O O . THR A 1 213 ? 9.005 32.397 13.622 1.000 28.580 210 THR A O 1
ATOM 3265 N N . LEU A 1 214 ? 10.797 32.118 15.021 1.000 25.379 211 LEU A N 1
ATOM 3266 C CA . LEU A 1 214 ? 10.115 31.723 16.268 1.000 28.032 211 LEU A CA 1
ATOM 3267 C C . LEU A 1 214 ? 10.127 32.932 17.207 1.000 27.352 211 LEU A C 1
ATOM 3268 O O . LEU A 1 214 ? 11.218 33.502 17.368 1.000 25.654 211 LEU A O 1
ATOM 3284 N N . ILE A 1 215 ? 8.980 33.241 17.815 1.000 23.711 212 ILE A N 1
ATOM 3285 C CA . ILE A 1 215 ? 8.768 34.412 18.713 1.000 25.500 212 ILE A CA 1
ATOM 3286 C C . ILE A 1 215 ? 8.083 33.911 19.981 1.000 23.822 212 ILE A C 1
ATOM 3287 O O . ILE A 1 215 ? 7.440 32.862 19.977 1.000 22.016 212 ILE A O 1
ATOM 3303 N N . PRO A 1 216 ? 8.168 34.667 21.092 1.000 24.472 213 PRO A N 1
ATOM 3304 C CA . PRO A 1 216 ? 7.370 34.373 22.278 1.000 22.670 213 PRO A CA 1
ATOM 3305 C C . PRO A 1 216 ? 5.877 34.449 21.933 1.000 24.239 213 PRO A C 1
ATOM 3306 O O . PRO A 1 216 ? 5.476 35.256 21.139 1.000 24.566 213 PRO A O 1
ATOM 3317 N N . ASN A 1 217 ? 5.091 33.573 22.518 1.000 22.254 214 ASN A N 1
ATOM 3318 C CA . ASN A 1 217 ? 3.632 33.539 22.297 1.000 25.373 214 ASN A CA 1
ATOM 3319 C C . ASN A 1 217 ? 3.061 34.915 22.644 1.000 29.871 214 ASN A C 1
ATOM 3320 O O . ASN A 1 217 ? 3.218 35.365 23.784 1.000 24.950 214 ASN A O 1
ATOM 3331 N N . PRO A 1 218 ? 2.473 35.652 21.668 1.000 32.445 215 PRO A N 1
ATOM 3332 C CA . PRO A 1 218 ? 1.939 36.997 21.926 1.000 33.544 215 PRO A CA 1
ATOM 3333 C C . PRO A 1 218 ? 0.851 37.113 23.006 1.000 33.433 215 PRO A C 1
ATOM 3334 O O . PRO A 1 218 ? 0.613 38.213 23.433 1.000 36.868 215 PRO A O 1
ATOM 3345 N N . LYS A 1 219 ? 0.257 36.005 23.454 1.000 34.832 216 LYS A N 1
ATOM 3346 C CA . LYS A 1 219 ? -0.687 35.990 24.602 1.000 36.665 216 LYS A CA 1
ATOM 3347 C C . LYS A 1 219 ? 0.041 36.223 25.929 1.000 38.780 216 LYS A C 1
ATOM 3348 O O . LYS A 1 219 ? -0.631 36.696 26.853 1.000 40.129 216 LYS A O 1
ATOM 3360 N N . LEU A 1 220 ? 1.341 35.911 26.046 1.000 38.514 217 LEU A N 1
ATOM 3361 C CA . LEU A 1 220 ? 2.107 36.127 27.311 1.000 35.931 217 LEU A CA 1
ATOM 3362 C C . LEU A 1 220 ? 2.293 37.638 27.548 1.000 32.737 217 LEU A C 1
ATOM 3363 O O . LEU A 1 220 ? 2.417 38.396 26.577 1.000 31.257 217 LEU A O 1
ATOM 3379 N N . ASN A 1 221 ? 2.287 38.084 28.801 1.000 35.017 218 ASN A N 1
ATOM 3380 C CA . ASN A 1 221 ? 2.573 39.513 29.095 1.000 35.615 218 ASN A CA 1
ATOM 3381 C C . ASN A 1 221 ? 4.063 39.753 28.819 1.000 37.415 218 ASN A C 1
ATOM 3382 O O . ASN A 1 221 ? 4.801 38.761 28.608 1.000 32.233 218 ASN A O 1
ATOM 3393 N N . SER A 1 222 ? 4.462 41.021 28.800 1.000 30.922 219 SER A N 1
ATOM 3394 C CA . SER A 1 222 ? 5.823 41.516 28.463 1.000 35.041 219 SER A CA 1
ATOM 3395 C C . SER A 1 222 ? 6.896 40.824 29.330 1.000 34.593 219 SER A C 1
ATOM 3396 O O . SER A 1 222 ? 7.990 40.450 28.790 1.000 32.718 219 SER A O 1
ATOM 3404 N N . SER A 1 223 ? 6.607 40.646 30.620 1.000 34.421 220 SER A N 1
ATOM 3405 C CA . SER A 1 223 ? 7.571 40.101 31.617 1.000 34.845 220 SER A CA 1
ATOM 3406 C C . SER A 1 223 ? 7.814 38.616 31.325 1.000 30.049 220 SER A C 1
ATOM 3407 O O . SER A 1 223 ? 8.972 38.199 31.276 1.000 28.638 220 SER A O 1
ATOM 3415 N N . GLN A 1 224 ? 6.729 37.882 31.108 1.000 27.919 221 GLN A N 1
ATOM 3416 C CA . GLN A 1 224 ? 6.709 36.483 30.634 1.000 29.419 221 GLN A CA 1
ATOM 3417 C C . GLN A 1 224 ? 7.461 36.301 29.313 1.000 29.501 221 GLN A C 1
ATOM 3418 O O . GLN A 1 224 ? 8.254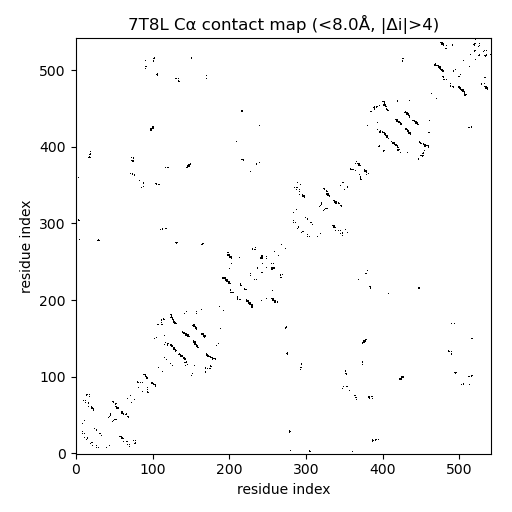 35.329 29.248 1.000 26.974 221 GLN A O 1
ATOM 3432 N N . GLN A 1 225 ? 7.230 37.162 28.304 1.000 27.168 222 GLN A N 1
ATOM 3433 C CA . GLN A 1 225 ? 7.934 37.114 26.993 1.000 26.659 222 GLN A CA 1
ATOM 3434 C C . GLN A 1 225 ? 9.436 37.276 27.213 1.000 27.537 222 GLN A C 1
ATOM 3435 O O . GLN A 1 225 ? 10.178 36.539 26.533 1.000 25.311 222 GLN A O 1
ATOM 3449 N N . ALA A 1 226 ? 9.891 38.125 28.143 1.000 25.965 223 ALA A N 1
ATOM 3450 C CA . ALA A 1 226 ? 11.347 38.310 28.377 1.000 26.516 223 ALA A CA 1
ATOM 3451 C C . ALA A 1 226 ? 12.001 36.993 28.856 1.000 24.261 223 ALA A C 1
ATOM 3452 O O . ALA A 1 226 ? 13.143 36.714 28.482 1.000 23.047 223 ALA A O 1
ATOM 3459 N N . LEU A 1 227 ? 11.300 36.169 29.617 1.000 24.033 224 LEU A N 1
ATOM 3460 C CA . LEU A 1 227 ? 11.869 34.879 30.110 1.000 26.717 224 LEU A CA 1
ATOM 3461 C C . LEU A 1 227 ? 11.953 33.875 28.962 1.000 24.566 224 LEU A C 1
ATOM 3462 O O . LEU A 1 227 ? 12.903 33.061 28.921 1.000 23.574 224 LEU A O 1
ATOM 3478 N N . VAL A 1 228 ? 10.961 33.880 28.079 1.000 23.438 225 VAL A N 1
ATOM 3479 C CA . VAL A 1 228 ? 11.023 33.013 26.864 1.000 23.256 225 VAL A CA 1
ATOM 3480 C C . VAL A 1 228 ? 12.279 33.400 26.066 1.000 22.357 225 VAL A C 1
ATOM 3481 O O . VAL A 1 228 ? 13.011 32.489 25.597 1.000 20.732 225 VAL A O 1
ATOM 3494 N N . GLU A 1 229 ? 12.540 34.695 25.895 1.000 23.047 226 GLU A N 1
ATOM 3495 C CA . GLU A 1 229 ? 13.754 35.186 25.179 1.000 28.249 226 GLU A CA 1
ATOM 3496 C C . GLU A 1 229 ? 15.013 34.648 25.881 1.000 30.956 226 GLU A C 1
ATOM 3497 O O . GLU A 1 229 ? 15.947 34.198 25.188 1.000 30.721 226 GLU A O 1
ATOM 3509 N N . LYS A 1 230 ? 15.031 34.667 27.215 1.000 32.457 227 LYS A N 1
ATOM 3510 C CA . LYS A 1 230 ? 16.172 34.148 28.015 1.000 34.395 227 LYS A CA 1
ATOM 3511 C C . LYS A 1 230 ? 16.297 32.629 27.813 1.000 31.784 227 LYS A C 1
ATOM 3512 O O . LYS A 1 230 ? 17.418 32.180 27.577 1.000 34.220 227 LYS A O 1
ATOM 3531 N N . ASP A 1 231 ? 15.181 31.879 27.815 1.000 26.486 228 ASP A N 1
ATOM 3532 C CA . ASP A 1 231 ? 15.174 30.405 27.645 1.000 26.582 228 ASP A CA 1
ATOM 3533 C C . ASP A 1 231 ? 15.790 29.974 26.311 1.000 28.190 228 ASP A C 1
ATOM 3534 O O . ASP A 1 231 ? 16.370 28.873 26.286 1.000 32.030 228 ASP A O 1
ATOM 3543 N N . PHE A 1 232 ? 15.620 30.745 25.235 1.000 24.741 229 PHE A N 1
ATOM 3544 C CA . PHE A 1 232 ? 15.951 30.319 23.848 1.000 25.226 229 PHE A CA 1
ATOM 3545 C C . PHE A 1 232 ? 17.138 31.141 23.343 1.000 31.460 229 PHE A C 1
ATOM 3546 O O . PHE A 1 232 ? 17.477 31.063 22.147 1.000 29.063 229 PHE A O 1
ATOM 3563 N N . GLY A 1 233 ? 17.774 31.878 24.264 1.000 34.980 230 GLY A N 1
ATOM 3564 C CA . GLY A 1 233 ? 18.918 32.756 24.004 1.000 36.299 230 GLY A CA 1
ATOM 3565 C C . GLY A 1 233 ? 18.678 33.606 22.771 1.000 36.033 230 GLY A C 1
ATOM 3566 O O . GLY A 1 233 ? 19.510 33.604 21.866 1.000 41.959 230 GLY A O 1
ATOM 3587 N N . PRO A 1 235 ? 17.751 37.390 22.500 1.000 41.738 232 PRO A N 1
ATOM 3588 C CA . PRO A 1 235 ? 17.466 38.740 22.995 1.000 45.098 232 PRO A CA 1
ATOM 3589 C C . PRO A 1 235 ? 16.874 39.782 22.029 1.000 46.279 232 PRO A C 1
ATOM 3590 O O . PRO A 1 235 ? 16.480 40.802 22.522 1.000 44.533 232 PRO A O 1
ATOM 3601 N N . ASP A 1 236 ? 16.768 39.540 20.716 1.000 43.901 233 ASP A N 1
ATOM 3602 C CA . ASP A 1 236 ? 16.010 40.480 19.841 1.000 41.051 233 ASP A CA 1
ATOM 3603 C C . ASP A 1 236 ? 14.522 40.114 19.808 1.000 43.822 233 ASP A C 1
ATOM 3604 O O . ASP A 1 236 ? 13.751 40.848 19.146 1.000 43.597 233 ASP A O 1
ATOM 3613 N N . GLY A 1 237 ? 14.107 39.036 20.485 1.000 41.536 234 GLY A N 1
ATOM 3614 C CA . GLY A 1 237 ? 12.695 38.595 20.483 1.000 40.340 234 GLY A CA 1
ATOM 3615 C C . GLY A 1 237 ? 12.361 37.636 19.335 1.000 33.924 234 GLY A C 1
ATOM 3616 O O . GLY A 1 237 ? 11.191 37.238 19.219 1.000 32.673 234 GLY A O 1
ATOM 3620 N N . ARG A 1 238 ? 13.339 37.278 18.510 1.000 36.127 235 ARG A N 1
ATOM 3621 C CA . ARG A 1 238 ? 13.168 36.372 17.345 1.000 36.844 235 ARG A CA 1
ATOM 3622 C C . ARG A 1 238 ? 14.266 35.318 17.385 1.000 38.331 235 ARG A C 1
ATOM 3623 O O . ARG A 1 238 ? 15.422 35.692 17.604 1.000 39.697 235 ARG A O 1
ATOM 3644 N N . LEU A 1 239 ? 13.895 34.049 17.217 1.000 30.407 236 LEU A N 1
ATOM 3645 C CA . LEU A 1 239 ? 14.846 32.956 16.983 1.000 31.016 236 LEU A CA 1
ATOM 3646 C C . LEU A 1 239 ? 14.723 32.568 15.504 1.000 33.080 236 LEU A C 1
ATOM 3647 O O . LEU A 1 239 ? 13.596 32.137 15.088 1.000 34.093 236 LEU A O 1
ATOM 3663 N N . GLN A 1 240 ? 15.813 32.736 14.755 1.000 30.553 237 GLN A N 1
ATOM 3664 C CA . GLN A 1 240 ? 15.897 32.509 13.285 1.000 35.999 237 GLN A CA 1
ATOM 3665 C C . GLN A 1 240 ? 16.535 31.147 13.058 1.000 33.906 237 GLN A C 1
ATOM 3666 O O . GLN A 1 240 ? 17.681 30.966 13.495 1.000 39.929 237 GLN A O 1
ATOM 3680 N N . ILE A 1 241 ? 15.757 30.222 12.482 1.000 30.856 238 ILE A N 1
ATOM 3681 C CA . ILE A 1 241 ? 16.124 28.796 12.235 1.000 29.654 238 ILE A CA 1
ATOM 3682 C C . ILE A 1 241 ? 16.292 28.605 10.737 1.000 26.316 238 ILE A C 1
ATOM 3683 O O . ILE A 1 241 ? 15.300 28.459 10.027 1.000 23.927 238 ILE A O 1
ATOM 3699 N N . PRO A 1 242 ? 17.526 28.545 10.188 1.000 28.462 239 PRO A N 1
ATOM 3700 C CA . PRO A 1 242 ? 17.688 28.139 8.801 1.000 32.239 239 PRO A CA 1
ATOM 3701 C C . PRO A 1 242 ? 17.666 26.601 8.758 1.000 26.497 239 PRO A C 1
ATOM 3702 O O . PRO A 1 242 ? 18.363 25.978 9.517 1.000 28.838 239 PRO A O 1
ATOM 3713 N N . VAL A 1 243 ? 16.886 26.036 7.853 1.000 26.480 240 VAL A N 1
ATOM 3714 C CA . VAL A 1 243 ? 16.641 24.567 7.771 1.000 25.727 240 VAL A CA 1
ATOM 3715 C C . VAL A 1 243 ? 16.175 24.226 6.349 1.000 23.224 240 VAL A C 1
ATOM 3716 O O . VAL A 1 243 ? 15.512 25.047 5.731 1.000 25.637 240 VAL A O 1
ATOM 3729 N N . LYS A 1 244 ? 16.491 23.035 5.859 1.000 23.357 241 LYS A N 1
ATOM 3730 C CA . LYS A 1 244 ? 15.863 22.459 4.637 1.000 24.857 241 LYS A CA 1
ATOM 3731 C C . LYS A 1 244 ? 14.350 22.389 4.819 1.000 26.970 241 LYS A C 1
ATOM 3732 O O . LYS A 1 244 ? 13.900 21.966 5.910 1.000 26.464 241 LYS A O 1
ATOM 3751 N N . LYS A 1 245 ? 13.605 22.746 3.773 1.000 24.029 242 LYS A N 1
ATOM 3752 C CA . LYS A 1 245 ? 12.129 22.717 3.730 1.000 27.319 242 LYS A CA 1
ATOM 3753 C C . LYS A 1 245 ? 11.626 21.342 4.194 1.000 24.449 242 LYS A C 1
ATOM 3754 O O . LYS A 1 245 ? 10.690 21.319 4.957 1.000 25.121 242 LYS A O 1
ATOM 3766 N N . ALA A 1 246 ? 12.213 20.262 3.698 1.000 22.151 243 ALA A N 1
ATOM 3767 C CA . ALA A 1 246 ? 11.779 18.874 3.982 1.000 21.240 243 ALA A CA 1
ATOM 3768 C C . ALA A 1 246 ? 12.055 18.482 5.445 1.000 23.758 243 ALA A C 1
ATOM 3769 O O . ALA A 1 246 ? 11.593 17.397 5.793 1.000 21.023 243 ALA A O 1
ATOM 3776 N N . LEU A 1 247 ? 12.812 19.282 6.226 1.000 21.266 244 LEU A N 1
ATOM 3777 C CA . LEU A 1 247 ? 13.102 19.008 7.666 1.000 21.991 244 LEU A CA 1
ATOM 3778 C C . LEU A 1 247 ? 12.440 20.050 8.568 1.000 20.157 244 LEU A C 1
ATOM 3779 O O . LEU A 1 247 ? 12.500 19.857 9.826 1.000 20.607 244 LEU A O 1
ATOM 3795 N N . ALA A 1 248 ? 11.771 21.059 8.001 1.000 20.685 245 ALA A N 1
ATOM 3796 C CA . ALA A 1 248 ? 11.221 22.206 8.760 1.000 21.039 245 ALA A CA 1
ATOM 3797 C C . ALA A 1 248 ? 10.207 21.750 9.812 1.000 20.048 245 ALA A C 1
ATOM 3798 O O . ALA A 1 248 ? 10.291 22.266 10.928 1.000 19.904 245 ALA A O 1
ATOM 3805 N N . HIS A 1 249 ? 9.224 20.916 9.458 1.000 19.755 246 HIS A N 1
ATOM 3806 C CA . HIS A 1 249 ? 8.189 20.395 10.397 1.000 21.628 246 HIS A CA 1
ATOM 3807 C C . HIS A 1 249 ? 8.833 19.640 11.574 1.000 19.818 246 HIS A C 1
ATOM 3808 O O . HIS A 1 249 ? 8.386 19.857 12.741 1.000 18.592 246 HIS A O 1
ATOM 3823 N N . TYR A 1 250 ? 9.873 18.854 11.314 1.000 18.751 247 TYR A N 1
ATOM 3824 C CA . TYR A 1 250 ? 10.551 18.042 12.357 1.000 19.644 247 TYR A CA 1
ATOM 3825 C C . TYR A 1 250 ? 11.306 18.981 13.313 1.000 18.893 247 TYR A C 1
ATOM 3826 O O . TYR A 1 250 ? 11.303 18.735 14.527 1.000 16.532 247 TYR A O 1
ATOM 3844 N N . THR A 1 251 ? 11.902 20.046 12.787 1.000 18.483 248 THR A N 1
ATOM 3845 C CA . THR A 1 251 ? 12.616 21.047 13.610 1.000 20.665 248 THR A CA 1
ATOM 3846 C C . THR A 1 251 ? 11.599 21.720 14.546 1.000 18.964 248 THR A C 1
ATOM 3847 O O . THR A 1 251 ? 11.898 21.894 15.752 1.000 21.114 248 THR A O 1
ATOM 3858 N N . LEU A 1 252 ? 10.458 22.157 14.024 1.000 19.249 249 LEU A N 1
ATOM 3859 C CA . LEU A 1 252 ? 9.430 22.895 14.811 1.000 19.302 249 LEU A CA 1
ATOM 3860 C C . LEU A 1 252 ? 8.919 21.984 15.943 1.000 18.884 249 LEU A C 1
ATOM 3861 O O . LEU A 1 252 ? 8.785 22.448 17.094 1.000 19.141 249 LEU A O 1
ATOM 3877 N N . GLN A 1 253 ? 8.702 20.713 15.637 1.000 18.699 250 GLN A N 1
ATOM 3878 C CA . GLN A 1 253 ? 8.259 19.684 16.610 1.000 21.467 250 GLN A CA 1
ATOM 3879 C C . GLN A 1 253 ? 9.346 19.413 17.645 1.000 19.022 250 GLN A C 1
ATOM 3880 O O . GLN A 1 253 ? 8.967 19.207 18.810 1.000 19.735 250 GLN A O 1
ATOM 3894 N N . ARG A 1 254 ? 10.628 19.413 17.255 1.000 18.124 251 ARG A N 1
ATOM 3895 C CA . ARG A 1 254 ? 11.774 19.143 18.163 1.000 18.336 251 ARG A CA 1
ATOM 3896 C C . ARG A 1 254 ? 11.858 20.292 19.181 1.000 19.508 251 ARG A C 1
ATOM 3897 O O . ARG A 1 254 ? 12.243 20.031 20.315 1.000 18.594 251 ARG A O 1
ATOM 3918 N N . TYR A 1 255 ? 11.465 21.514 18.777 1.000 18.710 252 TYR A N 1
ATOM 3919 C CA . TYR A 1 255 ? 11.425 22.734 19.618 1.000 19.426 252 TYR A CA 1
ATOM 3920 C C . TYR A 1 255 ? 10.071 22.896 20.323 1.000 19.237 252 TYR A C 1
ATOM 3921 O O . TYR A 1 255 ? 9.974 23.858 21.095 1.000 19.942 252 TYR A O 1
ATOM 3939 N N . GLN A 1 256 ? 9.079 22.021 20.081 1.000 19.221 253 GLN A N 1
ATOM 3940 C CA . GLN A 1 256 ? 7.723 22.051 20.717 1.000 20.182 253 GLN A CA 1
ATOM 3941 C C . GLN A 1 256 ? 7.027 23.395 20.405 1.000 22.830 253 GLN A C 1
ATOM 3942 O O . GLN A 1 256 ? 6.340 23.952 21.272 1.000 21.068 253 GLN A O 1
ATOM 3956 N N . THR A 1 257 ? 7.160 23.864 19.165 1.000 24.590 254 THR A N 1
ATOM 3957 C CA . THR A 1 257 ? 6.659 25.172 18.675 1.000 28.316 254 THR A CA 1
ATOM 3958 C C . THR A 1 257 ? 5.190 25.065 18.274 1.000 28.845 254 THR A C 1
ATOM 3959 O O . THR A 1 257 ? 4.856 24.078 17.615 1.000 26.184 254 THR A O 1
ATOM 3970 N N . ALA A 1 258 ? 4.360 26.066 18.601 1.000 27.797 255 ALA A N 1
ATOM 3971 C CA . ALA A 1 258 ? 2.978 26.186 18.078 1.000 29.154 255 ALA A CA 1
ATOM 3972 C C . ALA A 1 258 ? 3.043 26.581 16.607 1.000 32.675 255 ALA A C 1
ATOM 3973 O O . ALA A 1 258 ? 3.668 27.622 16.334 1.000 30.840 255 ALA A O 1
ATOM 3980 N N . ILE A 1 259 ? 2.380 25.822 15.720 1.000 36.307 256 ILE A N 1
ATOM 3981 C CA . ILE A 1 259 ? 2.193 26.213 14.285 1.000 41.970 256 ILE A CA 1
ATOM 3982 C C . ILE A 1 259 ? 0.717 26.535 13.970 1.000 45.064 256 ILE A C 1
ATOM 3983 O O . ILE A 1 259 ? 0.488 27.137 12.926 1.000 48.065 256 ILE A O 1
ATOM 3999 N N . THR A 1 260 ? -0.264 26.184 14.813 1.000 46.633 257 THR A N 1
ATOM 4000 C CA . THR A 1 260 ? -1.697 26.515 14.555 1.000 45.568 257 THR A CA 1
AT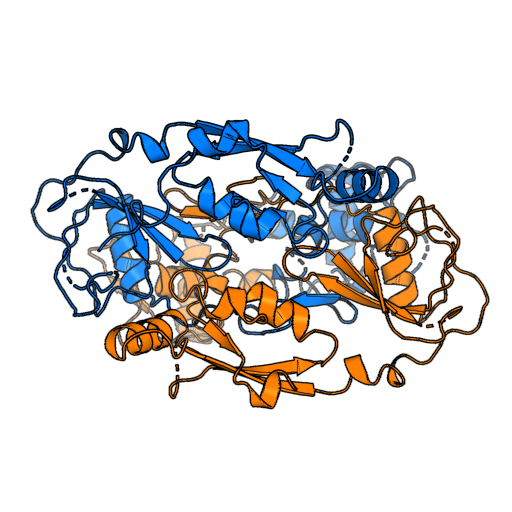OM 4001 C C . THR A 1 260 ? -2.210 27.504 15.597 1.000 48.310 257 THR A C 1
ATOM 4002 O O . THR A 1 260 ? -1.665 27.540 16.721 1.000 45.247 257 THR A O 1
ATOM 4013 N N . LEU A 1 261 ? -3.234 28.264 15.204 1.000 45.093 258 LEU A N 1
ATOM 4014 C CA . LEU A 1 261 ? -4.038 29.159 16.064 1.000 45.097 258 LEU A CA 1
ATOM 4015 C C . LEU A 1 261 ? -4.436 28.442 17.363 1.000 44.730 258 LEU A C 1
ATOM 4016 O O . LEU A 1 261 ? -4.259 29.039 18.452 1.000 47.287 258 LEU A O 1
ATOM 4022 N N . ALA A 1 262 ? -5.009 27.240 17.258 1.000 43.445 259 ALA A N 1
ATOM 4023 C CA . ALA A 1 262 ? -5.574 26.471 18.397 1.000 43.753 259 ALA A CA 1
ATOM 4024 C C . ALA A 1 262 ? -4.457 26.168 19.403 1.000 43.223 259 ALA A C 1
ATOM 4025 O O . ALA A 1 262 ? -4.681 26.394 20.621 1.000 41.350 259 ALA A O 1
ATOM 4032 N N . GLU A 1 263 ? -3.334 25.637 18.891 1.000 41.877 260 GLU A N 1
ATOM 4033 C CA . GLU A 1 263 ? -2.039 25.445 19.611 1.000 42.122 260 GLU A CA 1
ATOM 4034 C C . GLU A 1 263 ? -1.636 26.769 20.276 1.000 36.255 260 GLU A C 1
ATOM 4035 O O . GLU A 1 263 ? -1.603 26.798 21.510 1.000 40.483 260 GLU A O 1
ATOM 4047 N N . ALA A 1 264 ? -1.393 27.827 19.490 1.000 39.586 261 ALA A N 1
ATOM 4048 C CA . ALA A 1 264 ? -0.917 29.152 19.974 1.000 43.967 261 ALA A CA 1
ATOM 4049 C C . ALA A 1 264 ? -1.835 29.692 21.083 1.000 49.095 261 ALA A C 1
ATOM 4050 O O . ALA A 1 264 ? -1.313 30.250 22.082 1.000 44.417 261 ALA A O 1
ATOM 4057 N N . GLU A 1 265 ? -3.155 29.494 20.964 1.000 51.343 262 GLU A N 1
ATOM 4058 C CA . GLU A 1 265 ? -4.141 29.967 21.972 1.000 49.891 262 GLU A CA 1
ATOM 4059 C C . GLU A 1 265 ? -3.734 29.485 23.373 1.000 50.787 262 GLU A C 1
ATOM 4060 O O . GLU A 1 265 ? -4.143 30.134 24.350 1.000 55.344 262 GLU A O 1
ATOM 4066 N N . ASP A 1 266 ? -2.967 28.393 23.498 1.000 52.152 263 ASP A N 1
ATOM 4067 C CA . ASP A 1 266 ? -2.539 27.846 24.821 1.000 51.503 263 ASP A CA 1
ATOM 4068 C C . ASP A 1 266 ? -1.113 28.326 25.170 1.000 53.806 263 ASP A C 1
ATOM 4069 O O . ASP A 1 266 ? -0.150 27.557 24.948 1.000 51.309 2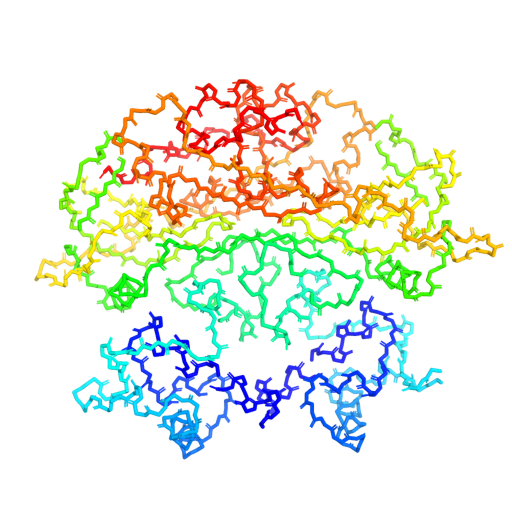63 ASP A O 1
ATOM 4078 N N . ALA A 1 267 ? -0.993 29.521 25.761 1.000 48.239 264 ALA A N 1
ATOM 4079 C CA . ALA A 1 267 ? 0.266 30.286 25.952 1.000 45.856 264 ALA A CA 1
ATOM 4080 C C . ALA A 1 267 ? 1.278 29.503 26.797 1.000 44.294 264 ALA A C 1
ATOM 4081 O O . ALA A 1 267 ? 2.471 29.510 26.465 1.000 41.812 264 ALA A O 1
ATOM 4088 N N . LEU A 1 268 ? 0.844 28.874 27.883 1.000 48.954 265 LEU A N 1
ATOM 4089 C CA . LEU A 1 268 ? 1.795 28.279 28.855 1.000 45.987 265 LEU A CA 1
ATOM 4090 C C . LEU A 1 268 ? 2.242 26.900 28.356 1.000 38.601 265 LEU A C 1
ATOM 4091 O O . LEU A 1 268 ? 3.345 26.525 28.700 1.000 38.126 265 LEU A O 1
ATOM 4107 N N . LYS A 1 269 ? 1.449 26.202 27.539 1.000 38.938 266 LYS A N 1
ATOM 4108 C CA . LYS A 1 269 ? 1.895 24.959 26.845 1.000 37.606 266 LYS A CA 1
ATOM 4109 C C . LYS A 1 269 ? 2.829 25.309 25.677 1.000 34.265 266 LYS A C 1
ATOM 4110 O O . LYS A 1 269 ? 3.806 24.579 25.481 1.000 31.433 266 LYS A O 1
ATOM 4122 N N . TYR A 1 270 ? 2.547 26.388 24.939 1.000 31.390 267 TYR A N 1
ATOM 4123 C CA . TYR A 1 270 ? 3.299 26.822 23.730 1.000 30.681 267 TYR A CA 1
ATOM 4124 C C . TYR A 1 270 ? 3.838 28.236 23.923 1.000 28.278 267 TYR A C 1
ATOM 4125 O O . TYR A 1 270 ? 3.330 29.187 23.333 1.000 28.895 267 TYR A O 1
ATOM 4143 N N . PRO A 1 271 ? 4.880 28.434 24.768 1.000 25.036 268 PRO A N 1
ATOM 4144 C CA . PRO A 1 271 ? 5.465 29.761 24.943 1.000 23.976 268 PRO A CA 1
ATOM 4145 C C . PRO A 1 271 ? 6.202 30.224 23.668 1.000 22.952 268 PRO A C 1
ATOM 4146 O O . PRO A 1 271 ? 6.463 31.389 23.501 1.000 21.861 268 PRO A O 1
ATOM 4157 N N . LEU A 1 272 ? 6.565 29.284 22.809 1.000 21.989 269 LEU A N 1
ATOM 4158 C CA . LEU A 1 272 ? 7.267 29.566 21.540 1.000 23.703 269 LEU A CA 1
ATOM 4159 C C . LEU A 1 272 ? 6.311 29.292 20.384 1.000 24.358 269 LEU A C 1
ATOM 4160 O O . LEU A 1 272 ? 5.782 28.157 20.299 1.000 23.937 269 LEU A O 1
ATOM 4176 N N . VAL A 1 273 ? 6.143 30.273 19.487 1.000 24.771 270 VAL A N 1
ATOM 4177 C CA . VAL A 1 273 ? 5.243 30.159 18.304 1.000 25.963 270 VAL A CA 1
ATOM 4178 C C . VAL A 1 273 ? 5.997 30.506 17.009 1.000 26.064 270 VAL A C 1
ATOM 4179 O O . VAL A 1 273 ? 6.979 31.252 17.042 1.000 24.372 270 VAL A O 1
ATOM 4192 N N . LEU A 1 274 ? 5.588 29.903 15.888 1.000 24.712 271 LEU A N 1
ATOM 4193 C CA . LEU A 1 274 ? 6.070 30.301 14.540 1.000 26.932 271 LEU A CA 1
ATOM 4194 C C . LEU A 1 274 ? 5.397 31.632 14.193 1.000 27.221 271 LEU A C 1
ATOM 4195 O O . LEU A 1 274 ? 4.183 31.765 14.480 1.000 27.248 271 LEU A O 1
ATOM 4211 N N . GLN A 1 275 ? 6.181 32.586 13.682 1.000 30.453 272 GLN A N 1
ATOM 4212 C CA . GLN A 1 275 ? 5.698 33.901 13.162 1.000 38.783 272 GLN A CA 1
ATOM 4213 C C . GLN A 1 275 ? 4.575 33.630 12.159 1.000 36.433 272 GLN A C 1
ATOM 4214 O O . GLN A 1 275 ? 4.810 32.781 11.283 1.000 35.839 272 GLN A O 1
ATOM 4228 N N . ARG A 1 276 ? 3.426 34.312 12.260 1.000 42.540 273 ARG A N 1
ATOM 4229 C CA . ARG A 1 276 ? 2.217 34.016 11.430 1.000 45.843 273 ARG A CA 1
ATOM 4230 C C . ARG A 1 276 ? 2.565 34.071 9.930 1.000 45.847 273 ARG A C 1
ATOM 4231 O O . ARG A 1 276 ? 2.015 33.265 9.161 1.000 50.517 273 ARG A O 1
ATOM 4237 N N . SER A 1 277 ? 3.494 34.928 9.521 1.000 46.021 274 SER A N 1
ATOM 4238 C CA . SER A 1 277 ? 3.804 35.184 8.089 1.000 49.285 274 SER A CA 1
ATOM 4239 C C . SER A 1 277 ? 4.684 34.064 7.529 1.000 47.881 274 SER A C 1
ATOM 4240 O O . SER A 1 277 ? 4.944 34.095 6.335 1.000 44.188 274 SER A O 1
ATOM 4248 N N . ASP A 1 278 ? 5.137 33.121 8.360 1.000 44.640 275 ASP A N 1
ATOM 4249 C CA . ASP A 1 278 ? 6.060 32.042 7.922 1.000 44.688 275 ASP A CA 1
ATOM 4250 C C . ASP A 1 278 ? 5.295 30.744 7.660 1.000 42.450 275 ASP A C 1
ATOM 4251 O O . ASP A 1 278 ? 5.870 29.867 6.967 1.000 40.665 275 ASP A O 1
ATOM 4260 N N . ILE A 1 279 ? 4.075 30.638 8.193 1.000 38.697 276 ILE A N 1
ATOM 4261 C CA . ILE A 1 279 ? 3.137 29.503 7.962 1.000 48.516 276 ILE A CA 1
ATOM 4262 C C . ILE A 1 279 ? 3.059 29.182 6.458 1.000 53.354 276 ILE A C 1
ATOM 4263 O O . ILE A 1 279 ? 3.019 27.982 6.121 1.000 58.552 276 ILE A O 1
ATOM 4279 N N . GLU A 1 280 ? 3.058 30.211 5.600 1.000 51.801 277 GLU A N 1
ATOM 4280 C CA . GLU A 1 280 ? 2.903 30.113 4.121 1.000 58.012 277 GLU A CA 1
ATOM 4281 C C . GLU A 1 280 ? 4.094 29.373 3.497 1.000 59.025 277 GLU A C 1
ATOM 4282 O O . GLU A 1 280 ? 3.894 28.765 2.431 1.000 70.766 277 GLU A O 1
ATOM 4288 N N . LYS A 1 281 ? 5.284 29.435 4.109 1.000 55.651 278 LYS A N 1
ATOM 4289 C CA . LYS A 1 281 ? 6.545 28.848 3.564 1.000 57.818 278 LYS A CA 1
ATOM 4290 C C . LYS A 1 281 ? 6.608 27.333 3.857 1.000 54.692 278 LYS A C 1
ATOM 4291 O O . LYS A 1 281 ? 7.504 26.656 3.305 1.000 49.491 278 LYS A O 1
ATOM 4297 N N . LEU A 1 282 ? 5.707 26.820 4.702 1.000 53.546 279 LEU A N 1
ATOM 4298 C CA . LEU A 1 282 ? 5.716 25.414 5.191 1.000 50.760 279 LEU A CA 1
ATOM 4299 C C . LEU A 1 282 ? 4.999 24.515 4.183 1.000 51.558 279 LEU A C 1
ATOM 4300 O O . LEU A 1 282 ? 3.888 24.873 3.759 1.000 48.651 279 LEU A O 1
ATOM 4316 N N . SER A 1 283 ? 5.576 23.350 3.887 1.000 51.129 280 SER A N 1
ATOM 4317 C CA . SER A 1 283 ? 4.899 22.247 3.158 1.000 47.711 280 SER A CA 1
ATOM 4318 C C . SER A 1 283 ? 3.717 21.721 3.982 1.000 48.338 280 SER A C 1
ATOM 4319 O O . SER A 1 283 ? 3.586 22.057 5.194 1.000 43.919 280 SER A O 1
ATOM 4327 N N A SER A 1 284 ? 2.835 20.938 3.344 0.500 47.222 281 SER A N 1
ATOM 4328 N N B SER A 1 284 ? 2.920 20.874 3.334 0.500 47.350 281 SER A N 1
ATOM 4329 C CA A SER A 1 284 ? 1.724 20.202 4.007 0.500 45.821 281 SER A CA 1
ATOM 4330 C CA B SER A 1 284 ? 1.783 20.108 3.894 0.500 46.245 281 SER A CA 1
ATOM 4331 C C A SER A 1 284 ? 2.295 18.917 4.622 0.500 46.615 281 SER A C 1
ATOM 4332 C C B SER A 1 284 ? 2.318 18.865 4.617 0.500 46.493 281 SER A C 1
ATOM 4333 O O A SER A 1 284 ? 2.620 17.993 3.858 0.500 47.357 281 SER A O 1
ATOM 4334 O O B SER A 1 284 ? 2.637 17.893 3.913 0.500 46.656 281 SER A O 1
ATOM 4349 N N . TYR A 1 285 ? 2.435 18.883 5.951 1.000 44.958 282 TYR A N 1
ATOM 4350 C CA . TYR A 1 285 ? 3.097 17.782 6.705 1.000 48.567 282 TYR A CA 1
ATOM 4351 C C . TYR A 1 285 ? 2.601 16.426 6.183 1.000 51.276 282 TYR A C 1
ATOM 4352 O O . TYR A 1 285 ? 3.427 15.640 5.638 1.000 46.561 282 TYR A O 1
ATOM 4370 N N . LEU A 1 286 ? 1.293 16.174 6.293 1.000 52.711 283 LEU A N 1
ATOM 4371 C CA . LEU A 1 286 ? 0.699 14.852 5.943 1.000 58.845 283 LEU A CA 1
ATOM 4372 C C . LEU A 1 286 ? 0.492 14.731 4.419 1.000 55.117 283 LEU A C 1
ATOM 4373 O O . LEU A 1 286 ? -0.259 13.829 4.024 1.000 66.745 283 LEU A O 1
ATOM 4389 N N . PHE A 1 287 ? 1.156 15.553 3.588 1.000 46.658 284 PHE A N 1
ATOM 4390 C CA . PHE A 1 287 ? 1.351 15.294 2.129 1.000 44.704 284 PHE A CA 1
ATOM 4391 C C . PHE A 1 287 ? 2.817 14.935 1.829 1.000 43.688 284 PHE A C 1
ATOM 4392 O O . PHE A 1 287 ? 3.082 14.437 0.725 1.000 44.038 284 PHE A O 1
ATOM 4399 N N . ASP A 1 288 ? 3.743 15.195 2.765 1.000 40.875 285 ASP A N 1
ATOM 4400 C CA . ASP A 1 288 ? 5.184 14.833 2.668 1.000 37.387 285 ASP A CA 1
ATOM 4401 C C . ASP A 1 288 ? 5.345 13.369 3.090 1.000 32.637 285 ASP A C 1
ATOM 4402 O O . ASP A 1 288 ? 6.408 12.787 2.786 1.000 32.734 285 ASP A O 1
ATOM 4408 N N . GLN A 1 289 ? 4.358 12.827 3.819 1.000 35.143 286 GLN A N 1
ATOM 4409 C CA . GLN A 1 289 ? 4.350 11.423 4.326 1.000 37.585 286 GLN A CA 1
ATOM 4410 C C . GLN A 1 289 ? 3.877 10.490 3.204 1.000 37.495 286 GLN A C 1
ATOM 4411 O O . GLN A 1 289 ? 2.841 10.773 2.609 1.000 39.084 286 GLN A O 1
ATOM 4425 N N . ALA A 1 290 ? 4.579 9.390 2.964 1.000 36.694 287 ALA A N 1
ATOM 4426 C CA . ALA A 1 290 ? 4.198 8.340 1.994 1.000 38.143 287 ALA A CA 1
ATOM 4427 C C . ALA A 1 290 ? 2.865 7.698 2.417 1.000 38.166 287 ALA A C 1
ATOM 4428 O O . ALA A 1 290 ? 2.549 7.707 3.630 1.000 36.737 287 ALA A O 1
ATOM 4435 N N . SER A 1 291 ? 2.109 7.172 1.449 1.000 41.226 288 SER A N 1
ATOM 4436 C CA . SER A 1 291 ? 0.783 6.507 1.631 1.000 43.258 288 SER A CA 1
ATOM 4437 C C . SER A 1 291 ? 1.002 5.015 1.891 1.000 45.437 288 SER A C 1
ATOM 4438 O O . SER A 1 291 ? 1.778 4.444 1.117 1.000 44.016 288 SER A O 1
ATOM 4444 N N . ASP B 1 7 ? 39.091 -6.011 29.698 1.000 46.560 4 ASP B N 1
ATOM 4445 C CA . ASP B 1 7 ? 39.303 -4.977 28.629 1.000 44.503 4 ASP B CA 1
ATOM 4446 C C . ASP B 1 7 ? 38.744 -3.643 29.117 1.000 41.939 4 ASP B C 1
ATOM 4447 O O . ASP B 1 7 ? 37.605 -3.646 29.631 1.000 42.113 4 ASP B O 1
ATOM 4456 N N . LYS B 1 8 ? 39.503 -2.557 28.938 1.000 38.522 5 LYS B N 1
ATOM 4457 C CA . LYS B 1 8 ? 39.165 -1.202 29.452 1.000 38.076 5 LYS B CA 1
ATOM 4458 C C . LYS B 1 8 ? 38.491 -0.397 28.336 1.000 35.636 5 LYS B C 1
ATOM 4459 O O . LYS B 1 8 ? 38.251 -0.950 27.232 1.000 33.749 5 LYS B O 1
ATOM 4471 N N . HIS B 1 9 ? 38.194 0.866 28.619 1.000 32.492 6 HIS B N 1
ATOM 4472 C CA . HIS B 1 9 ? 37.319 1.708 27.777 1.000 34.010 6 HIS B CA 1
ATOM 4473 C C . HIS B 1 9 ? 37.759 1.619 26.308 1.000 33.510 6 HIS B C 1
ATOM 4474 O O . HIS B 1 9 ? 36.923 1.268 25.485 1.000 34.835 6 HIS B O 1
ATOM 4489 N N . GLU B 1 10 ? 39.032 1.898 26.010 1.000 32.987 7 GLU B N 1
ATOM 4490 C CA . GLU B 1 10 ? 39.570 2.025 24.628 1.000 36.829 7 GLU B CA 1
ATOM 4491 C C . GLU B 1 10 ? 39.200 0.772 23.819 1.000 32.517 7 GLU B C 1
ATOM 4492 O O . GLU B 1 10 ? 38.589 0.875 22.738 1.000 31.473 7 GLU B O 1
ATOM 4504 N N . VAL B 1 11 ? 39.562 -0.386 24.340 1.000 30.921 8 VAL B N 1
ATOM 4505 C CA . VAL B 1 11 ? 39.377 -1.673 23.627 1.000 31.197 8 VAL B CA 1
ATOM 4506 C C . VAL B 1 11 ? 37.873 -1.912 23.484 1.000 27.124 8 VAL B C 1
ATOM 4507 O O . VAL B 1 11 ? 37.439 -2.267 22.379 1.000 23.169 8 VAL B O 1
ATOM 4520 N N . LEU B 1 12 ? 37.106 -1.733 24.569 1.000 29.147 9 LEU B N 1
ATOM 4521 C CA . LEU B 1 12 ? 35.647 -2.020 24.570 1.000 27.923 9 LEU B CA 1
ATOM 4522 C C . LEU B 1 12 ? 34.942 -1.139 23.539 1.000 26.023 9 LEU B C 1
ATOM 4523 O O . LEU B 1 12 ? 33.956 -1.577 22.925 1.000 25.106 9 LEU B O 1
ATOM 4539 N N . LEU B 1 13 ? 35.378 0.108 23.392 1.000 23.287 10 LEU B N 1
ATOM 4540 C CA . LEU B 1 13 ? 34.703 1.013 22.446 1.000 24.821 10 LEU B CA 1
ATOM 4541 C C . LEU B 1 13 ? 34.919 0.448 21.036 1.000 24.625 10 LEU B C 1
ATOM 4542 O O . LEU B 1 13 ? 33.989 0.511 20.206 1.000 23.302 10 LEU B O 1
ATOM 4558 N N . ARG B 1 14 ? 36.058 -0.188 20.792 1.000 22.673 11 ARG B N 1
ATOM 4559 C CA . ARG B 1 14 ? 36.309 -0.779 19.451 1.000 24.574 11 ARG B CA 1
ATOM 4560 C C . ARG B 1 14 ? 35.478 -2.043 19.314 1.000 21.574 11 ARG B C 1
ATOM 4561 O O . ARG B 1 14 ? 34.946 -2.272 18.241 1.000 21.835 11 ARG B O 1
ATOM 4599 N N . ARG B 1 16 ? 32.602 -2.518 20.681 1.000 22.637 13 ARG B N 1
ATOM 4600 C CA . ARG B 1 16 ? 31.263 -2.012 20.469 1.000 25.571 13 ARG B CA 1
ATOM 4601 C C . ARG B 1 16 ? 31.068 -1.544 19.029 1.000 24.242 13 ARG B C 1
ATOM 4602 O O . ARG B 1 16 ? 29.988 -1.787 18.472 1.000 21.868 13 ARG B O 1
ATOM 4623 N N . ALA B 1 17 ? 32.054 -0.876 18.435 1.000 24.505 14 ALA B N 1
ATOM 4624 C CA . ALA B 1 17 ? 31.951 -0.398 17.041 1.000 23.414 14 ALA B CA 1
ATOM 4625 C C . ALA B 1 17 ? 31.859 -1.588 16.071 1.000 21.245 14 ALA B C 1
ATOM 4626 O O . ALA B 1 17 ? 31.067 -1.514 15.133 1.000 20.381 14 ALA B O 1
ATOM 4633 N N . ILE B 1 18 ? 32.620 -2.652 16.298 1.000 21.205 15 ILE B N 1
ATOM 4634 C CA . ILE B 1 18 ? 32.567 -3.877 15.446 1.000 21.832 15 ILE B CA 1
ATOM 4635 C C . ILE B 1 18 ? 31.138 -4.435 15.472 1.000 19.541 15 ILE B C 1
ATOM 4636 O O . ILE B 1 18 ? 30.573 -4.684 14.400 1.000 20.106 15 ILE B O 1
ATOM 4652 N N . GLU B 1 19 ? 30.559 -4.558 16.669 1.000 20.145 16 GLU B N 1
ATOM 4653 C CA . GLU B 1 19 ? 29.212 -5.134 16.872 1.000 20.591 16 GLU B CA 1
ATOM 4654 C C . GLU B 1 19 ? 28.194 -4.263 16.158 1.000 19.842 16 GLU B C 1
ATOM 4655 O O . GLU B 1 19 ? 27.317 -4.813 15.499 1.000 18.519 16 GLU B O 1
ATOM 4667 N N . LEU B 1 20 ? 28.289 -2.943 16.311 1.000 18.602 17 LEU B N 1
ATOM 4668 C CA . LEU B 1 20 ? 27.295 -2.024 15.724 1.000 19.361 17 LEU B CA 1
ATOM 4669 C C . LEU B 1 20 ? 27.389 -1.979 14.191 1.000 19.237 17 LEU B C 1
ATOM 4670 O O . LEU B 1 20 ? 26.338 -1.949 13.553 1.000 18.657 17 LEU B O 1
ATOM 4686 N N . LEU B 1 21 ? 28.582 -1.898 13.616 1.000 19.864 18 LEU B N 1
ATOM 4687 C CA . LEU B 1 21 ? 28.745 -1.886 12.138 1.000 23.640 18 LEU B CA 1
ATOM 4688 C C . LEU B 1 21 ? 28.169 -3.174 11.544 1.000 22.730 18 LEU B C 1
ATOM 4689 O O . LEU B 1 21 ? 27.383 -3.073 10.604 1.000 24.847 18 LEU B O 1
ATOM 4705 N N . ALA B 1 22 ? 28.514 -4.328 12.110 1.000 24.429 19 ALA B N 1
ATOM 4706 C CA . ALA B 1 22 ? 28.033 -5.655 11.663 1.000 24.916 19 ALA B CA 1
ATOM 4707 C C . ALA B 1 22 ? 26.512 -5.721 11.788 1.000 25.011 19 ALA B C 1
ATOM 4708 O O . ALA B 1 22 ? 25.858 -6.124 10.840 1.000 25.219 19 ALA B O 1
ATOM 4715 N N . TYR B 1 23 ? 25.954 -5.303 12.927 1.000 23.993 20 TYR B N 1
ATOM 4716 C CA . TYR B 1 23 ? 24.514 -5.519 13.216 1.000 23.254 20 TYR B CA 1
ATOM 4717 C C . TYR B 1 23 ? 23.687 -4.558 12.381 1.000 23.049 20 TYR B C 1
ATOM 4718 O O . TYR B 1 23 ? 22.739 -5.028 11.718 1.000 22.028 20 TYR B O 1
ATOM 4736 N N . TRP B 1 24 ? 24.032 -3.258 12.371 1.000 19.615 21 TRP B N 1
ATOM 4737 C CA . TRP B 1 24 ? 23.182 -2.208 11.734 1.000 19.065 21 TRP B CA 1
ATOM 4738 C C . TRP B 1 24 ? 23.516 -2.019 10.254 1.000 19.230 21 TRP B C 1
ATOM 4739 O O . TRP B 1 24 ? 22.567 -1.790 9.471 1.000 20.553 21 TRP B O 1
ATOM 4760 N N . GLU B 1 25 ? 24.783 -2.134 9.865 1.000 20.492 22 GLU B N 1
ATOM 4761 C CA . GLU B 1 25 ? 25.148 -1.958 8.434 1.000 23.251 22 GLU B CA 1
ATOM 4762 C C . GLU B 1 25 ? 25.162 -3.308 7.691 1.000 23.064 22 GLU B C 1
ATOM 4763 O O . GLU B 1 25 ? 24.952 -3.276 6.457 1.000 26.713 22 GLU B O 1
ATOM 4775 N N . GLY B 1 26 ? 25.418 -4.434 8.373 1.000 23.302 23 GLY B N 1
ATOM 4776 C CA . GLY B 1 26 ? 25.404 -5.781 7.762 1.000 23.872 23 GLY B CA 1
ATOM 4777 C C . GLY B 1 26 ? 26.733 -6.152 7.139 1.000 26.638 23 GLY B C 1
ATOM 4778 O O . GLY B 1 26 ? 26.830 -7.257 6.568 1.000 30.569 23 GLY B O 1
ATOM 4782 N N . ARG B 1 27 ? 27.747 -5.290 7.267 1.000 26.954 24 ARG B N 1
ATOM 4783 C CA . ARG B 1 27 ? 29.082 -5.432 6.620 1.000 27.978 24 ARG B CA 1
ATOM 4784 C C . ARG B 1 27 ? 30.094 -4.658 7.480 1.000 27.900 24 ARG B C 1
ATOM 4785 O O . ARG B 1 27 ? 29.792 -3.541 7.910 1.000 33.737 24 ARG B O 1
ATOM 4797 N N . LEU B 1 28 ? 31.186 -5.298 7.829 1.000 24.615 25 LEU B N 1
ATOM 4798 C CA . LEU B 1 28 ? 32.315 -4.709 8.575 1.000 28.221 25 LEU B CA 1
ATOM 4799 C C . LEU B 1 28 ? 33.565 -4.863 7.709 1.000 31.800 25 LEU B C 1
ATOM 4800 O O . LEU B 1 28 ? 33.900 -6.046 7.361 1.000 28.904 25 LEU B O 1
ATOM 4816 N N . VAL B 1 29 ? 34.194 -3.741 7.337 1.000 33.040 26 VAL B N 1
ATOM 4817 C CA . VAL B 1 29 ? 35.536 -3.742 6.673 1.000 34.297 26 VAL B CA 1
ATOM 4818 C C . VAL B 1 29 ? 36.538 -3.077 7.604 1.000 32.534 26 VAL B C 1
ATOM 4819 O O . VAL B 1 29 ? 36.158 -2.146 8.333 1.000 28.560 26 VAL B O 1
ATOM 4832 N N . THR B 1 30 ? 37.769 -3.563 7.593 1.000 34.203 27 THR B N 1
ATOM 4833 C CA . THR B 1 30 ? 38.842 -3.096 8.497 1.000 35.985 27 THR B CA 1
ATOM 4834 C C . THR B 1 30 ? 39.040 -1.594 8.276 1.000 32.928 27 THR B C 1
ATOM 4835 O O . THR B 1 30 ? 39.330 -0.882 9.248 1.000 25.548 27 THR B O 1
ATOM 4846 N N . THR B 1 31 ? 38.886 -1.120 7.041 1.000 32.421 28 THR B N 1
ATOM 4847 C CA . THR B 1 31 ? 39.265 0.270 6.675 1.000 32.344 28 THR B CA 1
ATOM 4848 C C . THR B 1 31 ? 38.364 1.242 7.445 1.000 29.542 28 THR B C 1
ATOM 4849 O O . THR B 1 31 ? 38.812 2.331 7.791 1.000 26.719 28 THR B O 1
ATOM 4860 N N . ARG B 1 32 ? 37.133 0.853 7.753 1.000 28.492 29 ARG B N 1
ATOM 4861 C CA . ARG B 1 32 ? 36.211 1.720 8.536 1.000 26.391 29 ARG B CA 1
ATOM 4862 C C . ARG B 1 32 ? 36.784 1.902 9.941 1.000 24.892 29 ARG B C 1
ATOM 4863 O O . ARG B 1 32 ? 36.737 3.061 10.476 1.000 23.370 29 ARG B O 1
ATOM 4884 N N . LEU B 1 33 ? 37.258 0.806 10.542 1.000 26.369 30 LEU B N 1
ATOM 4885 C CA . LEU B 1 33 ? 37.832 0.792 11.924 1.000 27.958 30 LEU B CA 1
ATOM 4886 C C . LEU B 1 33 ? 39.110 1.625 11.962 1.000 28.549 30 LEU B C 1
ATOM 4887 O O . LEU B 1 33 ? 39.321 2.427 12.880 1.000 24.851 30 LEU B O 1
ATOM 4920 N N . ASN B 1 35 ? 39.865 4.104 9.868 1.000 27.755 32 ASN B N 1
ATOM 4921 C CA . ASN B 1 35 ? 39.545 5.514 9.763 1.000 31.306 32 ASN B CA 1
ATOM 4922 C C . ASN B 1 35 ? 38.935 6.045 11.087 1.000 30.751 32 ASN B C 1
ATOM 4923 O O . ASN B 1 35 ? 39.292 7.152 11.509 1.000 28.787 32 ASN B O 1
ATOM 4934 N N . TRP B 1 36 ? 38.036 5.304 11.734 1.000 25.735 33 TRP B N 1
ATOM 4935 C CA . TRP B 1 36 ? 37.424 5.715 13.027 1.000 25.551 33 TRP B CA 1
ATOM 4936 C C . TRP B 1 36 ? 38.487 5.883 14.120 1.000 25.477 33 TRP B C 1
ATOM 4937 O O . TRP B 1 36 ? 38.475 6.939 14.775 1.000 29.737 33 TRP B O 1
ATOM 4958 N N . PHE B 1 37 ? 39.354 4.891 14.366 1.000 25.096 34 PHE B N 1
ATOM 4959 C CA . PHE B 1 37 ? 40.240 4.835 15.557 1.000 25.577 34 PHE B CA 1
ATOM 4960 C C . PHE B 1 37 ? 41.717 5.146 15.233 1.000 26.630 34 PHE B C 1
ATOM 4961 O O . PHE B 1 37 ? 42.471 5.263 16.188 1.000 27.129 34 PHE B O 1
ATOM 4978 N N . GLY B 1 38 ? 42.106 5.304 13.964 1.000 27.994 35 GLY B N 1
ATOM 4979 C CA . GLY B 1 38 ? 43.515 5.454 13.521 1.000 29.989 35 GLY B CA 1
ATOM 4980 C C . GLY B 1 38 ? 44.377 4.243 13.862 1.000 31.282 35 GLY B C 1
ATOM 4981 O O . GLY B 1 38 ? 45.514 4.426 14.252 1.000 42.213 35 GLY B O 1
ATOM 4985 N N . LEU B 1 39 ? 43.838 3.035 13.718 1.000 34.178 36 LEU B N 1
ATOM 4986 C CA . LEU B 1 39 ? 44.547 1.756 13.929 1.000 32.513 36 LEU B CA 1
ATOM 4987 C C . LEU B 1 39 ? 45.295 1.415 12.648 1.000 29.274 36 LEU B C 1
ATOM 4988 O O . LEU B 1 39 ? 44.857 1.827 11.579 1.000 26.063 36 LEU B O 1
ATOM 5004 N N . SER B 1 40 ? 46.313 0.580 12.758 1.000 29.312 37 SER B N 1
ATOM 5005 C CA . SER B 1 40 ? 46.885 -0.154 11.603 1.000 30.939 37 SER B CA 1
ATOM 5006 C C . SER B 1 40 ? 45.862 -1.188 11.113 1.000 31.817 37 SER B C 1
ATOM 5007 O O . SER B 1 40 ? 44.966 -1.599 11.909 1.000 28.930 37 SER B O 1
ATOM 5015 N N . ARG B 1 41 ? 46.014 -1.666 9.878 1.000 28.640 38 ARG B N 1
ATOM 5016 C CA . ARG B 1 41 ? 45.175 -2.746 9.314 1.000 28.794 38 ARG B CA 1
ATOM 5017 C C . ARG B 1 41 ? 45.319 -4.011 10.185 1.000 31.358 38 ARG B C 1
ATOM 5018 O O . ARG B 1 41 ? 44.284 -4.709 10.405 1.000 28.293 38 ARG B O 1
ATOM 5039 N N . GLN B 1 42 ? 46.521 -4.250 10.724 1.000 29.061 39 GLN B N 1
ATOM 5040 C CA . GLN B 1 42 ? 46.871 -5.418 11.577 1.000 34.888 39 GLN B CA 1
ATOM 5041 C C . GLN B 1 42 ? 46.044 -5.371 12.867 1.000 30.372 39 GLN B C 1
ATOM 5042 O O . GLN B 1 42 ? 45.539 -6.392 13.292 1.000 29.524 39 GLN B O 1
ATOM 5056 N N . GLN B 1 43 ? 46.014 -4.218 13.509 1.000 30.815 40 GLN B N 1
ATOM 5057 C CA . GLN B 1 43 ? 45.312 -4.050 14.805 1.000 32.967 40 GLN B CA 1
ATOM 5058 C C . GLN B 1 43 ? 43.810 -4.155 14.531 1.000 30.042 40 GLN B C 1
ATOM 5059 O O . GLN B 1 43 ? 43.094 -4.852 15.293 1.000 29.116 40 GLN B O 1
ATOM 5073 N N . ALA B 1 44 ? 43.336 -3.555 13.440 1.000 29.404 41 ALA B N 1
ATOM 5074 C CA . ALA B 1 44 ? 41.898 -3.598 13.106 1.000 30.015 41 ALA B CA 1
ATOM 5075 C C . ALA B 1 44 ? 41.491 -5.062 12.924 1.000 30.818 41 ALA B C 1
ATOM 5076 O O . ALA B 1 44 ? 40.486 -5.468 13.554 1.000 24.190 41 ALA B O 1
ATOM 5083 N N . SER B 1 45 ? 42.260 -5.833 12.131 1.000 28.547 42 SER B N 1
ATOM 5084 C CA . SER B 1 45 ? 41.966 -7.264 11.857 1.000 30.775 42 SER B CA 1
ATOM 5085 C C . SER B 1 45 ? 41.941 -8.053 13.176 1.000 30.072 42 SER B C 1
ATOM 5086 O O . SER B 1 45 ? 40.987 -8.794 13.386 1.000 29.179 42 SER B O 1
ATOM 5094 N N . ALA B 1 46 ? 42.939 -7.845 14.038 1.000 30.764 43 ALA B N 1
ATOM 5095 C CA . ALA B 1 46 ? 43.084 -8.447 15.382 1.000 34.204 43 ALA B CA 1
ATOM 5096 C C . ALA B 1 46 ? 41.865 -8.106 16.267 1.000 34.915 43 ALA B C 1
ATOM 5097 O O . ALA B 1 46 ? 41.375 -9.025 16.947 1.000 31.289 43 ALA B O 1
ATOM 5104 N N . ASP B 1 47 ? 41.339 -6.870 16.207 1.000 35.788 44 ASP B N 1
ATOM 5105 C CA . ASP B 1 47 ? 40.128 -6.455 16.972 1.000 31.326 44 ASP B CA 1
ATOM 5106 C C . ASP B 1 47 ? 38.913 -7.274 16.541 1.000 29.612 44 ASP B C 1
ATOM 5107 O O . ASP B 1 47 ? 38.175 -7.741 17.425 1.000 26.416 44 ASP B O 1
ATOM 5116 N N . ILE B 1 48 ? 38.698 -7.425 15.233 1.000 29.186 45 ILE B N 1
ATOM 5117 C CA . ILE B 1 48 ? 37.611 -8.276 14.657 1.000 28.688 45 ILE B CA 1
ATOM 5118 C C . ILE B 1 48 ? 37.767 -9.727 15.163 1.000 31.955 45 ILE B C 1
ATOM 5119 O O . ILE B 1 48 ? 36.747 -10.326 15.522 1.000 29.737 45 ILE B O 1
ATOM 5135 N N . LYS B 1 49 ? 39.003 -10.250 15.238 1.000 36.528 46 LYS B N 1
ATOM 5136 C CA . LYS B 1 49 ? 39.319 -11.615 15.743 1.000 34.800 46 LYS B CA 1
ATOM 5137 C C . LYS B 1 49 ? 38.908 -11.690 17.215 1.000 35.046 46 LYS B C 1
ATOM 5138 O O . LYS B 1 49 ? 38.197 -12.630 17.552 1.000 35.301 46 LYS B O 1
ATOM 5144 N N . ARG B 1 50 ? 39.317 -10.715 18.039 1.000 32.403 47 ARG B N 1
ATOM 5145 C CA . ARG B 1 50 ? 39.010 -10.697 19.500 1.000 34.667 47 ARG B CA 1
ATOM 5146 C C . ARG B 1 50 ? 37.484 -10.696 19.683 1.000 34.484 47 ARG B C 1
ATOM 5147 O O . ARG B 1 50 ? 36.943 -11.497 20.502 1.000 29.062 47 ARG B O 1
ATOM 5168 N N . TYR B 1 51 ? 36.771 -9.904 18.890 1.000 29.170 48 TYR B N 1
ATOM 5169 C CA . TYR B 1 51 ? 35.299 -9.867 18.982 1.000 29.874 48 TYR B CA 1
ATOM 5170 C C . TYR B 1 51 ? 34.729 -11.251 18.640 1.000 31.012 48 TYR B C 1
ATOM 5171 O O . TYR B 1 51 ? 33.818 -11.699 19.348 1.000 31.859 48 TYR B O 1
ATOM 5189 N N . ASN B 1 52 ? 35.212 -11.867 17.563 1.000 32.233 49 ASN B N 1
ATOM 5190 C CA . ASN B 1 52 ? 34.671 -13.141 17.029 1.000 36.860 49 ASN B CA 1
ATOM 5191 C C . ASN B 1 52 ? 35.208 -14.320 17.856 1.000 36.185 49 ASN B C 1
ATOM 5192 O O . ASN B 1 52 ? 34.776 -15.444 17.586 1.000 40.787 49 ASN B O 1
ATOM 5203 N N . THR B 1 53 ? 36.111 -14.090 18.807 1.000 40.239 50 THR B N 1
ATOM 5204 C CA . THR B 1 53 ? 36.703 -15.175 1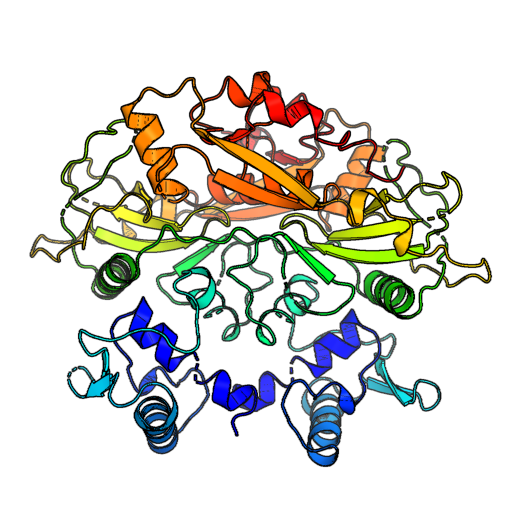9.638 1.000 47.176 50 THR B CA 1
ATOM 5205 C C . THR B 1 53 ? 36.244 -15.050 21.098 1.000 43.825 50 THR B C 1
ATOM 5206 O O . THR B 1 53 ? 35.774 -16.059 21.620 1.000 40.516 50 THR B O 1
ATOM 5217 N N . LEU B 1 54 ? 36.356 -13.871 21.715 1.000 43.755 51 LEU B N 1
ATOM 5218 C CA . LEU B 1 54 ? 36.151 -13.663 23.175 1.000 42.354 51 LEU B CA 1
ATOM 5219 C C . LEU B 1 54 ? 34.732 -13.151 23.477 1.000 45.446 51 LEU B C 1
ATOM 5220 O O . LEU B 1 54 ? 34.239 -13.457 24.569 1.000 44.531 51 LEU B O 1
ATOM 5236 N N . TYR B 1 55 ? 34.110 -12.357 22.597 1.000 36.734 52 TYR B N 1
ATOM 5237 C CA . TYR B 1 55 ? 32.883 -11.588 22.926 1.000 33.650 52 TYR B CA 1
ATOM 5238 C C . TYR B 1 55 ? 31.652 -12.248 22.327 1.000 30.844 52 TYR B C 1
ATOM 5239 O O . TYR B 1 55 ? 30.676 -12.448 23.069 1.000 33.113 52 TYR B O 1
ATOM 5257 N N . ASN B 1 56 ? 31.671 -12.514 21.026 1.000 32.952 53 ASN B N 1
ATOM 5258 C CA . ASN B 1 56 ? 30.502 -13.034 20.263 1.000 34.593 53 ASN B CA 1
ATOM 5259 C C . ASN B 1 56 ? 31.003 -14.173 19.384 1.000 37.735 53 ASN B C 1
ATOM 5260 O O . ASN B 1 56 ? 31.106 -14.018 18.169 1.000 36.811 53 ASN B O 1
ATOM 5271 N N . PRO B 1 57 ? 31.354 -15.340 19.992 1.000 41.125 54 PRO B N 1
ATOM 5272 C CA . PRO B 1 57 ? 32.090 -16.403 19.302 1.000 38.446 54 PRO B CA 1
ATOM 5273 C C . PRO B 1 57 ? 31.446 -16.833 17.983 1.000 38.401 54 PRO B C 1
ATOM 5274 O O . PRO B 1 57 ? 30.300 -17.207 17.991 1.000 36.245 54 PRO B O 1
ATOM 5285 N N . ASP B 1 58 ? 32.208 -16.731 16.885 1.000 41.496 55 ASP B N 1
ATOM 5286 C CA . ASP B 1 58 ? 31.789 -17.143 15.517 1.000 44.003 55 ASP B CA 1
ATOM 5287 C C . ASP B 1 58 ? 30.453 -16.492 15.117 1.000 44.868 55 ASP B C 1
ATOM 5288 O O . ASP B 1 58 ? 29.708 -17.123 14.342 1.000 40.708 55 ASP B O 1
ATOM 5297 N N . ALA B 1 59 ? 30.157 -15.258 15.565 1.000 38.465 56 ALA B N 1
ATOM 5298 C CA . ALA B 1 59 ? 28.938 -14.528 15.142 1.000 36.261 56 ALA B CA 1
ATOM 5299 C C . ALA B 1 59 ? 29.191 -13.858 13.779 1.000 34.073 56 ALA B C 1
ATOM 5300 O O . ALA B 1 59 ? 28.228 -13.614 13.045 1.000 35.968 56 ALA B O 1
ATOM 5307 N N . LEU B 1 60 ? 30.456 -13.655 13.425 1.000 30.650 57 LEU B N 1
ATOM 5308 C CA . LEU B 1 60 ? 30.863 -12.979 12.168 1.000 35.253 57 LEU B CA 1
ATOM 5309 C C . LEU B 1 60 ? 31.418 -14.017 11.185 1.000 36.724 57 LEU B C 1
ATOM 5310 O O . LEU B 1 60 ? 32.120 -14.927 11.633 1.000 42.175 57 LEU B O 1
ATOM 5326 N N . ILE B 1 61 ? 31.110 -13.857 9.905 1.000 35.148 58 ILE B N 1
ATOM 5327 C CA . ILE B 1 61 ? 31.549 -14.764 8.804 1.000 39.502 58 ILE B CA 1
ATOM 5328 C C . ILE B 1 61 ? 32.197 -13.875 7.743 1.000 37.396 58 ILE B C 1
ATOM 5329 O O . ILE B 1 61 ? 31.513 -12.943 7.294 1.000 36.056 58 ILE B O 1
ATOM 5334 N N . HIS B 1 62 ? 33.458 -14.131 7.383 1.000 35.900 59 HIS B N 1
ATOM 5335 C CA . HIS B 1 62 ? 34.123 -13.465 6.230 1.000 41.184 59 HIS B CA 1
ATOM 5336 C C . HIS B 1 62 ? 33.319 -13.766 4.960 1.000 41.656 59 HIS B C 1
ATOM 5337 O O . HIS B 1 62 ? 33.035 -14.949 4.718 1.000 47.031 59 HIS B O 1
ATOM 5352 N N . ASP B 1 63 ? 32.906 -12.740 4.214 1.000 42.634 60 ASP B N 1
ATOM 5353 C CA . ASP B 1 63 ? 32.298 -12.900 2.866 1.000 48.466 60 ASP B CA 1
ATOM 5354 C C . ASP B 1 63 ? 33.275 -12.343 1.834 1.000 48.346 60 ASP B C 1
ATOM 5355 O O . ASP B 1 63 ? 33.344 -11.129 1.640 1.000 43.350 60 ASP B O 1
ATOM 5364 N N . PRO B 1 64 ? 34.063 -13.207 1.151 1.000 54.549 61 PRO B N 1
ATOM 5365 C CA . PRO B 1 64 ? 35.154 -12.740 0.289 1.000 54.661 61 PRO B CA 1
ATOM 5366 C C . PRO B 1 64 ? 34.637 -11.918 -0.900 1.000 56.080 61 PRO B C 1
ATOM 5367 O O . PRO B 1 64 ? 35.357 -11.034 -1.343 1.000 56.982 61 PRO B O 1
ATOM 5378 N N . SER B 1 65 ? 33.418 -12.216 -1.364 1.000 56.679 62 SER B N 1
ATOM 5379 C CA . SER B 1 65 ? 32.690 -11.420 -2.388 1.000 63.002 62 SER B CA 1
ATOM 5380 C C . SER B 1 65 ? 32.655 -9.956 -1.942 1.000 64.994 62 SER B C 1
ATOM 5381 O O . SER B 1 65 ? 33.289 -9.124 -2.618 1.000 71.927 62 SER B O 1
ATOM 5389 N N . VAL B 1 66 ? 32.001 -9.689 -0.801 1.000 68.382 63 VAL B N 1
ATOM 5390 C CA . VAL B 1 66 ? 31.734 -8.321 -0.256 1.000 65.746 63 VAL B CA 1
ATOM 5391 C C . VAL B 1 66 ? 33.020 -7.806 0.410 1.000 61.359 63 VAL B C 1
ATOM 5392 O O . VAL B 1 66 ? 32.966 -6.733 1.041 1.000 65.623 63 VAL B O 1
ATOM 5405 N N . LYS B 1 67 ? 34.134 -8.540 0.263 1.000 54.094 64 LYS B N 1
ATOM 5406 C CA . LYS B 1 67 ? 35.482 -8.220 0.814 1.000 49.471 64 LYS B CA 1
ATOM 5407 C C . LYS B 1 67 ? 35.342 -7.714 2.256 1.000 52.285 64 LYS B C 1
ATOM 5408 O O . LYS B 1 67 ? 36.106 -6.817 2.642 1.000 51.485 64 LYS B O 1
ATOM 5414 N N . GLY B 1 68 ? 34.427 -8.306 3.034 1.000 48.866 65 GLY B N 1
ATOM 5415 C CA . GLY B 1 68 ? 34.157 -7.911 4.427 1.000 44.053 65 GLY B CA 1
ATOM 5416 C C . GLY B 1 68 ? 33.537 -9.025 5.258 1.000 40.203 65 GLY B C 1
ATOM 5417 O O . GLY B 1 68 ? 33.298 -10.131 4.739 1.000 36.888 65 GLY B O 1
ATOM 5421 N N . TYR B 1 69 ? 33.257 -8.724 6.521 1.000 32.876 66 TYR B N 1
ATOM 5422 C CA . TYR B 1 69 ? 32.581 -9.643 7.457 1.000 30.084 66 TYR B CA 1
ATOM 5423 C C . TYR B 1 69 ? 31.092 -9.291 7.490 1.000 31.994 66 TYR B C 1
ATOM 5424 O O . TYR B 1 69 ? 30.724 -8.101 7.401 1.000 30.882 66 TYR B O 1
ATOM 5442 N N . VAL B 1 70 ? 30.247 -10.309 7.579 1.000 30.683 67 VAL B N 1
ATOM 5443 C CA . VAL B 1 70 ? 28.774 -10.145 7.673 1.000 31.869 67 VAL B CA 1
ATOM 5444 C C . VAL B 1 70 ? 28.350 -10.848 8.956 1.000 31.431 67 VAL B C 1
ATOM 5445 O O . VAL B 1 70 ? 29.033 -11.762 9.416 1.000 31.003 67 VAL B O 1
ATOM 5458 N N . PRO B 1 71 ? 27.216 -10.457 9.576 1.000 31.765 68 PRO B N 1
ATOM 5459 C CA . PRO B 1 71 ? 26.674 -11.235 10.690 1.000 31.127 68 PRO B CA 1
ATOM 5460 C C . PRO B 1 71 ? 26.002 -12.528 10.187 1.000 30.471 68 PRO B C 1
ATOM 5461 O O . PRO B 1 71 ? 25.282 -12.435 9.242 1.000 30.755 68 PRO B O 1
ATOM 5472 N N . LYS B 1 72 ? 26.217 -13.670 10.846 1.000 34.893 69 LYS B N 1
ATOM 5473 C CA . LYS B 1 72 ? 25.431 -14.917 10.584 1.000 38.088 69 LYS B CA 1
ATOM 5474 C C . LYS B 1 72 ? 23.963 -14.632 10.893 1.000 41.502 69 LYS B C 1
ATOM 5475 O O . LYS B 1 72 ? 23.680 -13.610 11.560 1.000 36.768 69 LYS B O 1
ATOM 5494 N N . ALA B 1 73 ? 23.035 -15.473 10.427 1.000 43.423 70 ALA B N 1
ATOM 5495 C CA . ALA B 1 73 ? 21.590 -15.253 10.670 1.000 42.589 70 ALA B CA 1
ATOM 5496 C C . ALA B 1 73 ? 21.306 -15.444 12.166 1.000 38.486 70 ALA B C 1
ATOM 5497 O O . ALA B 1 73 ? 20.325 -14.890 12.644 1.000 44.283 70 ALA B O 1
ATOM 5504 N N . SER B 1 74 ? 22.125 -16.221 12.876 1.000 38.757 71 SER B N 1
ATOM 5505 C CA . SER B 1 74 ? 21.980 -16.459 14.332 1.000 40.029 71 SER B CA 1
ATOM 5506 C C . SER B 1 74 ? 22.341 -15.188 15.124 1.000 39.590 71 SER B C 1
ATOM 5507 O O . SER B 1 74 ? 21.971 -15.108 16.306 1.000 40.968 71 SER B O 1
ATOM 5515 N N . PHE B 1 75 ? 23.027 -14.222 14.496 1.000 37.190 72 PHE B N 1
ATOM 5516 C CA . PHE B 1 75 ? 23.722 -13.093 15.167 1.000 34.373 72 PHE B CA 1
ATOM 5517 C C . PHE B 1 75 ? 22.781 -12.335 16.110 1.000 32.956 72 PHE B C 1
ATOM 5518 O O . PHE B 1 75 ? 21.721 -11.859 15.670 1.000 35.241 72 PHE B O 1
ATOM 5535 N N . GLN B 1 76 ? 23.209 -12.186 17.360 1.000 32.587 73 GLN B N 1
ATOM 5536 C CA . GLN B 1 76 ? 22.550 -11.340 18.378 1.000 36.587 73 GLN B CA 1
ATOM 5537 C C . GLN B 1 76 ? 23.615 -10.447 19.001 1.000 32.884 73 GLN B C 1
ATOM 5538 O O . GLN B 1 76 ? 24.721 -10.903 19.232 1.000 29.994 73 GLN B O 1
ATOM 5552 N N . PRO B 1 77 ? 23.328 -9.158 19.286 1.000 33.570 74 PRO B N 1
ATOM 5553 C CA . PRO B 1 77 ? 24.296 -8.309 19.979 1.000 36.547 74 PRO B CA 1
ATOM 5554 C C . PRO B 1 77 ? 24.601 -8.854 21.390 1.000 35.620 74 PRO B C 1
ATOM 5555 O O . PRO B 1 77 ? 23.704 -9.436 21.996 1.000 31.512 74 PRO B O 1
ATOM 5566 N N . VAL B 1 78 ? 25.832 -8.673 21.877 1.000 34.682 75 VAL B N 1
ATOM 5567 C CA . VAL B 1 78 ? 26.241 -9.085 23.258 1.000 36.647 75 VAL B CA 1
ATOM 5568 C C . VAL B 1 78 ? 26.744 -7.880 24.051 1.000 34.879 75 VAL B C 1
ATOM 5569 O O . VAL B 1 78 ? 26.840 -8.044 25.263 1.000 32.909 75 VAL B O 1
ATOM 5582 N N . LEU B 1 79 ? 27.084 -6.753 23.410 1.000 28.604 76 LEU B N 1
ATOM 5583 C CA . LEU B 1 79 ? 27.638 -5.565 24.101 1.000 27.832 76 LEU B CA 1
ATOM 5584 C C . LEU B 1 79 ? 26.626 -4.429 24.090 1.000 28.568 76 LEU B C 1
ATOM 5585 O O . LEU B 1 79 ? 26.826 -3.473 24.820 1.000 28.512 76 LEU B O 1
ATOM 5601 N N . THR B 1 80 ? 25.704 -4.430 23.146 1.000 26.932 77 THR B N 1
ATOM 5602 C CA . THR B 1 80 ? 24.735 -3.329 22.974 1.000 29.661 77 THR B CA 1
ATOM 5603 C C . THR B 1 80 ? 23.336 -3.933 23.128 1.000 30.067 77 THR B C 1
ATOM 5604 O O . THR B 1 80 ? 23.198 -5.161 22.969 1.000 22.891 77 THR B O 1
ATOM 5615 N N . THR B 1 81 ? 22.345 -3.105 23.442 1.000 27.178 78 THR B N 1
ATOM 5616 C CA . THR B 1 81 ? 20.928 -3.501 23.284 1.000 30.686 78 THR B CA 1
ATOM 5617 C C . THR B 1 81 ? 20.647 -3.426 21.780 1.000 30.071 78 THR B C 1
ATOM 5618 O O . THR B 1 81 ? 21.466 -2.834 21.043 1.000 30.933 78 THR B O 1
ATOM 5629 N N . ALA B 1 82 ? 19.520 -3.930 21.319 1.000 30.176 79 ALA B N 1
ATOM 5630 C CA . ALA B 1 82 ? 19.186 -3.885 19.882 1.000 28.790 79 ALA B CA 1
ATOM 5631 C C . ALA B 1 82 ? 18.422 -2.589 19.578 1.000 26.502 79 ALA B C 1
ATOM 5632 O O . ALA B 1 82 ? 17.668 -2.573 18.646 1.000 26.269 79 ALA B O 1
ATOM 5639 N N . HIS B 1 83 ? 18.618 -1.505 20.325 1.000 22.476 80 HIS B N 1
ATOM 5640 C CA . HIS B 1 83 ? 17.999 -0.198 20.005 1.000 22.692 80 HIS B CA 1
ATOM 5641 C C . HIS B 1 83 ? 18.849 0.506 18.934 1.000 20.614 80 HIS B C 1
ATOM 5642 O O . HIS B 1 83 ? 20.064 0.597 19.134 1.000 20.718 80 HIS B O 1
ATOM 5657 N N . ILE B 1 84 ? 18.237 1.069 17.885 1.000 19.343 81 ILE B N 1
ATOM 5658 C CA . ILE B 1 84 ? 18.977 1.892 16.876 1.000 21.153 81 ILE B CA 1
ATOM 5659 C C . ILE B 1 84 ? 19.619 3.108 17.565 1.000 20.916 81 ILE B C 1
ATOM 5660 O O . ILE B 1 84 ? 20.632 3.566 17.071 1.000 22.252 81 ILE B O 1
ATOM 5676 N N . ASN B 1 85 ? 19.106 3.580 18.696 1.000 19.515 82 ASN B N 1
ATOM 5677 C CA . ASN B 1 85 ? 19.779 4.653 19.482 1.000 21.611 82 ASN B CA 1
ATOM 5678 C C . ASN B 1 85 ? 21.282 4.358 19.657 1.000 21.741 82 ASN B C 1
ATOM 5679 O O . ASN B 1 85 ? 22.069 5.313 19.605 1.000 20.469 82 ASN B O 1
ATOM 5690 N N . GLU B 1 86 ? 21.670 3.099 19.880 1.000 20.922 83 GLU B N 1
ATOM 5691 C CA . GLU B 1 86 ? 23.088 2.670 20.075 1.000 22.874 83 GLU B CA 1
ATOM 5692 C C . GLU B 1 86 ? 23.943 3.039 18.848 1.000 21.420 83 GLU B C 1
ATOM 5693 O O . GLU B 1 86 ? 25.132 3.446 18.990 1.000 19.994 83 GLU B O 1
ATOM 5705 N N . TYR B 1 87 ? 23.385 2.875 17.653 1.000 21.522 84 TYR B N 1
ATOM 5706 C CA . TYR B 1 87 ? 24.123 3.109 16.385 1.000 20.299 84 TYR B CA 1
ATOM 5707 C C . TYR B 1 87 ? 24.310 4.616 16.230 1.000 21.758 84 TYR B C 1
ATOM 5708 O O . TYR B 1 87 ? 25.447 5.093 16.038 1.000 18.456 84 TYR B O 1
ATOM 5726 N N . LEU B 1 88 ? 23.221 5.375 16.410 1.000 20.361 85 LEU B N 1
ATOM 5727 C CA . LEU B 1 88 ? 23.318 6.846 16.319 1.000 21.979 85 LEU B CA 1
ATOM 5728 C C . LEU B 1 88 ? 24.340 7.368 17.357 1.000 22.508 85 LEU B C 1
ATOM 5729 O O . LEU B 1 88 ? 25.165 8.255 16.997 1.000 24.599 85 LEU B O 1
ATOM 5745 N N . ASN B 1 89 ? 24.312 6.847 18.581 1.000 21.713 86 ASN B N 1
ATOM 5746 C CA . ASN B 1 89 ? 25.216 7.312 19.669 1.000 23.924 86 ASN B CA 1
ATOM 5747 C C . ASN B 1 89 ? 26.675 7.025 19.297 1.000 25.573 86 ASN B C 1
ATOM 5748 O O . ASN B 1 89 ? 27.527 7.873 19.544 1.000 24.673 86 ASN B O 1
ATOM 5776 N N . LEU B 1 91 ? 27.959 6.841 16.154 1.000 23.351 88 LEU B N 1
ATOM 5777 C CA . LEU B 1 91 ? 28.366 7.691 15.041 1.000 24.602 88 LEU B CA 1
ATOM 5778 C C . LEU B 1 91 ? 28.576 9.128 15.517 1.000 26.144 88 LEU B C 1
ATOM 5779 O O . LEU B 1 91 ? 29.503 9.774 14.993 1.000 28.863 88 LEU B O 1
ATOM 5795 N N . SER B 1 92 ? 27.718 9.607 16.425 1.000 25.056 89 SER B N 1
ATOM 5796 C CA . SER B 1 92 ? 27.694 10.989 16.963 1.000 28.994 89 SER B CA 1
ATOM 5797 C C . SER B 1 92 ? 28.951 11.246 17.799 1.000 35.642 89 SER B C 1
ATOM 5798 O O . SER B 1 92 ? 29.442 12.364 17.736 1.000 35.177 89 SER B O 1
ATOM 5806 N N . GLY B 1 93 ? 29.426 10.247 18.560 1.000 34.921 90 GLY B N 1
ATOM 5807 C CA . GLY B 1 93 ? 30.653 10.341 19.376 1.000 36.702 90 GLY B CA 1
ATOM 5808 C C . GLY B 1 93 ? 31.925 10.480 18.537 1.000 35.087 90 GLY B C 1
ATOM 5809 O O . GLY B 1 93 ? 32.926 10.958 19.077 1.000 35.101 90 GLY B O 1
ATOM 5813 N N . LEU B 1 94 ? 31.914 10.047 17.278 1.000 39.057 91 LEU B N 1
ATOM 5814 C CA . LEU B 1 94 ? 33.065 10.155 16.340 1.000 40.927 91 LEU B CA 1
ATOM 5815 C C . LEU B 1 94 ? 33.126 11.557 15.722 1.000 44.024 91 LEU B C 1
ATOM 5816 O O . LEU B 1 94 ? 34.220 11.980 15.303 1.000 39.298 91 LEU B O 1
ATOM 5832 N N . VAL B 1 95 ? 31.976 12.213 15.614 1.000 44.859 92 VAL B N 1
ATOM 5833 C CA . VAL B 1 95 ? 31.821 13.603 15.097 1.000 54.908 92 VAL B CA 1
ATOM 5834 C C . VAL B 1 95 ? 30.920 14.365 16.079 1.000 53.065 92 VAL B C 1
ATOM 5835 O O . VAL B 1 95 ? 29.713 14.077 16.093 1.000 62.040 92 VAL B O 1
ATOM 5848 N N . SER B 1 96 ? 31.469 15.279 16.879 1.000 51.943 93 SER B N 1
ATOM 5849 C CA . SER B 1 96 ? 30.667 16.205 17.726 1.000 54.173 93 SER B CA 1
ATOM 5850 C C . SER B 1 96 ? 30.119 17.326 16.834 1.000 44.900 93 SER B C 1
ATOM 5851 O O . SER B 1 96 ? 30.904 18.068 16.235 1.000 41.621 93 SER B O 1
ATOM 5857 N N . GLU B 1 97 ? 28.801 17.425 16.734 1.000 42.885 94 GLU B N 1
ATOM 5858 C CA . GLU B 1 97 ? 28.133 18.582 16.099 1.000 41.594 94 GLU B CA 1
ATOM 5859 C C . GLU B 1 97 ? 26.905 18.921 16.936 1.000 38.268 94 GLU B C 1
ATOM 5860 O O . GLU B 1 97 ? 25.876 19.234 16.356 1.000 35.782 94 GLU B O 1
ATOM 5872 N N . SER B 1 98 ? 27.038 18.931 18.262 1.000 38.230 95 SER B N 1
ATOM 5873 C CA . SER B 1 98 ? 25.967 19.350 19.200 1.000 38.834 95 SER B CA 1
ATOM 5874 C C . SER B 1 98 ? 25.554 20.817 18.990 1.000 36.173 95 SER B C 1
ATOM 5875 O O . SER B 1 98 ? 24.462 21.167 19.430 1.000 38.328 95 SER B O 1
ATOM 5883 N N . HIS B 1 99 ? 26.344 21.647 18.304 1.000 31.862 96 HIS B N 1
ATOM 5884 C CA . HIS B 1 99 ? 25.982 23.042 17.935 1.000 32.601 96 HIS B CA 1
ATOM 5885 C C . HIS B 1 99 ? 24.979 23.076 16.761 1.000 29.170 96 HIS B C 1
ATOM 5886 O O . HIS B 1 99 ? 24.322 24.116 16.577 1.000 31.226 96 HIS B O 1
ATOM 5901 N N . ALA B 1 100 ? 24.858 22.004 15.972 1.000 26.173 97 ALA B N 1
ATOM 5902 C CA . ALA B 1 100 ? 24.104 21.992 14.690 1.000 27.183 97 ALA B CA 1
ATOM 5903 C C . ALA B 1 100 ? 22.604 21.759 14.921 1.000 25.425 97 ALA B C 1
ATOM 5904 O O . ALA B 1 100 ? 22.251 20.928 15.788 1.000 25.745 97 ALA B O 1
ATOM 5911 N N . LEU B 1 101 ? 21.752 22.456 14.164 1.000 25.723 98 LEU B N 1
ATOM 5912 C CA . LEU B 1 101 ? 20.298 22.162 14.063 1.000 26.554 98 LEU B CA 1
ATOM 5913 C C . LEU B 1 101 ? 20.127 20.745 13.487 1.000 25.018 98 LEU B C 1
ATOM 5914 O O . LEU B 1 101 ? 19.358 19.938 14.049 1.000 22.356 98 LEU B O 1
ATOM 5930 N N . ILE B 1 102 ? 20.878 20.437 12.434 1.000 23.073 99 ILE B N 1
ATOM 5931 C CA . ILE B 1 102 ? 20.838 19.120 11.749 1.000 22.610 99 ILE B CA 1
ATOM 5932 C C . ILE B 1 102 ? 22.249 18.582 11.760 1.000 21.134 99 ILE B C 1
ATOM 5933 O O . ILE B 1 102 ? 23.057 19.150 11.042 1.000 23.892 99 ILE B O 1
ATOM 5949 N N . ALA B 1 103 ? 22.525 17.538 12.547 1.000 20.272 100 ALA B N 1
ATOM 5950 C CA . ALA B 1 103 ? 23.800 16.791 12.543 1.000 20.009 100 ALA B CA 1
ATOM 5951 C C . ALA B 1 103 ? 23.814 15.861 11.332 1.000 20.882 100 ALA B C 1
ATOM 5952 O O . ALA B 1 103 ? 22.773 15.364 10.903 1.000 19.979 100 ALA B O 1
ATOM 5976 N N . PRO B 1 105 ? 26.277 12.958 11.022 1.000 27.531 102 PRO B N 1
ATOM 5977 C CA . PRO B 1 105 ? 27.395 12.179 11.540 1.000 29.824 102 PRO B CA 1
ATOM 5978 C C . PRO B 1 105 ? 28.127 11.407 10.436 1.000 31.918 102 PRO B C 1
ATOM 5979 O O . PRO B 1 105 ? 29.328 11.228 10.530 1.000 40.176 102 PRO B O 1
ATOM 5990 N N . GLU B 1 106 ? 27.386 10.964 9.421 1.000 32.286 103 GLU B N 1
ATOM 5991 C CA . GLU B 1 106 ? 27.946 10.282 8.222 1.000 32.131 103 GLU B CA 1
ATOM 5992 C C . GLU B 1 106 ? 27.121 10.695 7.017 1.000 29.009 103 GLU B C 1
ATOM 5993 O O . GLU B 1 106 ? 26.005 11.168 7.177 1.000 25.106 103 GLU B O 1
ATOM 6002 N N . PRO B 1 107 ? 27.607 10.483 5.779 1.000 31.996 104 PRO B N 1
ATOM 6003 C CA . PRO B 1 107 ? 26.761 10.694 4.609 1.000 31.247 104 PRO B CA 1
ATOM 6004 C C . PRO B 1 107 ? 25.521 9.787 4.730 1.000 29.334 104 PRO B C 1
ATOM 6005 O O . PRO B 1 107 ? 25.602 8.683 5.228 1.000 33.603 104 PRO B O 1
ATOM 6016 N N . ASN B 1 108 ? 24.392 10.280 4.257 1.000 28.069 105 ASN B N 1
ATOM 6017 C CA . ASN B 1 108 ? 23.127 9.529 4.151 1.000 26.090 105 ASN B CA 1
ATOM 6018 C C . ASN B 1 108 ? 22.483 9.424 5.536 1.000 24.311 105 ASN B C 1
ATOM 6019 O O . ASN B 1 108 ? 21.551 8.650 5.629 1.000 24.244 105 ASN B O 1
ATOM 6030 N N . LEU B 1 109 ? 22.905 10.214 6.532 1.000 23.808 106 LEU B N 1
ATOM 6031 C CA . LEU B 1 109 ? 22.224 10.258 7.855 1.000 26.280 106 LEU B CA 1
ATOM 6032 C C . LEU B 1 109 ? 22.113 11.705 8.365 1.000 25.871 106 LEU B C 1
ATOM 6033 O O . LEU B 1 109 ? 23.148 12.387 8.421 1.000 28.079 106 LEU B O 1
ATOM 6049 N N . ALA B 1 110 ? 20.892 12.151 8.695 1.000 21.450 107 ALA B N 1
ATOM 6050 C CA . ALA B 1 110 ? 20.598 13.471 9.281 1.000 20.321 107 ALA B CA 1
ATOM 6051 C C . ALA B 1 110 ? 19.851 13.250 10.589 1.000 21.879 107 ALA B C 1
ATOM 6052 O O . ALA B 1 110 ? 18.949 12.375 10.659 1.000 21.174 107 ALA B O 1
ATOM 6059 N N . ALA B 1 111 ? 20.240 13.986 11.605 1.000 18.425 108 ALA B N 1
ATOM 6060 C CA . ALA B 1 111 ? 19.628 13.885 12.940 1.000 18.302 108 ALA B CA 1
ATOM 6061 C C . ALA B 1 111 ? 19.224 15.279 13.378 1.000 18.310 108 ALA B C 1
ATOM 6062 O O . ALA B 1 111 ? 20.120 16.147 13.467 1.000 17.807 108 ALA B O 1
ATOM 6069 N N . VAL B 1 112 ? 17.937 15.455 13.637 1.000 15.962 109 VAL B N 1
ATOM 6070 C CA . VAL B 1 112 ? 17.335 16.728 14.087 1.000 20.109 109 VAL B CA 1
ATOM 6071 C C . VAL B 1 112 ? 17.686 16.926 15.563 1.000 23.812 109 VAL B C 1
ATOM 6072 O O . VAL B 1 112 ? 17.294 16.086 16.372 1.000 26.000 109 VAL B O 1
ATOM 6085 N N . GLN B 1 113 ? 18.356 18.030 15.896 1.000 23.939 110 GLN B N 1
ATOM 6086 C CA . GLN B 1 113 ? 18.869 18.284 17.270 1.000 23.846 110 GLN B CA 1
ATOM 6087 C C . GLN B 1 113 ? 18.200 19.508 17.864 1.000 23.340 110 GLN B C 1
ATOM 6088 O O . GLN B 1 113 ? 17.588 20.289 17.108 1.000 20.071 110 GLN B O 1
ATOM 6102 N N . LEU B 1 114 ? 18.353 19.678 19.181 1.000 23.530 111 LEU B N 1
ATOM 6103 C CA . LEU B 1 114 ? 17.974 20.937 19.872 1.000 23.273 111 LEU B CA 1
ATOM 6104 C C . LEU B 1 114 ? 19.224 21.533 20.523 1.000 22.504 111 LEU B C 1
ATOM 6105 O O . LEU B 1 114 ? 19.523 21.232 21.686 1.000 22.120 111 LEU B O 1
ATOM 6121 N N . PRO B 1 115 ? 20.022 22.360 19.814 1.000 22.732 112 PRO B N 1
ATOM 6122 C CA . PRO B 1 115 ? 21.244 22.915 20.401 1.000 25.243 112 PRO B CA 1
ATOM 6123 C C . PRO B 1 115 ? 20.863 23.846 21.553 1.000 24.984 112 PRO B C 1
ATOM 6124 O O . PRO B 1 115 ? 20.052 24.712 21.353 1.000 25.440 112 PRO B O 1
ATOM 6135 N N . ASP B 1 116 ? 21.395 23.609 22.745 1.000 24.451 113 ASP B N 1
ATOM 6136 C CA . ASP B 1 116 ? 21.062 24.446 23.927 1.000 28.616 113 ASP B CA 1
ATOM 6137 C C . ASP B 1 116 ? 22.263 25.347 24.231 1.000 32.621 113 ASP B C 1
ATOM 6138 O O . ASP B 1 116 ? 23.345 24.808 24.683 1.000 34.592 113 ASP B O 1
ATOM 6147 N N . ARG B 1 117 ? 22.056 26.653 24.094 1.000 32.143 114 ARG B N 1
ATOM 6148 C CA . ARG B 1 117 ? 23.052 27.712 24.440 1.000 39.472 114 ARG B CA 1
ATOM 6149 C C . ARG B 1 117 ? 22.770 28.334 25.825 1.000 35.364 114 ARG B C 1
ATOM 6150 O O . ARG B 1 117 ? 23.686 28.985 26.360 1.000 36.875 114 ARG B O 1
ATOM 6156 N N . SER B 1 118 ? 21.592 28.114 26.411 1.000 26.443 115 SER B N 1
ATOM 6157 C CA . SER B 1 118 ? 21.043 28.930 27.534 1.000 28.955 115 SER B CA 1
ATOM 6158 C C . SER B 1 118 ? 21.583 28.484 28.909 1.000 23.947 115 SER B C 1
ATOM 6159 O O . SER B 1 118 ? 21.327 29.174 29.884 1.000 27.599 115 SER B O 1
ATOM 6167 N N . VAL B 1 119 ? 22.223 27.325 29.007 1.000 23.803 116 VAL B N 1
ATOM 6168 C CA . VAL B 1 119 ? 22.701 26.752 30.290 1.000 24.383 116 VAL B CA 1
ATOM 6169 C C . VAL B 1 119 ? 24.163 27.182 30.479 1.000 23.610 116 VAL B C 1
ATOM 6170 O O . VAL B 1 119 ? 24.997 26.768 29.714 1.000 21.421 116 VAL B O 1
ATOM 6183 N N . ARG B 1 120 ? 24.437 27.999 31.483 1.000 22.019 117 ARG B N 1
ATOM 6184 C CA . ARG B 1 120 ? 25.796 28.521 31.753 1.000 22.490 117 ARG B CA 1
ATOM 6185 C C . ARG B 1 120 ? 26.616 27.543 32.595 1.000 22.353 117 ARG B C 1
ATOM 6186 O O . ARG B 1 120 ? 26.185 27.004 33.635 1.000 19.094 117 ARG B O 1
ATOM 6207 N N . PRO B 1 121 ? 27.910 27.386 32.214 1.000 23.291 118 PRO B N 1
ATOM 6208 C CA . PRO B 1 121 ? 28.870 26.608 32.986 1.000 25.786 118 PRO B CA 1
ATOM 6209 C C . PRO B 1 121 ? 28.977 26.993 34.471 1.000 27.344 118 PRO B C 1
ATOM 6210 O O . PRO B 1 121 ? 29.091 26.111 35.301 1.000 26.375 118 PRO B O 1
ATOM 6221 N N . GLU B 1 122 ? 28.909 28.288 34.787 1.000 32.225 119 GLU B N 1
ATOM 6222 C CA . GLU B 1 122 ? 29.082 28.784 36.177 1.000 32.856 119 GLU B CA 1
ATOM 6223 C C . GLU B 1 122 ? 27.893 28.310 37.014 1.000 27.495 119 GLU B C 1
ATOM 6224 O O . GLU B 1 122 ? 28.066 28.080 38.219 1.000 30.488 119 GLU B O 1
ATOM 6236 N N . VAL B 1 123 ? 26.723 28.157 36.401 1.000 25.667 120 VAL B N 1
ATOM 6237 C CA . VAL B 1 123 ? 25.501 27.652 37.084 1.000 24.666 120 VAL B CA 1
ATOM 6238 C C . VAL B 1 123 ? 25.647 26.142 37.311 1.000 21.757 120 VAL B C 1
ATOM 6239 O O . VAL B 1 123 ? 25.461 25.681 38.460 1.000 23.791 120 VAL B O 1
ATOM 6252 N N . ILE B 1 124 ? 26.009 25.378 36.278 1.000 20.645 121 ILE B N 1
ATOM 6253 C CA . ILE B 1 124 ? 26.161 23.902 36.394 1.000 19.776 121 ILE B CA 1
ATOM 6254 C C . ILE B 1 124 ? 27.179 23.605 37.482 1.000 20.200 121 ILE B C 1
ATOM 6255 O O . ILE B 1 124 ? 26.929 22.682 38.312 1.000 20.116 121 ILE B O 1
ATOM 6271 N N . ARG B 1 125 ? 28.328 24.283 37.427 1.000 19.906 122 ARG B N 1
ATOM 6272 C CA . ARG B 1 125 ? 29.432 24.031 38.387 1.000 22.968 122 ARG B CA 1
ATOM 6273 C C . ARG B 1 125 ? 28.857 24.092 39.804 1.000 20.502 122 ARG B C 1
ATOM 6274 O O . ARG B 1 125 ? 29.118 23.168 40.584 1.000 21.224 122 ARG B O 1
ATOM 6295 N N . GLU B 1 126 ? 28.114 25.147 40.117 1.000 22.619 123 GLU B N 1
ATOM 6296 C CA . GLU B 1 126 ? 27.632 25.374 41.506 1.000 25.611 123 GLU B CA 1
ATOM 6297 C C . GLU B 1 126 ? 26.524 24.380 41.840 1.000 24.728 123 GLU B C 1
ATOM 6298 O O . GLU B 1 126 ? 26.482 23.894 42.988 1.000 21.383 123 GLU B O 1
ATOM 6310 N N . VAL B 1 127 ? 25.629 24.119 40.892 1.000 22.833 124 VAL B N 1
ATOM 6311 C CA . VAL B 1 127 ? 24.412 23.310 41.172 1.000 22.022 124 VAL B CA 1
ATOM 6312 C C . VAL B 1 127 ? 24.863 21.872 41.417 1.000 21.304 124 VAL B C 1
ATOM 6313 O O . VAL B 1 127 ? 24.408 21.245 42.391 1.000 20.156 124 VAL B O 1
ATOM 6326 N N . LEU B 1 128 ? 25.744 21.365 40.562 1.000 21.320 125 LEU B N 1
ATOM 6327 C CA . LEU B 1 128 ? 26.278 19.995 40.675 1.000 22.546 125 LEU B CA 1
ATOM 6328 C C . LEU B 1 128 ? 27.065 19.829 41.985 1.000 21.481 125 LEU B C 1
ATOM 6329 O O . LEU B 1 128 ? 26.914 18.783 42.666 1.000 19.264 125 LEU B O 1
ATOM 6345 N N . ARG B 1 129 ? 27.903 20.796 42.334 1.000 21.442 126 ARG B N 1
ATOM 6346 C CA . ARG B 1 129 ? 28.639 20.724 43.630 1.000 25.706 126 ARG B CA 1
ATOM 6347 C C . ARG B 1 129 ? 27.646 20.647 44.810 1.000 22.601 126 ARG B C 1
ATOM 6348 O O . ARG B 1 129 ? 27.844 19.815 45.746 1.000 21.750 126 ARG B O 1
ATOM 6362 N N . ALA B 1 130 ? 26.590 21.449 44.769 1.000 22.368 127 ALA B N 1
ATOM 6363 C CA . ALA B 1 130 ? 25.551 21.482 45.826 1.000 22.394 127 ALA B CA 1
ATOM 6364 C C . ALA B 1 130 ? 24.753 20.169 45.845 1.000 23.060 127 ALA B C 1
ATOM 6365 O O . ALA B 1 130 ? 24.466 19.646 46.962 1.000 22.214 127 ALA B O 1
ATOM 6372 N N . CYS B 1 131 ? 24.455 19.553 44.687 1.000 21.688 128 CYS B N 1
ATOM 6373 C CA . CYS B 1 131 ? 23.855 18.182 44.679 1.000 22.635 128 CYS B CA 1
ATOM 6374 C C . CYS B 1 131 ? 24.814 17.177 45.351 1.000 23.705 128 CYS B C 1
ATOM 6375 O O . CYS B 1 131 ? 24.365 16.361 46.090 1.000 22.978 128 CYS B O 1
ATOM 6383 N N . ARG B 1 132 ? 26.104 17.239 45.076 1.000 24.410 129 ARG B N 1
ATOM 6384 C CA . ARG B 1 132 ? 27.094 16.282 45.636 1.000 27.595 129 ARG B CA 1
ATOM 6385 C C . ARG B 1 132 ? 27.284 16.538 47.140 1.000 27.679 129 ARG B C 1
ATOM 6386 O O . ARG B 1 132 ? 27.362 15.563 47.873 1.000 29.256 129 ARG B O 1
ATOM 6407 N N . ASN B 1 133 ? 27.316 17.801 47.564 1.000 29.873 130 ASN B N 1
ATOM 6408 C CA . ASN B 1 133 ? 27.508 18.194 48.991 1.000 32.144 130 ASN B CA 1
ATOM 6409 C C . ASN B 1 133 ? 26.172 18.246 49.748 1.000 32.305 130 ASN B C 1
ATOM 6410 O O . ASN B 1 133 ? 26.231 18.412 50.966 1.000 29.517 130 ASN B O 1
ATOM 6421 N N . GLN B 1 134 ? 25.022 18.070 49.091 1.000 29.614 131 GLN B N 1
ATOM 6422 C CA . GLN B 1 134 ? 23.689 18.292 49.715 1.000 30.364 131 GLN B CA 1
ATOM 6423 C C . GLN B 1 134 ? 23.719 19.656 50.420 1.000 31.420 131 GLN B C 1
ATOM 6424 O O . GLN B 1 134 ? 23.314 19.744 51.588 1.000 33.558 131 GLN B O 1
ATOM 6438 N N . SER B 1 135 ? 24.186 20.675 49.696 1.000 26.694 132 SER B N 1
ATOM 6439 C CA . SER B 1 135 ? 24.326 22.085 50.123 1.000 27.391 132 SER B CA 1
ATOM 6440 C C . SER B 1 135 ? 23.023 22.837 49.831 1.000 27.639 132 SER B C 1
ATOM 6441 O O . SER B 1 135 ? 22.184 22.353 49.037 1.000 25.375 132 SER B O 1
ATOM 6449 N N . THR B 1 136 ? 22.913 24.027 50.392 1.000 23.394 133 THR B N 1
ATOM 6450 C CA . THR B 1 136 ? 21.828 24.979 50.099 1.000 23.850 133 THR B CA 1
ATOM 6451 C C . THR B 1 136 ? 22.383 26.147 49.273 1.000 23.547 133 THR B C 1
ATOM 6452 O O . THR B 1 136 ? 23.502 26.643 49.581 1.000 26.758 133 THR B O 1
ATOM 6463 N N . LEU B 1 137 ? 21.615 26.611 48.282 1.000 24.096 134 LEU B N 1
ATOM 6464 C CA . LEU B 1 137 ? 22.032 27.722 47.389 1.000 23.805 134 LEU B CA 1
ATOM 6465 C C . LEU B 1 137 ? 21.069 28.893 47.531 1.000 23.902 134 LEU B C 1
ATOM 6466 O O . LEU B 1 137 ? 19.878 28.654 47.714 1.000 24.245 134 LEU B O 1
ATOM 6482 N N . LYS B 1 138 ? 21.631 30.096 47.432 1.000 25.549 135 LYS B N 1
ATOM 6483 C CA . LYS B 1 138 ? 20.916 31.371 47.251 1.000 28.083 135 LYS B CA 1
ATOM 6484 C C . LYS B 1 138 ? 21.115 31.799 45.804 1.000 26.349 135 LYS B C 1
ATOM 6485 O O . LYS B 1 138 ? 22.250 31.907 45.345 1.000 27.547 135 LYS B O 1
ATOM 6517 N N . ILE B 1 140 ? 19.030 33.961 42.179 1.000 26.315 137 ILE B N 1
ATOM 6518 C CA . ILE B 1 140 ? 18.054 34.877 41.622 1.000 25.776 137 ILE B CA 1
ATOM 6519 C C . ILE B 1 140 ? 17.299 34.092 40.534 1.000 24.846 137 ILE B C 1
ATOM 6520 O O . ILE B 1 140 ? 17.973 33.426 39.730 1.000 26.841 137 ILE B O 1
ATOM 6536 N N . TYR B 1 141 ? 15.966 34.055 40.587 1.000 22.155 138 TYR B N 1
ATOM 6537 C CA . TYR B 1 141 ? 15.107 33.217 39.710 1.000 20.910 138 TYR B CA 1
ATOM 6538 C C . TYR B 1 141 ? 13.951 34.079 39.196 1.000 21.297 138 TYR B C 1
ATOM 6539 O O . TYR B 1 141 ? 13.647 35.147 39.806 1.000 19.701 138 TYR B O 1
ATOM 6557 N N . ALA B 1 142 ? 13.312 33.626 38.115 1.000 20.304 139 ALA B N 1
ATOM 6558 C CA . ALA B 1 142 ? 12.045 34.168 37.588 1.000 20.752 139 ALA B CA 1
ATOM 6559 C C . ALA B 1 142 ? 11.254 33.005 37.002 1.000 23.016 139 ALA B C 1
ATOM 6560 O O . ALA B 1 142 ? 11.895 32.112 36.385 1.000 20.619 139 ALA B O 1
ATOM 6567 N N . SER B 1 143 ? 9.933 33.005 37.209 1.000 23.075 140 SER B N 1
ATOM 6568 C CA . SER B 1 143 ? 8.984 31.980 36.712 1.000 25.644 140 SER B CA 1
ATOM 6569 C C . SER B 1 143 ? 7.864 32.647 35.916 1.000 27.056 140 SER B C 1
ATOM 6570 O O . SER B 1 143 ? 7.693 33.872 36.002 1.000 25.226 140 SER B O 1
ATOM 6595 N N . GLN B 1 145 ? 4.767 32.244 36.702 1.000 36.607 142 GLN B N 1
ATOM 6596 C CA . GLN B 1 145 ? 3.908 32.720 37.781 1.000 38.065 142 GLN B CA 1
ATOM 6597 C C . GLN B 1 145 ? 4.442 34.047 38.320 1.000 39.796 142 GLN B C 1
ATOM 6598 O O . GLN B 1 145 ? 3.653 34.991 38.440 1.000 40.841 142 GLN B O 1
ATOM 6604 N N . ASN B 1 146 ? 5.740 34.141 38.597 1.000 36.868 143 ASN B N 1
ATOM 6605 C CA . ASN B 1 146 ? 6.352 35.371 39.150 1.000 32.357 143 ASN B CA 1
ATOM 6606 C C . ASN B 1 146 ? 7.516 35.795 38.270 1.000 30.593 143 ASN B C 1
ATOM 6607 O O . ASN B 1 146 ? 8.659 35.458 38.558 1.000 27.387 143 ASN B O 1
ATOM 6618 N N . PRO B 1 147 ? 7.270 36.497 37.140 1.000 29.741 144 PRO B N 1
ATOM 6619 C CA . PRO B 1 147 ? 8.322 36.735 36.145 1.000 28.285 144 PRO B CA 1
ATOM 6620 C C . PRO B 1 147 ? 9.309 37.861 36.461 1.000 29.388 144 PRO B C 1
ATOM 6621 O O . PRO B 1 147 ? 10.196 38.068 35.659 1.000 31.583 144 PRO B O 1
ATOM 6632 N N . GLN B 1 148 ? 9.139 38.547 37.591 1.000 31.011 145 GLN B N 1
ATOM 6633 C CA . GLN B 1 148 ? 10.135 39.509 38.141 1.000 34.631 145 GLN B CA 1
ATOM 6634 C C . GLN B 1 148 ? 11.231 38.727 38.879 1.000 31.917 145 GLN B C 1
ATOM 6635 O O . GLN B 1 148 ? 10.896 37.825 39.656 1.000 31.897 145 GLN B O 1
ATOM 6649 N N . TRP B 1 149 ? 12.489 39.074 38.657 1.000 30.838 146 TRP B N 1
ATOM 6650 C CA . TRP B 1 149 ? 13.659 38.423 39.297 1.000 30.312 146 TRP B CA 1
ATOM 6651 C C . TRP B 1 149 ? 13.525 38.550 40.815 1.000 30.560 146 TRP B C 1
ATOM 6652 O O . TRP B 1 149 ? 13.204 39.658 41.313 1.000 28.018 146 TRP B O 1
ATOM 6673 N N . HIS B 1 150 ? 13.644 37.441 41.523 1.000 25.532 147 HIS B N 1
ATOM 6674 C CA . HIS B 1 150 ? 13.558 37.416 42.999 1.000 25.042 147 HIS B CA 1
ATOM 6675 C C . HIS B 1 150 ? 14.526 36.364 43.549 1.000 27.342 147 HIS B C 1
ATOM 6676 O O . HIS B 1 150 ? 14.943 35.443 42.786 1.000 22.467 147 HIS B O 1
ATOM 6691 N N . GLU B 1 151 ? 14.763 36.431 44.852 1.000 24.756 148 GLU B N 1
ATOM 6692 C CA . GLU B 1 151 ? 15.663 35.511 45.572 1.000 27.685 148 GLU B CA 1
ATOM 6693 C C . GLU B 1 151 ? 14.929 34.183 45.804 1.000 26.137 148 GLU B C 1
ATOM 6694 O O . GLU B 1 151 ? 13.719 34.168 46.134 1.000 26.099 148 GLU B O 1
ATOM 6706 N N . ARG B 1 152 ? 15.650 33.084 45.603 1.000 23.573 149 ARG B N 1
ATOM 6707 C CA . ARG B 1 152 ? 15.198 31.721 45.961 1.000 23.747 149 ARG B CA 1
ATOM 6708 C C . ARG B 1 152 ? 16.324 31.041 46.728 1.000 22.075 149 ARG B C 1
ATOM 6709 O O . ARG B 1 152 ? 17.506 31.267 46.391 1.000 24.584 149 ARG B O 1
ATOM 6730 N N . ILE B 1 153 ? 15.936 30.289 47.743 1.000 19.667 150 ILE B N 1
ATOM 6731 C CA . ILE B 1 153 ? 16.802 29.448 48.593 1.000 20.566 150 ILE B CA 1
ATOM 6732 C C . ILE B 1 153 ? 16.396 28.006 48.324 1.000 20.808 150 ILE B C 1
ATOM 6733 O O . ILE B 1 153 ? 15.235 27.672 48.586 1.000 24.138 150 ILE B O 1
ATOM 6749 N N . ILE B 1 154 ? 17.319 27.197 47.803 1.000 20.058 151 ILE B N 1
ATOM 6750 C CA . ILE B 1 154 ? 17.017 25.830 47.336 1.000 21.632 151 ILE B CA 1
ATOM 6751 C C . ILE B 1 154 ? 18.108 24.861 47.803 1.000 19.649 151 ILE B C 1
ATOM 6752 O O . ILE B 1 154 ? 19.302 25.231 47.918 1.000 21.232 151 ILE B O 1
ATOM 6768 N N . SER B 1 155 ? 17.683 23.649 48.091 1.000 19.989 152 SER B N 1
ATOM 6769 C CA . SER B 1 155 ? 18.554 22.480 48.342 1.000 20.633 152 SER B CA 1
ATOM 6770 C C . SER B 1 155 ? 18.403 21.504 47.181 1.000 18.054 152 SER B C 1
ATOM 6771 O O . SER B 1 155 ? 17.434 20.787 47.098 1.000 18.862 152 SER B O 1
ATOM 6779 N N . PRO B 1 156 ? 19.300 21.544 46.189 1.000 17.581 153 PRO B N 1
ATOM 6780 C CA . PRO B 1 156 ? 19.175 20.681 45.016 1.000 18.889 153 PRO B CA 1
ATOM 6781 C C . PRO B 1 156 ? 19.668 19.246 45.258 1.000 19.988 153 PRO B C 1
ATOM 6782 O O . PRO B 1 156 ? 20.606 19.024 46.059 1.000 20.529 153 PRO B O 1
ATOM 6793 N N . HIS B 1 157 ? 19.079 18.287 44.560 1.000 19.081 154 HIS B N 1
ATOM 6794 C CA . HIS B 1 157 ? 19.559 16.881 44.641 1.000 20.402 154 HIS B CA 1
ATOM 6795 C C . HIS B 1 157 ? 19.858 16.305 43.262 1.000 20.927 154 HIS B C 1
ATOM 6796 O O . HIS B 1 157 ? 20.826 15.531 43.221 1.000 20.467 154 HIS B O 1
ATOM 6811 N N . THR B 1 158 ? 19.193 16.721 42.169 1.000 19.502 155 THR B N 1
ATOM 6812 C CA . THR B 1 158 ? 19.374 16.035 40.846 1.000 21.059 155 THR B CA 1
ATOM 6813 C C . THR B 1 158 ? 19.235 17.021 39.678 1.000 20.992 155 THR B C 1
ATOM 6814 O O . THR B 1 158 ? 18.221 17.744 39.633 1.000 18.298 155 THR B O 1
ATOM 6825 N N . LEU B 1 159 ? 20.213 17.036 38.765 1.000 19.150 156 LEU B N 1
ATOM 6826 C CA . LEU B 1 159 ? 20.084 17.767 37.475 1.000 20.679 156 LEU B CA 1
ATOM 6827 C C . LEU B 1 159 ? 19.254 16.906 36.526 1.000 19.060 156 LEU B C 1
ATOM 6828 O O . LEU B 1 159 ? 19.473 15.658 36.511 1.000 19.112 156 LEU B O 1
ATOM 6844 N N . VAL B 1 160 ? 18.345 17.515 35.770 1.000 15.794 157 VAL B N 1
ATOM 6845 C CA . VAL B 1 160 ? 17.453 16.737 34.871 1.000 16.162 157 VAL B CA 1
ATOM 6846 C C . VAL B 1 160 ? 17.505 17.322 33.458 1.000 16.110 157 VAL B C 1
ATOM 6847 O O . VAL B 1 160 ? 17.260 18.504 33.316 1.000 14.643 157 VAL B O 1
ATOM 6860 N N . TYR B 1 161 ? 17.746 16.485 32.447 1.000 16.256 158 TYR B N 1
ATOM 6861 C CA . TYR B 1 161 ? 17.541 16.826 31.020 1.000 16.083 158 TYR B CA 1
ATOM 6862 C C . TYR B 1 161 ? 16.239 16.162 30.559 1.000 16.260 158 TYR B C 1
ATOM 6863 O O . TYR B 1 161 ? 16.140 14.926 30.654 1.000 15.456 158 TYR B O 1
ATOM 6881 N N . THR B 1 162 ? 15.257 16.942 30.108 1.000 15.553 159 THR B N 1
ATOM 6882 C CA . THR B 1 162 ? 13.922 16.395 29.729 1.000 16.449 159 THR B CA 1
ATOM 6883 C C . THR B 1 162 ? 13.878 15.956 28.263 1.000 17.477 159 THR B C 1
ATOM 6884 O O . THR B 1 162 ? 12.846 15.364 27.868 1.000 18.759 159 THR B O 1
ATOM 6895 N N . GLY B 1 163 ? 14.933 16.217 27.502 1.000 17.358 160 GLY B N 1
ATOM 6896 C CA . GLY B 1 163 ? 14.937 16.123 26.029 1.000 18.016 160 GLY B CA 1
ATOM 6897 C C . GLY B 1 163 ? 14.641 17.469 25.398 1.000 16.158 160 GLY B C 1
ATOM 6898 O O . GLY B 1 163 ? 14.848 17.605 24.208 1.000 16.491 160 GLY B O 1
ATOM 6902 N N . PHE B 1 164 ? 14.206 18.458 26.166 1.000 16.282 161 PHE B N 1
ATOM 6903 C CA . PHE B 1 164 ? 13.906 19.819 25.647 1.000 17.876 161 PHE B CA 1
ATOM 6904 C C . PHE B 1 164 ? 14.578 20.901 26.496 1.000 19.190 161 PHE B C 1
ATOM 6905 O O . PHE B 1 164 ? 15.004 21.957 25.927 1.000 16.262 161 PHE B O 1
ATOM 6922 N N . ARG B 1 165 ? 14.626 20.675 27.803 1.000 16.656 162 ARG B N 1
ATOM 6923 C CA . ARG B 1 165 ? 15.094 21.688 28.792 1.000 18.243 162 ARG B CA 1
ATOM 6924 C C . ARG B 1 165 ? 15.900 21.026 29.908 1.000 16.004 162 ARG B C 1
ATOM 6925 O O . ARG B 1 165 ? 15.723 19.826 30.164 1.000 15.630 162 ARG B O 1
ATOM 6946 N N . TRP B 1 166 ? 16.759 21.807 30.549 1.000 15.930 163 TRP B N 1
ATOM 6947 C CA . TRP B 1 166 ? 17.501 21.389 31.765 1.000 15.192 163 TRP B CA 1
ATOM 6948 C C . TRP B 1 166 ? 16.834 22.038 32.974 1.000 15.491 163 TRP B C 1
ATOM 6949 O O . TRP B 1 166 ? 16.613 23.283 32.932 1.000 15.888 163 TRP B O 1
ATOM 6970 N N . HIS B 1 167 ? 16.623 21.274 34.037 1.000 14.289 164 HIS B N 1
ATOM 6971 C CA . HIS B 1 167 ? 16.152 21.867 35.318 1.000 15.674 164 HIS B CA 1
ATOM 6972 C C . HIS B 1 167 ? 16.885 21.185 36.463 1.000 15.006 164 HIS B C 1
ATOM 6973 O O . HIS B 1 167 ? 17.515 20.150 36.230 1.000 14.328 164 HIS B O 1
ATOM 6988 N N . VAL B 1 168 ? 16.763 21.713 37.656 1.000 14.261 165 VAL B N 1
ATOM 6989 C CA . VAL B 1 168 ? 17.235 20.978 38.846 1.000 15.418 165 VAL B CA 1
ATOM 6990 C C . VAL B 1 168 ? 16.032 20.731 39.752 1.000 15.963 165 VAL B C 1
ATOM 6991 O O . VAL B 1 168 ? 15.191 21.651 39.930 1.000 13.810 165 VAL B O 1
ATOM 7004 N N . ARG B 1 169 ? 15.975 19.514 40.283 1.000 17.096 166 ARG B N 1
ATOM 7005 C CA . ARG B 1 169 ? 14.986 19.072 41.282 1.000 17.327 166 ARG B CA 1
ATOM 7006 C C . ARG B 1 169 ? 15.543 19.522 42.630 1.000 17.972 166 ARG B C 1
ATOM 7007 O O . ARG B 1 169 ? 16.741 19.174 42.932 1.000 16.690 166 ARG B O 1
ATOM 7028 N N . ALA B 1 170 ? 14.804 20.358 43.350 1.000 16.755 167 ALA B N 1
ATOM 7029 C CA . ALA B 1 170 ? 15.334 21.060 44.536 1.000 17.046 167 ALA B CA 1
ATOM 7030 C C . ALA B 1 170 ? 14.213 21.379 45.515 1.000 19.149 167 ALA B C 1
ATOM 7031 O O . ALA B 1 170 ? 13.070 21.607 45.105 1.000 19.045 167 ALA B O 1
ATOM 7038 N N . TYR B 1 171 ? 14.566 21.356 46.794 1.000 24.519 168 TYR B N 1
ATOM 7039 C CA . TYR B 1 171 ? 13.678 21.816 47.884 1.000 23.763 168 TYR B CA 1
ATOM 7040 C C . TYR B 1 171 ? 13.680 23.331 47.898 1.000 20.569 168 TYR B C 1
ATOM 7041 O O . TYR B 1 171 ? 14.723 23.958 47.987 1.000 21.944 168 TYR B O 1
ATOM 7072 N N . HIS B 1 173 ? 12.928 26.511 49.997 1.000 25.591 170 HIS B N 1
ATOM 7073 C CA . HIS B 1 173 ? 12.816 26.736 51.440 1.000 29.964 170 HIS B CA 1
ATOM 7074 C C . HIS B 1 173 ? 11.662 27.705 51.787 1.000 30.717 170 HIS B C 1
ATOM 7075 O O . HIS B 1 173 ? 11.232 27.672 52.934 1.000 31.615 170 HIS B O 1
ATOM 7090 N N . GLN B 1 174 ? 11.162 28.493 50.835 1.000 29.394 171 GLN B N 1
ATOM 7091 C CA . GLN B 1 174 ? 10.003 29.416 51.021 1.000 32.952 171 GLN B CA 1
ATOM 7092 C C . GLN B 1 174 ? 8.665 28.652 50.948 1.000 36.056 171 GLN B C 1
ATOM 7093 O O . GLN B 1 174 ? 7.835 28.819 51.852 1.000 35.353 171 GLN B O 1
ATOM 7102 N N . SER B 1 175 ? 8.447 27.829 49.925 1.000 31.933 172 SER B N 1
ATOM 7103 C CA . SER B 1 175 ? 7.182 27.077 49.744 1.000 33.786 172 SER B CA 1
ATOM 7104 C C . SER B 1 175 ? 7.220 25.762 50.532 1.000 34.399 172 SER B C 1
ATOM 7105 O O . SER B 1 175 ? 6.186 25.099 50.576 1.000 39.306 172 SER B O 1
ATOM 7113 N N . LYS B 1 176 ? 8.383 25.356 51.056 1.000 33.161 173 LYS B N 1
ATOM 7114 C CA . LYS B 1 176 ? 8.584 24.037 51.718 1.000 34.327 173 LYS B CA 1
ATOM 7115 C C . LYS B 1 176 ? 8.098 22.912 50.790 1.000 32.031 173 LYS B C 1
ATOM 7116 O O . LYS B 1 176 ? 7.434 21.977 51.232 1.000 30.722 173 LYS B O 1
ATOM 7131 N N . GLN B 1 177 ? 8.442 22.970 49.519 1.000 28.133 174 GLN B N 1
ATOM 7132 C CA . GLN B 1 177 ? 8.049 21.929 48.552 1.000 29.515 174 GLN B CA 1
ATOM 7133 C C . GLN B 1 177 ? 9.246 21.602 47.681 1.000 26.061 174 GLN B C 1
ATOM 7134 O O . GLN B 1 177 ? 10.087 22.495 47.528 1.000 23.840 174 GLN B O 1
ATOM 7148 N N . PHE B 1 178 ? 9.337 20.359 47.210 1.000 22.073 175 PHE B N 1
ATOM 7149 C CA . PHE B 1 178 ? 10.285 19.946 46.146 1.000 23.014 175 PHE B CA 1
ATOM 7150 C C . PHE B 1 178 ? 9.734 20.428 44.794 1.000 24.460 175 PHE B C 1
ATOM 7151 O O . PHE B 1 178 ? 8.564 20.200 44.488 1.000 25.705 175 PHE B O 1
ATOM 7168 N N . LYS B 1 179 ? 10.528 21.188 44.044 1.000 24.226 176 LYS B N 1
ATOM 7169 C CA . LYS B 1 179 ? 10.093 21.758 42.742 1.000 23.681 176 LYS B CA 1
ATOM 7170 C C . LYS B 1 179 ? 11.202 21.585 41.697 1.000 19.891 176 LYS B C 1
ATOM 7171 O O . LYS B 1 179 ? 12.353 21.266 42.041 1.000 19.043 176 LYS B O 1
ATOM 7190 N N . ASP B 1 180 ? 10.857 21.897 40.465 1.000 19.237 177 ASP B N 1
ATOM 7191 C CA . ASP B 1 180 ? 11.732 21.856 39.268 1.000 20.108 177 ASP B CA 1
ATOM 7192 C C . ASP B 1 180 ? 12.113 23.305 38.954 1.000 18.183 177 ASP B C 1
ATOM 7193 O O . ASP B 1 180 ? 11.213 24.124 38.773 1.000 22.284 177 ASP B O 1
ATOM 7202 N N . PHE B 1 181 ? 13.404 23.632 38.938 1.000 17.671 178 PHE B N 1
ATOM 7203 C CA . PHE B 1 181 ? 13.962 24.979 38.649 1.000 17.612 178 PHE B CA 1
ATOM 7204 C C . PHE B 1 181 ? 14.756 24.958 37.328 1.000 17.613 178 PHE B C 1
ATOM 7205 O O . PHE B 1 181 ? 15.721 24.208 37.179 1.000 17.116 178 PHE B O 1
ATOM 7222 N N . LEU B 1 182 ? 14.319 25.765 36.371 1.000 17.335 179 LEU B N 1
ATOM 7223 C CA . LEU B 1 182 ? 14.923 25.838 35.015 1.000 19.286 179 LEU B CA 1
ATOM 7224 C C . LEU B 1 182 ? 16.294 26.493 35.146 1.000 17.763 179 LEU B C 1
ATOM 7225 O O . LEU B 1 182 ? 16.360 27.610 35.658 1.000 18.726 179 LEU B O 1
ATOM 7241 N N . LEU B 1 183 ? 17.309 25.863 34.591 1.000 15.900 180 LEU B N 1
ATOM 7242 C CA . LEU B 1 183 ? 18.709 26.357 34.624 1.000 19.633 180 LEU B CA 1
ATOM 7243 C C . LEU B 1 183 ? 18.862 27.632 33.795 1.000 19.720 180 LEU B C 1
ATOM 7244 O O . LEU B 1 183 ? 19.655 28.514 34.238 1.000 24.921 180 LEU B O 1
ATOM 7260 N N . SER B 1 184 ? 18.088 27.762 32.715 1.000 18.619 181 SER B N 1
ATOM 7261 C CA . SER B 1 184 ? 18.075 28.941 31.825 1.000 22.262 181 SER B CA 1
ATOM 7262 C C . SER B 1 184 ? 17.539 30.162 32.596 1.000 25.796 181 SER B C 1
ATOM 7263 O O . SER B 1 184 ? 17.774 31.256 32.161 1.000 27.511 181 SER B O 1
ATOM 7271 N N . ARG B 1 185 ? 16.843 29.989 33.712 1.000 27.303 182 ARG B N 1
ATOM 7272 C CA . ARG B 1 185 ? 16.182 31.116 34.422 1.000 28.311 182 ARG B CA 1
ATOM 7273 C C . ARG B 1 185 ? 16.974 31.543 35.652 1.000 31.451 182 ARG B C 1
ATOM 7274 O O . ARG B 1 185 ? 16.396 32.264 36.481 1.000 37.235 182 ARG B O 1
ATOM 7295 N N . ILE B 1 186 ? 18.190 31.029 35.836 1.000 31.891 183 ILE B N 1
ATOM 7296 C CA . ILE B 1 186 ? 19.061 31.437 36.977 1.000 31.852 183 ILE B CA 1
ATOM 7297 C C . ILE B 1 186 ? 19.942 32.586 36.484 1.000 36.868 183 ILE B C 1
ATOM 7298 O O . ILE B 1 186 ? 20.687 32.378 35.529 1.000 35.461 183 ILE B O 1
ATOM 7314 N N . ASP B 1 187 ? 19.798 33.765 37.097 1.000 36.210 184 ASP B N 1
ATOM 7315 C CA . ASP B 1 187 ? 20.605 34.970 36.784 1.000 40.759 184 ASP B CA 1
ATOM 7316 C C . ASP B 1 187 ? 21.899 34.888 37.613 1.000 39.558 184 ASP B C 1
ATOM 7317 O O . ASP B 1 187 ? 21.820 34.574 38.812 1.000 40.221 184 ASP B O 1
ATOM 7326 N N . ARG B 1 188 ? 23.060 35.098 36.994 1.000 42.059 185 ARG B N 1
ATOM 7327 C CA . ARG B 1 188 ? 24.371 35.146 37.706 1.000 40.222 185 ARG B CA 1
ATOM 7328 C C . ARG B 1 188 ? 24.716 33.766 38.265 1.000 38.258 185 ARG B C 1
ATOM 7329 O O . ARG B 1 188 ? 24.185 32.787 37.762 1.000 43.723 185 ARG B O 1
ATOM 7350 N N . THR B 1 189 ? 25.599 33.726 39.258 1.000 33.089 186 THR B N 1
ATOM 7351 C CA . THR B 1 189 ? 26.150 32.510 39.886 1.000 32.358 186 THR B CA 1
ATOM 7352 C C . THR B 1 189 ? 25.473 32.245 41.221 1.000 28.931 186 THR B C 1
ATOM 7353 O O . THR B 1 189 ? 25.527 33.064 42.122 1.000 30.820 186 THR B O 1
ATOM 7364 N N . PRO B 1 190 ? 24.828 31.076 41.403 1.000 24.904 187 PRO B N 1
ATOM 7365 C CA . PRO B 1 190 ? 24.303 30.721 42.711 1.000 24.796 187 PRO B CA 1
ATOM 7366 C C . PRO B 1 190 ? 25.450 30.695 43.743 1.000 27.656 187 PRO B C 1
ATOM 7367 O O . PRO B 1 190 ? 26.578 30.344 43.376 1.000 27.137 187 PRO B O 1
ATOM 7378 N N . VAL B 1 191 ? 25.163 31.017 45.005 1.000 26.326 188 VAL B N 1
ATOM 7379 C CA . VAL B 1 191 ? 26.221 31.005 46.058 1.000 30.177 188 VAL B CA 1
ATOM 7380 C C . VAL B 1 191 ? 25.768 30.065 47.178 1.000 28.607 188 VAL B C 1
ATOM 7381 O O . VAL B 1 191 ? 24.584 30.013 47.465 1.000 25.492 188 VAL B O 1
ATOM 7394 N N . VAL B 1 192 ? 26.710 29.343 47.781 1.000 27.260 189 VAL B N 1
ATOM 7395 C CA . VAL B 1 192 ? 26.432 28.397 48.884 1.000 27.377 189 VAL B CA 1
ATOM 7396 C C . VAL B 1 192 ? 26.131 29.245 50.121 1.000 28.238 189 VAL B C 1
ATOM 7397 O O . VAL B 1 192 ? 26.823 30.222 50.339 1.000 28.848 189 VAL B O 1
ATOM 7410 N N . VAL B 1 193 ? 25.098 28.904 50.877 1.000 30.117 190 VAL B N 1
ATOM 7411 C CA . VAL B 1 193 ? 24.800 29.566 52.175 1.000 30.084 190 VAL B CA 1
ATOM 7412 C C . VAL B 1 193 ? 24.672 28.484 53.244 1.000 30.355 190 VAL B C 1
ATOM 7413 O O . VAL B 1 193 ? 24.187 27.372 52.933 1.000 28.210 190 VAL B O 1
ATOM 7426 N N . ALA B 1 194 ? 25.064 28.830 54.467 1.000 29.620 191 ALA B N 1
ATOM 7427 C CA . ALA B 1 194 ? 25.135 27.939 55.649 1.000 30.131 191 ALA B CA 1
ATOM 7428 C C . ALA B 1 194 ? 23.747 27.865 56.272 1.000 30.794 191 ALA B C 1
ATOM 7429 O O . ALA B 1 194 ? 23.539 28.331 57.401 1.000 34.014 191 ALA B O 1
ATOM 7436 N N . ILE B 1 195 ? 22.806 27.355 55.501 1.000 29.208 192 ILE B N 1
ATOM 7437 C CA . ILE B 1 195 ? 21.389 27.122 55.912 1.000 31.923 192 ILE B CA 1
ATOM 7438 C C . ILE B 1 195 ? 21.163 25.621 55.747 1.000 31.339 192 ILE B C 1
ATOM 7439 O O . ILE B 1 195 ? 21.592 25.079 54.701 1.000 27.275 192 ILE B O 1
ATOM 7455 N N . GLU B 1 196 ? 20.576 24.976 56.752 1.000 31.231 193 GLU B N 1
ATOM 7456 C CA . GLU B 1 196 ? 20.451 23.493 56.806 1.000 31.896 193 GLU B CA 1
ATOM 7457 C C . GLU B 1 196 ? 19.671 23.011 55.572 1.000 30.714 193 GLU B C 1
ATOM 7458 O O . GLU B 1 196 ? 18.592 23.563 55.285 1.000 28.978 193 GLU B O 1
ATOM 7467 N N . SER B 1 197 ? 20.207 22.027 54.858 1.000 32.552 194 SER B N 1
ATOM 7468 C CA . SER B 1 197 ? 19.577 21.486 53.633 1.000 33.537 194 SER B CA 1
ATOM 7469 C C . SER B 1 197 ? 18.525 20.459 54.051 1.000 37.479 194 SER B C 1
ATOM 7470 O O . SER B 1 197 ? 18.654 19.898 55.136 1.000 34.087 194 SER B O 1
ATOM 7478 N N . VAL B 1 198 ? 17.501 20.234 53.237 1.000 40.849 195 VAL B N 1
ATOM 7479 C CA . VAL B 1 198 ? 16.510 19.156 53.528 1.000 43.537 195 VAL B CA 1
ATOM 7480 C C . VAL B 1 198 ? 17.003 17.861 52.880 1.000 40.916 195 VAL B C 1
ATOM 7481 O O . VAL B 1 198 ? 17.541 17.930 51.746 1.000 47.441 195 VAL B O 1
ATOM 7494 N N . ASP B 1 199 ? 16.864 16.759 53.627 1.000 36.616 196 ASP B N 1
ATOM 7495 C CA . ASP B 1 199 ? 17.098 15.349 53.218 1.000 36.104 196 ASP B CA 1
ATOM 7496 C C . ASP B 1 199 ? 16.308 15.042 51.942 1.000 29.697 196 ASP B C 1
ATOM 7497 O O . ASP B 1 199 ? 15.081 15.109 51.956 1.000 35.864 196 ASP B O 1
ATOM 7506 N N . PRO B 1 200 ? 16.981 14.709 50.819 1.000 31.358 197 PRO B N 1
ATOM 7507 C CA . PRO B 1 200 ? 16.307 14.396 49.558 1.000 31.502 197 PRO B CA 1
ATOM 7508 C C . PRO B 1 200 ? 15.380 13.171 49.605 1.000 34.521 197 PRO B C 1
ATOM 7509 O O . PRO B 1 200 ? 14.447 13.107 48.818 1.000 30.155 197 PRO B O 1
ATOM 7520 N N . ALA B 1 201 ? 15.622 12.233 50.532 1.000 32.465 198 ALA B N 1
ATOM 7521 C CA . ALA B 1 201 ? 14.716 11.082 50.781 1.000 34.665 198 ALA B CA 1
ATOM 7522 C C . ALA B 1 201 ? 13.292 11.548 51.099 1.000 30.658 198 ALA B C 1
ATOM 7523 O O . ALA B 1 201 ? 12.387 10.748 50.929 1.000 31.900 198 ALA B O 1
ATOM 7530 N N . GLN B 1 202 ? 13.072 12.797 51.508 1.000 30.887 199 GLN B N 1
ATOM 7531 C CA . GLN B 1 202 ? 11.701 13.329 51.751 1.000 30.941 199 GLN B CA 1
ATOM 7532 C C . GLN B 1 202 ? 10.999 13.815 50.457 1.000 30.157 199 GLN B C 1
ATOM 7533 O O . GLN B 1 202 ? 9.852 14.290 50.561 1.000 29.046 199 GLN B O 1
ATOM 7547 N N . ASP B 1 203 ? 11.623 13.743 49.277 1.000 28.323 200 ASP B N 1
ATOM 7548 C CA . ASP B 1 203 ? 10.946 14.116 47.994 1.000 24.807 200 ASP B CA 1
ATOM 7549 C C . ASP B 1 203 ? 10.104 12.914 47.535 1.000 24.120 200 ASP B C 1
ATOM 7550 O O . ASP B 1 203 ? 10.573 12.138 46.681 1.000 23.868 200 ASP B O 1
ATOM 7559 N N . GLN B 1 204 ? 8.895 12.780 48.084 1.000 25.603 201 GLN B N 1
ATOM 7560 C CA . GLN B 1 204 ? 7.922 11.680 47.817 1.000 31.570 201 GLN B CA 1
ATOM 7561 C C . GLN B 1 204 ? 7.773 11.472 46.303 1.000 27.525 201 GLN B C 1
ATOM 7562 O O . GLN B 1 204 ? 7.947 10.355 45.845 1.000 28.115 201 GLN B O 1
ATOM 7568 N N . GLN B 1 205 ? 7.444 12.536 45.567 1.000 32.670 202 GLN B N 1
ATOM 7569 C CA . GLN B 1 205 ? 7.131 12.470 44.114 1.000 31.078 202 GLN B CA 1
ATOM 7570 C C . GLN B 1 205 ? 8.345 11.933 43.359 1.000 29.141 202 GLN B C 1
ATOM 7571 O O . GLN B 1 205 ? 8.158 11.249 42.320 1.000 32.221 202 GLN B O 1
ATOM 7585 N N . TRP B 1 206 ? 9.547 12.211 43.851 1.000 27.273 203 TRP B N 1
ATOM 7586 C CA . TRP B 1 206 ? 10.797 11.754 43.200 1.000 26.743 203 TRP B CA 1
ATOM 7587 C C . TRP B 1 206 ? 11.017 10.260 43.446 1.000 31.923 203 TRP B C 1
ATOM 7588 O O . TRP B 1 206 ? 11.441 9.586 42.508 1.000 32.417 203 TRP B O 1
ATOM 7609 N N . HIS B 1 207 ? 10.806 9.775 44.668 1.000 33.419 204 HIS B N 1
ATOM 7610 C CA . HIS B 1 207 ? 11.131 8.376 45.068 1.000 36.023 204 HIS B CA 1
ATOM 7611 C C . HIS B 1 207 ? 9.961 7.429 44.721 1.000 38.601 204 HIS B C 1
ATOM 7612 O O . HIS B 1 207 ? 10.242 6.248 44.503 1.000 49.657 204 HIS B O 1
ATOM 7627 N N . GLU B 1 208 ? 8.724 7.920 44.610 1.000 38.791 205 GLU B N 1
ATOM 7628 C CA . GLU B 1 208 ? 7.535 7.085 44.269 1.000 41.388 205 GLU B CA 1
ATOM 7629 C C . GLU B 1 208 ? 7.461 6.813 42.753 1.000 40.545 205 GLU B C 1
ATOM 7630 O O . GLU B 1 208 ? 7.568 7.746 41.951 1.000 30.617 205 GLU B O 1
ATOM 7642 N N . GLU B 1 209 ? 7.324 5.546 42.372 1.000 37.599 206 GLU B N 1
ATOM 7643 C CA . GLU B 1 209 ? 7.227 5.124 40.950 1.000 44.249 206 GLU B CA 1
ATOM 7644 C C . GLU B 1 209 ? 5.756 4.918 40.600 1.000 39.959 206 GLU B C 1
ATOM 7645 O O . GLU B 1 209 ? 5.012 4.491 41.481 1.000 38.893 206 GLU B O 1
ATOM 7657 N N . ILE B 1 210 ? 5.365 5.216 39.362 1.000 36.313 207 ILE B N 1
ATOM 7658 C CA . ILE B 1 210 ? 4.033 4.830 38.811 1.000 39.753 207 ILE B CA 1
ATOM 7659 C C . ILE B 1 210 ? 4.248 4.174 37.443 1.000 38.614 207 ILE B C 1
ATOM 7660 O O . ILE B 1 210 ? 5.300 4.407 36.808 1.000 37.821 207 ILE B O 1
ATOM 7676 N N . VAL B 1 211 ? 3.317 3.317 37.036 1.000 33.357 208 VAL B N 1
ATOM 7677 C CA . VAL B 1 211 ? 3.345 2.677 35.689 1.000 32.491 208 VAL B CA 1
ATOM 7678 C C . VAL B 1 211 ? 2.363 3.466 34.813 1.000 32.200 208 VAL B C 1
ATOM 7679 O O . VAL B 1 211 ? 1.158 3.459 35.095 1.000 32.977 208 VAL B O 1
ATOM 7692 N N . LEU B 1 212 ? 2.884 4.159 33.813 1.000 30.158 209 LEU B N 1
ATOM 7693 C CA . LEU B 1 212 ? 2.079 4.772 32.731 1.000 33.695 209 LEU B CA 1
ATOM 7694 C C . LEU B 1 212 ? 1.775 3.696 31.696 1.000 31.934 209 LEU B C 1
ATOM 7695 O O . LEU B 1 212 ? 2.738 3.019 31.250 1.000 33.035 209 LEU B O 1
ATOM 7711 N N . THR B 1 213 ? 0.509 3.551 31.308 1.000 29.094 210 THR B N 1
ATOM 7712 C CA . THR B 1 213 ? 0.115 2.663 30.185 1.000 31.704 210 THR B CA 1
ATOM 7713 C C . THR B 1 213 ? -0.301 3.520 28.996 1.000 29.527 210 THR B C 1
ATOM 7714 O O . THR B 1 213 ? -1.335 4.221 29.109 1.000 30.257 210 THR B O 1
ATOM 7725 N N . LEU B 1 214 ? 0.471 3.447 27.911 1.000 27.012 211 LEU B N 1
ATOM 7726 C CA . LEU B 1 214 ? 0.175 4.201 26.671 1.000 28.554 211 LEU B CA 1
ATOM 7727 C C . LEU B 1 214 ? -0.431 3.202 25.689 1.000 27.476 211 LEU B C 1
ATOM 7728 O O . LEU B 1 214 ? 0.064 2.090 25.628 1.000 25.345 211 LEU B O 1
ATOM 7744 N N . ILE B 1 215 ? -1.482 3.617 24.988 1.000 27.771 212 ILE B N 1
ATOM 7745 C CA . ILE B 1 215 ? -2.251 2.763 24.050 1.000 28.027 212 ILE B CA 1
ATOM 7746 C C . ILE B 1 215 ? -2.473 3.545 22.777 1.000 29.677 212 ILE B C 1
ATOM 7747 O O . ILE B 1 215 ? -2.380 4.774 22.767 1.000 28.720 212 ILE B O 1
ATOM 7763 N N . PRO B 1 216 ? -2.844 2.854 21.682 1.000 28.449 213 PRO B N 1
ATOM 7764 C CA . PRO B 1 216 ? -3.214 3.551 20.462 1.000 29.453 213 PRO B CA 1
ATOM 7765 C C . PRO B 1 216 ? -4.477 4.372 20.763 1.000 28.073 213 PRO B C 1
ATOM 7766 O O . PRO B 1 216 ? -5.237 4.034 21.659 1.000 26.592 213 PRO B O 1
ATOM 7777 N N . ASN B 1 217 ? -4.608 5.496 20.074 1.000 25.188 214 ASN B N 1
ATOM 7778 C CA . ASN B 1 217 ? -5.742 6.439 20.233 1.000 26.130 214 ASN B CA 1
ATOM 7779 C C . ASN B 1 217 ? -7.025 5.687 19.864 1.000 28.641 214 ASN B C 1
ATOM 7780 O O . ASN B 1 217 ? -7.155 5.243 18.723 1.000 25.572 214 ASN B O 1
ATOM 7791 N N . PRO B 1 218 ? -8.007 5.544 20.784 1.000 31.958 215 PRO B N 1
ATOM 7792 C CA . PRO B 1 218 ? -9.284 4.895 20.468 1.000 34.438 215 PRO B CA 1
ATOM 7793 C C . PRO B 1 218 ? -10.065 5.453 19.262 1.000 35.437 215 PRO B C 1
ATOM 7794 O O . PRO B 1 218 ? -10.889 4.732 18.747 1.000 35.332 215 PRO B O 1
ATOM 7805 N N . LYS B 1 219 ? -9.809 6.693 18.815 1.000 33.988 216 LYS B N 1
ATOM 7806 C CA . LYS B 1 219 ? -10.514 7.284 17.637 1.000 35.331 216 LYS B CA 1
ATOM 7807 C C . LYS B 1 219 ? -10.016 6.645 16.341 1.000 38.864 216 LYS B C 1
ATOM 7808 O O . LYS B 1 219 ? -10.747 6.692 15.349 1.000 37.341 216 LYS B O 1
ATOM 7827 N N . LEU B 1 220 ? -8.815 6.068 16.332 1.000 35.885 217 LEU B N 1
ATOM 7828 C CA . LEU B 1 220 ? -8.288 5.378 15.140 1.000 33.822 217 LEU B CA 1
ATOM 7829 C C . LEU B 1 220 ? -9.102 4.098 14.910 1.000 34.476 217 LEU B C 1
ATOM 7830 O O . LEU B 1 220 ? -9.555 3.500 15.898 1.000 36.668 217 LEU B O 1
ATOM 7846 N N . ASN B 1 221 ? -9.273 3.694 13.651 1.000 38.431 218 ASN B N 1
ATOM 7847 C CA . ASN B 1 221 ? -9.897 2.392 13.292 1.000 42.124 218 ASN B CA 1
ATOM 7848 C C . ASN B 1 221 ? -8.885 1.319 13.678 1.000 42.781 218 ASN B C 1
ATOM 7849 O O . ASN B 1 221 ? -7.752 1.688 14.006 1.000 40.094 218 ASN B O 1
ATOM 7860 N N . SER B 1 222 ? -9.270 0.044 13.641 1.000 41.099 219 SER B N 1
ATOM 7861 C CA . SER B 1 222 ? -8.470 -1.054 14.230 1.000 39.733 219 SER B CA 1
ATOM 7862 C C . SER B 1 222 ? -7.235 -1.343 13.360 1.000 37.133 219 SER B C 1
ATOM 7863 O O . SER B 1 222 ? -6.202 -1.773 13.919 1.000 34.899 219 SER B O 1
ATOM 7871 N N . SER B 1 223 ? -7.298 -1.084 12.056 1.000 33.831 220 SER B N 1
ATOM 7872 C CA . SER B 1 223 ? -6.118 -1.184 11.163 1.000 35.351 220 SER B CA 1
ATOM 7873 C C . SER B 1 223 ? -5.081 -0.124 11.565 1.000 32.950 220 SER B C 1
ATOM 7874 O O . SER B 1 223 ? -3.864 -0.408 11.485 1.000 33.444 220 SER B O 1
ATOM 7882 N N . GLN B 1 224 ? 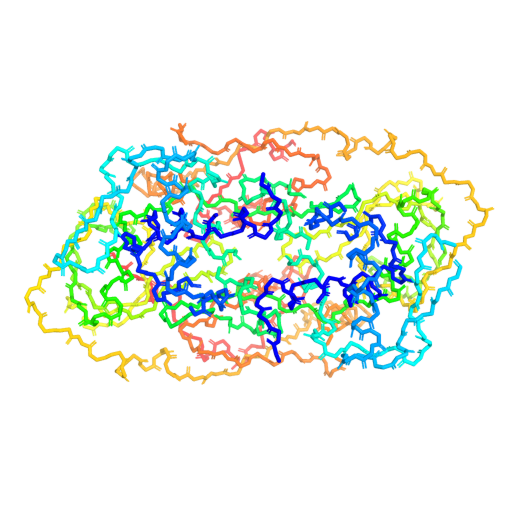-5.540 1.080 11.885 1.000 30.622 221 GLN B N 1
ATOM 7883 C CA . GLN B 1 224 ? -4.637 2.201 12.223 1.000 31.599 221 GLN B CA 1
ATOM 7884 C C . GLN B 1 224 ? -3.990 1.897 13.582 1.000 30.144 221 GLN B C 1
ATOM 7885 O O . GLN B 1 224 ? -2.801 2.218 13.756 1.000 32.099 221 GLN B O 1
ATOM 7899 N N . GLN B 1 225 ? -4.735 1.267 14.489 1.000 30.210 222 GLN B N 1
ATOM 7900 C CA . GLN B 1 225 ? -4.279 0.905 15.861 1.000 32.442 222 GLN B CA 1
ATOM 7901 C C . GLN B 1 225 ? -3.125 -0.100 15.785 1.000 31.535 222 GLN B C 1
ATOM 7902 O O . GLN B 1 225 ? -2.120 0.106 16.511 1.000 26.230 222 GLN B O 1
ATOM 7916 N N . ALA B 1 226 ? -3.219 -1.095 14.899 1.000 30.793 223 ALA B N 1
ATOM 7917 C CA . ALA B 1 226 ? -2.183 -2.126 14.668 1.000 30.483 223 ALA B CA 1
ATOM 7918 C C . ALA B 1 226 ? -0.879 -1.465 14.216 1.000 29.788 223 ALA B C 1
ATOM 7919 O O . ALA B 1 226 ? 0.217 -2.010 14.544 1.000 29.728 223 ALA B O 1
ATOM 7926 N N . LEU B 1 227 ? -0.989 -0.358 13.474 1.000 30.541 224 LEU B N 1
ATOM 7927 C CA . LEU B 1 227 ? 0.187 0.401 12.969 1.000 33.078 224 LEU B CA 1
ATOM 7928 C C . LEU B 1 227 ? 0.841 1.151 14.117 1.000 26.203 224 LEU B C 1
ATOM 7929 O O . LEU B 1 227 ? 2.043 1.177 14.154 1.000 27.006 224 LEU B O 1
ATOM 7945 N N . VAL B 1 228 ? 0.041 1.748 14.989 1.000 25.099 225 VAL B N 1
ATOM 7946 C CA . VAL B 1 228 ? 0.555 2.432 16.197 1.000 27.189 225 VAL B CA 1
ATOM 7947 C C . VAL B 1 228 ? 1.294 1.400 17.051 1.000 27.330 225 VAL B C 1
ATOM 7948 O O . VAL B 1 228 ? 2.364 1.756 17.562 1.000 27.020 225 VAL B O 1
ATOM 7961 N N . GLU B 1 229 ? 0.761 0.181 17.201 1.000 27.080 226 GLU B N 1
ATOM 7962 C CA . GLU B 1 229 ? 1.418 -0.927 17.979 1.000 26.526 226 GLU B CA 1
ATOM 7963 C C . GLU B 1 229 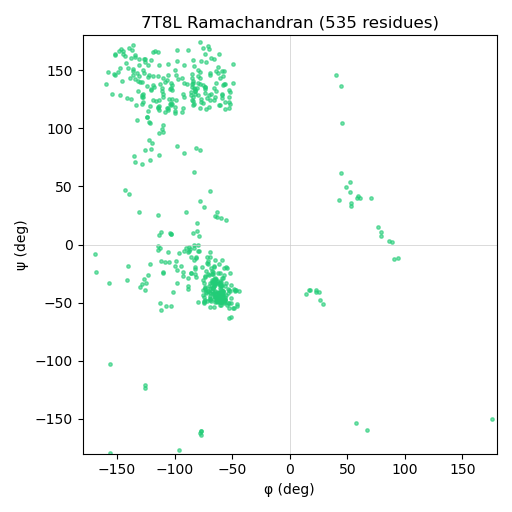? 2.808 -1.226 17.390 1.000 28.106 226 GLU B C 1
ATOM 7964 O O . GLU B 1 229 ? 3.813 -1.338 18.149 1.000 29.359 226 GLU B O 1
ATOM 7976 N N . LYS B 1 230 ? 2.877 -1.308 16.074 1.000 24.764 227 LYS B N 1
ATOM 7977 C CA . LYS B 1 230 ? 4.145 -1.494 15.341 1.000 28.650 227 LYS B CA 1
ATOM 7978 C C . LYS B 1 230 ? 5.084 -0.285 15.529 1.000 27.859 227 LYS B C 1
ATOM 7979 O O . LYS B 1 230 ? 6.270 -0.513 15.831 1.000 29.776 227 LYS B O 1
ATOM 7998 N N . ASP B 1 231 ? 4.590 0.941 15.354 1.000 27.420 228 ASP B N 1
ATOM 7999 C CA . ASP B 1 231 ? 5.414 2.175 15.450 1.000 29.644 228 ASP B CA 1
ATOM 8000 C C . ASP B 1 231 ? 6.121 2.238 16.810 1.000 31.533 228 ASP B C 1
ATOM 8001 O O . ASP B 1 231 ? 7.286 2.710 16.837 1.000 28.340 228 ASP B O 1
ATOM 8010 N N . PHE B 1 232 ? 5.466 1.769 17.884 1.000 28.152 229 PHE B N 1
ATOM 8011 C CA . PHE B 1 232 ? 5.997 1.863 19.269 1.000 28.008 229 PHE B CA 1
ATOM 8012 C C . PHE B 1 232 ? 6.538 0.533 19.779 1.000 27.061 229 PHE B C 1
ATOM 8013 O O . PHE B 1 232 ? 6.874 0.495 20.972 1.000 27.870 229 PHE B O 1
ATOM 8030 N N . GLY B 1 233 ? 6.663 -0.476 18.910 1.000 28.220 230 GLY B N 1
ATOM 8031 C CA . GLY B 1 233 ? 6.985 -1.870 19.285 1.000 27.208 230 GLY B CA 1
ATOM 8032 C C . GLY B 1 233 ? 6.262 -2.317 20.550 1.000 29.010 230 GLY B C 1
ATOM 8033 O O . GLY B 1 233 ? 6.875 -2.808 21.499 1.000 27.634 230 GLY B O 1
ATOM 8054 N N . PRO B 1 235 ? 4.488 -4.656 22.964 1.000 29.283 232 PRO B N 1
ATOM 8055 C CA . PRO B 1 235 ? 4.484 -6.121 23.043 1.000 33.138 232 PRO B CA 1
ATOM 8056 C C . PRO B 1 235 ? 3.081 -6.749 23.029 1.000 31.074 232 PRO B C 1
ATOM 8057 O O . PRO B 1 235 ? 2.934 -7.775 22.404 1.000 29.098 232 PRO B O 1
ATOM 8068 N N . ASP B 1 236 ? 2.105 -6.132 23.707 1.000 29.740 233 ASP B N 1
ATOM 8069 C CA . ASP B 1 236 ? 0.754 -6.706 23.927 1.000 30.203 233 ASP B CA 1
ATOM 8070 C C . ASP B 1 236 ? -0.301 -5.597 23.852 1.000 29.339 233 ASP B C 1
ATOM 8071 O O . ASP B 1 236 ? -1.157 -5.530 24.758 1.000 30.450 233 ASP B O 1
ATOM 8080 N N . GLY B 1 237 ? -0.223 -4.738 22.836 1.000 29.300 234 GLY B N 1
ATOM 8081 C CA . GLY B 1 237 ? -1.257 -3.723 22.555 1.000 31.645 234 GLY B CA 1
ATOM 8082 C C . GLY B 1 237 ? -1.141 -2.499 23.451 1.000 33.168 234 GLY B C 1
ATOM 8083 O O . GLY B 1 237 ? -2.040 -1.625 23.375 1.000 28.444 234 GLY B O 1
ATOM 8087 N N . ARG B 1 238 ? -0.075 -2.408 24.254 1.000 33.473 235 ARG B N 1
ATOM 8088 C CA . ARG B 1 238 ? 0.237 -1.209 25.071 1.000 34.063 235 ARG B CA 1
ATOM 8089 C C . ARG B 1 238 ? 1.747 -1.106 25.289 1.000 32.332 235 ARG B C 1
ATOM 8090 O O . ARG B 1 238 ? 2.441 -2.087 25.044 1.000 27.918 235 ARG B O 1
ATOM 8111 N N . LEU B 1 239 ? 2.203 0.080 25.697 1.000 33.689 236 LEU B N 1
ATOM 8112 C CA . LEU B 1 239 ? 3.539 0.337 26.312 1.000 33.995 236 LEU B CA 1
ATOM 8113 C C . LEU B 1 239 ? 3.292 0.552 27.794 1.000 30.887 236 LEU B C 1
ATOM 8114 O O . LEU B 1 239 ? 2.512 1.460 28.124 1.000 29.751 236 LEU B O 1
ATOM 8130 N N . GLN B 1 240 ? 3.956 -0.208 28.645 1.000 31.479 237 GLN B N 1
ATOM 8131 C CA . GLN B 1 240 ? 3.949 0.047 30.101 1.000 34.566 237 GLN B CA 1
ATOM 8132 C C . GLN B 1 240 ? 5.287 0.677 30.466 1.000 34.858 237 GLN B C 1
ATOM 8133 O O . GLN B 1 240 ? 6.310 0.041 30.197 1.000 41.180 237 GLN B O 1
ATOM 8147 N N . ILE B 1 241 ? 5.271 1.883 31.026 1.000 35.079 238 ILE B N 1
ATOM 8148 C CA . ILE B 1 241 ? 6.515 2.665 31.315 1.000 39.256 238 ILE B CA 1
ATOM 8149 C C . ILE B 1 241 ? 6.532 2.947 32.814 1.000 34.557 238 ILE B C 1
ATOM 8150 O O . ILE B 1 241 ? 5.746 3.755 33.325 1.000 36.094 238 ILE B O 1
ATOM 8166 N N . PRO B 1 242 ? 7.365 2.231 33.594 1.000 34.158 239 PRO B N 1
ATOM 8167 C CA . PRO B 1 242 ? 7.522 2.577 35.002 1.000 31.554 239 PRO B CA 1
ATOM 8168 C C . PRO B 1 242 ? 8.352 3.871 35.064 1.000 28.596 239 PRO B C 1
ATOM 8169 O O . PRO B 1 242 ? 9.363 3.960 34.377 1.000 26.228 239 PRO B O 1
ATOM 8180 N N . VAL B 1 243 ? 7.897 4.864 35.818 1.000 28.593 240 VAL B N 1
ATOM 8181 C CA . VAL B 1 243 ? 8.613 6.176 35.926 1.000 27.575 240 VAL B CA 1
ATOM 8182 C C . VAL B 1 243 ? 8.377 6.785 37.318 1.000 25.445 240 VAL B C 1
ATOM 8183 O O . VAL B 1 243 ? 7.288 6.606 37.880 1.000 24.315 240 VAL B O 1
ATOM 8196 N N . LYS B 1 244 ? 9.356 7.530 37.828 1.000 25.574 241 LYS B N 1
ATOM 8197 C CA . LYS B 1 244 ? 9.195 8.420 39.016 1.000 25.843 241 LYS B CA 1
ATOM 8198 C C . LYS B 1 244 ? 8.059 9.416 38.764 1.000 23.912 241 LYS B C 1
ATOM 8199 O O . LYS B 1 244 ? 8.005 9.985 37.646 1.000 24.217 241 LYS B O 1
ATOM 8218 N N . LYS B 1 245 ? 7.200 9.677 39.748 1.000 24.359 242 LYS B N 1
ATOM 8219 C CA . LYS B 1 245 ? 6.014 10.563 39.585 1.000 25.931 242 LYS B CA 1
ATOM 8220 C C . LYS B 1 245 ? 6.454 11.934 39.059 1.000 24.072 242 LYS B C 1
ATOM 8221 O O . LYS B 1 245 ? 5.780 12.468 38.167 1.000 24.013 242 LYS B O 1
ATOM 8240 N N . ALA B 1 246 ? 7.539 12.459 39.618 1.000 23.934 243 ALA B N 1
ATOM 8241 C CA . ALA B 1 246 ? 8.141 13.765 39.296 1.000 22.596 243 ALA B CA 1
ATOM 8242 C C . ALA B 1 246 ? 8.783 13.775 37.890 1.000 21.951 243 ALA B C 1
ATOM 8243 O O . ALA B 1 246 ? 9.161 14.862 37.475 1.000 23.333 243 ALA B O 1
ATOM 8250 N N . LEU B 1 247 ? 8.863 12.653 37.170 1.000 20.674 244 LEU B N 1
ATOM 8251 C CA . LEU B 1 247 ? 9.364 12.623 35.756 1.000 22.171 244 LEU B CA 1
ATOM 8252 C C . LEU B 1 247 ? 8.268 12.213 34.764 1.000 20.543 244 LEU B C 1
ATOM 8253 O O . LEU B 1 247 ? 8.524 12.295 33.545 1.000 20.253 244 LEU B O 1
ATOM 8269 N N . ALA B 1 248 ? 7.078 11.844 35.250 1.000 21.725 245 ALA B N 1
ATOM 8270 C CA . ALA B 1 248 ? 5.964 11.277 34.446 1.000 21.460 245 ALA B CA 1
ATOM 8271 C C . ALA B 1 248 ? 5.551 12.257 33.341 1.000 20.899 245 ALA B C 1
ATOM 8272 O O . ALA B 1 248 ? 5.441 11.800 32.193 1.000 19.579 245 ALA B O 1
ATOM 8279 N N . HIS B 1 249 ? 5.339 13.534 33.675 1.000 20.773 246 HIS B N 1
ATOM 8280 C CA . HIS B 1 249 ? 4.896 14.586 32.719 1.000 24.084 246 HIS B CA 1
ATOM 8281 C C . HIS B 1 249 ? 5.951 14.706 31.622 1.000 22.394 246 HIS B C 1
ATOM 8282 O O . HIS B 1 249 ? 5.580 14.778 30.463 1.000 20.209 246 HIS B O 1
ATOM 8297 N N . TYR B 1 250 ? 7.232 14.661 31.975 1.000 20.862 247 TYR B N 1
ATOM 8298 C CA . TYR B 1 250 ? 8.336 14.838 30.990 1.000 18.951 247 TYR B CA 1
ATOM 8299 C C . TYR B 1 250 ? 8.408 13.613 30.079 1.000 19.258 247 TYR B C 1
ATOM 8300 O O . TYR B 1 250 ? 8.593 13.813 28.872 1.000 17.854 247 TYR B O 1
ATOM 8318 N N . THR B 1 251 ? 8.220 12.395 30.610 1.000 16.675 248 THR B N 1
ATOM 8319 C CA . THR B 1 251 ? 8.213 11.169 29.799 1.000 18.978 248 THR B CA 1
ATOM 8320 C C . THR B 1 251 ? 7.103 11.256 28.760 1.000 18.782 248 THR B C 1
ATOM 8321 O O . THR B 1 251 ? 7.361 10.950 27.590 1.000 18.967 248 THR B O 1
ATOM 8332 N N . LEU B 1 252 ? 5.907 11.636 29.174 1.000 17.795 249 LEU B N 1
ATOM 8333 C CA . LEU B 1 252 ? 4.741 11.742 28.266 1.000 19.463 249 LEU B CA 1
ATOM 8334 C C . LEU B 1 252 ? 5.021 12.769 27.152 1.000 19.995 249 LEU B C 1
ATOM 8335 O O . LEU B 1 252 ? 4.665 12.504 26.018 1.000 19.199 249 LEU B O 1
ATOM 8351 N N . GLN B 1 253 ? 5.643 13.895 27.469 1.000 18.836 250 GLN B N 1
ATOM 8352 C CA . GLN B 1 253 ? 5.946 14.923 26.440 1.000 21.830 250 GLN B CA 1
ATOM 8353 C C . GLN B 1 253 ? 7.030 14.365 25.514 1.000 17.145 250 GLN B C 1
ATOM 8354 O O . GLN B 1 253 ? 6.988 14.657 24.322 1.000 17.870 250 GLN B O 1
ATOM 8368 N N . ARG B 1 254 ? 7.945 13.553 26.043 1.000 16.118 251 ARG B N 1
ATOM 8369 C CA . ARG B 1 254 ? 9.067 13.001 25.239 1.000 16.426 251 ARG B CA 1
ATOM 8370 C C . ARG B 1 254 ? 8.477 12.058 24.190 1.000 16.335 251 ARG B C 1
ATOM 8371 O O . ARG B 1 254 ? 9.020 12.052 23.054 1.000 16.853 251 ARG B O 1
ATOM 8392 N N . TYR B 1 255 ? 7.403 11.333 24.528 1.000 16.574 252 TYR B N 1
ATOM 8393 C CA . TYR B 1 255 ? 6.692 10.392 23.626 1.000 20.066 252 TYR B CA 1
ATOM 8394 C C . TYR B 1 255 ? 5.625 11.118 22.776 1.000 21.008 252 TYR B C 1
ATOM 8395 O O . TYR B 1 255 ? 4.976 10.480 21.900 1.000 19.603 252 TYR B O 1
ATOM 8413 N N . GLN B 1 256 ? 5.434 12.413 23.003 1.000 20.627 253 GLN B N 1
ATOM 8414 C CA . GLN B 1 256 ? 4.435 13.259 22.279 1.000 22.661 253 GLN B CA 1
ATOM 8415 C C . GLN B 1 256 ? 3.016 12.670 22.486 1.000 24.048 253 GLN B C 1
ATOM 8416 O O . GLN B 1 256 ? 2.216 12.665 21.530 1.000 23.862 253 GLN B O 1
ATOM 8430 N N . THR B 1 257 ? 2.712 12.207 23.700 1.000 23.843 254 THR B N 1
ATOM 8431 C CA . THR B 1 257 ? 1.453 11.518 24.073 1.000 25.514 254 THR B CA 1
ATOM 8432 C C . THR B 1 257 ? 0.368 12.593 24.224 1.000 28.767 254 THR B C 1
ATOM 8433 O O . THR B 1 257 ? 0.699 13.719 24.717 1.000 25.359 254 THR B O 1
ATOM 8444 N N . ALA B 1 258 ? -0.871 12.309 23.827 1.000 25.943 255 ALA B N 1
ATOM 8445 C CA . ALA B 1 258 ? -2.012 13.200 24.178 1.000 32.426 255 ALA B CA 1
ATOM 8446 C C . ALA B 1 258 ? -2.274 13.104 25.693 1.000 33.583 255 ALA B C 1
ATOM 8447 O O . ALA B 1 258 ? -2.441 11.986 26.223 1.000 35.631 255 ALA B O 1
ATOM 8454 N N . ILE B 1 259 ? -2.261 14.244 26.378 1.000 40.176 256 ILE B N 1
ATOM 8455 C CA . ILE B 1 259 ? -2.663 14.364 27.815 1.000 43.779 256 ILE B CA 1
ATOM 8456 C C . ILE B 1 259 ? -4.092 14.937 27.875 1.000 43.189 256 ILE B C 1
ATOM 8457 O O . ILE B 1 259 ? -4.866 14.429 28.682 1.000 48.134 256 ILE B O 1
ATOM 8462 N N . THR B 1 260 ? -4.412 15.919 27.019 1.000 44.704 257 THR B N 1
ATOM 8463 C CA . THR B 1 260 ? -5.624 16.792 27.058 1.000 46.295 257 THR B CA 1
ATOM 8464 C C . THR B 1 260 ? -6.723 16.292 26.098 1.000 45.538 257 THR B C 1
ATOM 8465 O O . THR B 1 260 ? -6.390 15.609 25.102 1.000 36.214 257 THR B O 1
ATOM 8476 N N . LEU B 1 261 ? -7.990 16.677 26.333 1.000 45.096 258 LEU B N 1
ATOM 8477 C CA . LEU B 1 261 ? -9.138 16.196 25.516 1.000 42.569 258 LEU B CA 1
ATOM 8478 C C . LEU B 1 261 ? -8.984 16.640 24.059 1.000 38.058 258 LEU B C 1
ATOM 8479 O O . LEU B 1 261 ? -9.161 15.789 2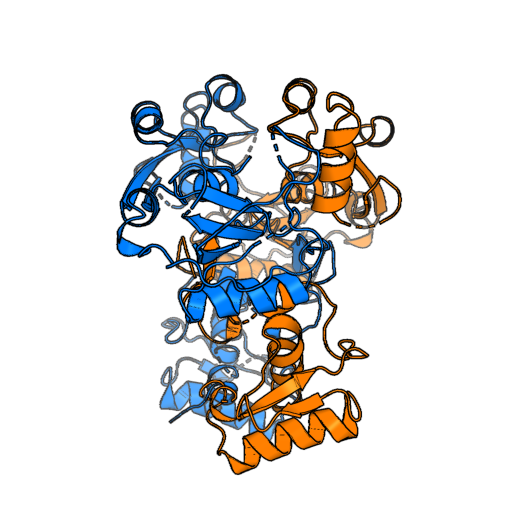3.170 1.000 32.439 258 LEU B O 1
ATOM 8495 N N . ALA B 1 262 ? -8.684 17.910 23.799 1.000 35.951 259 ALA B N 1
ATOM 8496 C CA . ALA B 1 262 ? -8.584 18.426 22.415 1.000 36.103 259 ALA B CA 1
ATOM 8497 C C . ALA B 1 262 ? -7.400 17.753 21.714 1.000 37.921 259 ALA B C 1
ATOM 8498 O O . ALA B 1 262 ? -7.487 17.550 20.496 1.000 39.737 259 ALA B O 1
ATOM 8505 N N . GLU B 1 263 ? -6.342 17.392 22.446 1.000 35.134 260 GLU B N 1
ATOM 8506 C CA . GLU B 1 263 ? -5.202 16.663 21.828 1.000 39.411 260 GLU B CA 1
ATOM 8507 C C . GLU B 1 263 ? -5.699 15.284 21.375 1.000 33.099 260 GLU B C 1
ATOM 8508 O O . GLU B 1 263 ? -5.490 14.960 20.204 1.000 34.802 260 GLU B O 1
ATOM 8520 N N . ALA B 1 264 ? -6.311 14.495 22.267 1.000 29.848 261 ALA B N 1
ATOM 8521 C CA . ALA B 1 264 ? -6.769 13.121 21.937 1.000 32.963 261 ALA B CA 1
ATOM 8522 C C . ALA B 1 264 ? -7.768 13.163 20.760 1.000 32.910 261 ALA B C 1
ATOM 8523 O O . ALA B 1 264 ? -7.826 12.187 19.965 1.000 31.971 261 ALA B O 1
ATOM 8530 N N . GLU B 1 265 ? -8.509 14.262 20.605 1.000 34.221 262 GLU B N 1
ATOM 8531 C CA . GLU B 1 265 ? -9.498 14.417 19.507 1.000 37.229 262 GLU B CA 1
ATOM 8532 C C . GLU B 1 265 ? -8.780 14.451 18.160 1.000 38.667 262 GLU B C 1
ATOM 8533 O O . GLU B 1 265 ? -9.374 13.995 17.182 1.000 40.053 262 GLU B O 1
ATOM 8545 N N . ASP B 1 266 ? -7.536 14.932 18.106 1.000 39.898 263 ASP B N 1
ATOM 8546 C CA . ASP B 1 266 ? -6.754 14.979 16.840 1.000 38.598 263 ASP B CA 1
ATOM 8547 C C . ASP B 1 266 ? -5.926 13.691 16.716 1.000 38.290 263 ASP B C 1
ATOM 8548 O O . ASP B 1 266 ? -4.692 13.725 17.010 1.000 35.222 263 ASP B O 1
ATOM 8557 N N . ALA B 1 267 ? -6.564 12.592 16.306 1.000 32.716 264 ALA B N 1
ATOM 8558 C CA . ALA B 1 267 ? -5.984 11.231 16.347 1.000 32.566 264 ALA B CA 1
ATOM 8559 C C . ALA B 1 267 ? -4.793 11.138 15.402 1.000 31.417 264 ALA B C 1
ATOM 8560 O O . ALA B 1 267 ? -3.928 10.318 15.703 1.000 32.067 264 ALA B O 1
ATOM 8567 N N . LEU B 1 268 ? -4.766 11.887 14.295 1.000 28.698 265 LEU B N 1
ATOM 8568 C CA . LEU B 1 268 ? -3.620 11.842 13.344 1.000 35.329 265 LEU B CA 1
ATOM 8569 C C . LEU B 1 268 ? -2.387 12.478 13.996 1.000 31.018 265 LEU B C 1
ATOM 8570 O O . LEU B 1 268 ? -1.295 11.914 13.863 1.000 36.044 265 LEU B O 1
ATOM 8586 N N . LYS B 1 269 ? -2.564 13.581 14.698 1.000 32.586 266 LYS B N 1
ATOM 8587 C CA . LYS B 1 269 ? -1.469 14.304 15.384 1.000 31.965 266 LYS B CA 1
ATOM 8588 C C . LYS B 1 269 ? -1.066 13.522 16.643 1.000 32.407 266 LYS B C 1
ATOM 8589 O O . LYS B 1 269 ? 0.139 13.560 16.963 1.000 26.565 266 LYS B O 1
ATOM 8601 N N . TYR B 1 270 ? -2.008 12.834 17.324 1.000 26.449 267 TYR B N 1
ATOM 8602 C CA . TYR B 1 270 ? -1.761 12.196 18.641 1.000 26.402 267 TYR B CA 1
ATOM 8603 C C . TYR B 1 270 ? -2.190 10.729 18.601 1.000 25.002 267 TYR B C 1
ATOM 8604 O O . TYR B 1 270 ? -3.172 10.335 19.232 1.000 27.334 267 TYR B O 1
ATOM 8622 N N . PRO B 1 271 ? -1.468 9.868 17.861 1.000 24.167 268 PRO B N 1
ATOM 8623 C CA . PRO B 1 271 ? -1.795 8.443 17.805 1.000 26.589 268 PRO B CA 1
ATOM 8624 C C . PRO B 1 271 ? -1.618 7.713 19.139 1.000 24.083 268 PRO B C 1
ATOM 8625 O O . PRO B 1 271 ? -2.084 6.614 19.266 1.000 26.976 268 PRO B O 1
ATOM 8636 N N . LEU B 1 272 ? -0.958 8.335 20.106 1.000 25.295 269 LEU B N 1
ATOM 8637 C CA . LEU B 1 272 ? -0.624 7.691 21.404 1.000 25.750 269 LEU B CA 1
ATOM 8638 C C . LEU B 1 272 ? -1.301 8.493 22.506 1.000 26.376 269 LEU B C 1
ATOM 8639 O O . LEU B 1 272 ? -1.123 9.721 22.534 1.000 24.737 269 LEU B O 1
ATOM 8655 N N . VAL B 1 273 ? -2.108 7.838 23.336 1.000 25.627 270 VAL B N 1
ATOM 8656 C CA . VAL B 1 273 ? -2.762 8.498 24.491 1.000 27.980 270 VAL B CA 1
ATOM 8657 C C . VAL B 1 273 ? -2.442 7.696 25.743 1.000 28.770 270 VAL B C 1
ATOM 8658 O O . VAL B 1 273 ? -2.082 6.507 25.647 1.000 26.080 270 VAL B O 1
ATOM 8671 N N . LEU B 1 274 ? -2.582 8.371 26.876 1.000 31.718 271 LEU B N 1
ATOM 8672 C CA . LEU B 1 274 ? -2.418 7.784 28.221 1.000 33.132 271 LEU B CA 1
ATOM 8673 C C . LEU B 1 274 ? -3.773 7.169 28.605 1.000 35.388 271 LEU B C 1
ATOM 8674 O O . LEU B 1 274 ? -4.782 7.827 28.430 1.000 31.974 271 LEU B O 1
ATOM 8690 N N . GLN B 1 275 ? -3.794 5.911 29.023 1.000 37.748 272 GLN B N 1
ATOM 8691 C CA . GLN B 1 275 ? -5.041 5.207 29.443 1.000 45.250 272 GLN B CA 1
ATOM 8692 C C . GLN B 1 275 ? -5.684 5.998 30.606 1.000 48.700 272 GLN B C 1
ATOM 8693 O O . GLN B 1 275 ? -4.931 6.459 31.487 1.000 46.936 272 GLN B O 1
ATOM 8707 N N . ARG B 1 276 ? -7.012 6.186 30.599 1.000 56.393 273 ARG B N 1
ATOM 8708 C CA . ARG B 1 276 ? -7.747 7.214 31.408 1.000 62.666 273 ARG B CA 1
ATOM 8709 C C . ARG B 1 276 ? -7.459 7.073 32.910 1.000 64.321 273 ARG B C 1
ATOM 8710 O O . ARG B 1 276 ? -7.177 8.120 33.553 1.000 61.936 273 ARG B O 1
ATOM 8716 N N . SER B 1 277 ? -7.550 5.845 33.444 1.000 66.889 274 SER B N 1
ATOM 8717 C CA . SER B 1 277 ? -7.287 5.489 34.868 1.000 65.962 274 SER B CA 1
ATOM 8718 C C . SER B 1 277 ? -6.008 6.184 35.355 1.000 67.137 274 SER B C 1
ATOM 8719 O O . SER B 1 277 ? -6.014 6.667 36.510 1.000 64.807 274 SER B O 1
ATOM 8727 N N . ASP B 1 278 ? -4.975 6.243 34.497 1.000 63.337 275 ASP B N 1
ATOM 8728 C CA . ASP B 1 278 ? -3.651 6.873 34.777 1.000 61.611 275 ASP B CA 1
ATOM 8729 C C . ASP B 1 278 ? -3.771 8.403 34.756 1.000 59.199 275 ASP B C 1
ATOM 8730 O O . ASP B 1 278 ? -3.064 9.031 35.550 1.000 56.676 275 ASP B O 1
ATOM 8739 N N . ILE B 1 279 ? -4.592 8.983 33.868 1.000 63.243 276 ILE B N 1
ATOM 8740 C CA . ILE B 1 279 ? -4.865 10.453 33.823 1.000 65.310 276 ILE B CA 1
ATOM 8741 C C . ILE B 1 279 ? -5.164 10.922 35.259 1.000 70.593 276 ILE B C 1
ATOM 8742 O O . ILE B 1 279 ? -4.655 11.990 35.641 1.000 72.077 276 ILE B O 1
ATOM 8747 N N . GLU B 1 280 ? -5.908 10.125 36.040 1.000 77.183 277 GLU B N 1
ATOM 8748 C CA . GLU B 1 280 ? -6.063 10.292 37.515 1.000 75.754 277 GLU B CA 1
ATOM 8749 C C . GLU B 1 280 ? -4.892 9.605 38.228 1.000 71.456 277 GLU B C 1
ATOM 8750 O O . GLU B 1 280 ? -3.770 10.101 38.235 1.000 72.149 277 GLU B O 1
#

B-factor: mean 33.83, std 10.59, range [13.81, 79.68]

Radius of gyration: 24.64 Å; Cα contacts (8 Å, |Δi|>4): 994; chains: 2; bounding box: 62×59×70 Å

Solvent-accessible surface area: 23964 Å² total

Foldseek 3Di:
DDDDVLLVLLLQLLCQPVVQWDALVVNVQNPDDSVVSVVSNVCCCVVPPPVQWDADRNGTGGDPPRDRRSDDPDCVSVVCCPVRDDPLQDCWDHDDVDTDGHDNDPQADVLAVVQLVVLLVVQFWWWWFADVRRDTDIDIWRFNDWDDLSHFIWTFTAPDVRATATGGNSGDPDHIDTDPDDGDDCVPNQQQVDKDKWKKFFLPVDPPVLRVVVCVVQPDPRIDIDIHRLLSVVSVCVVVQEAADPVSSVPRVSHRIYIDVVCNVVHDDNVVRHDD/DDDLLLVLLVLLLCQLPVQWDDLVVNVQNPDDSVVSVVSNVCCCVPFVPVQWDQDVVSPTIGGDPVHDDRSDHPDCVSNVVCCVSPPPLVDCWDHDPPDTDGHDRDPLADPLACVQLVVLLVVQFKWWWFADVRRDTDIDIWRFNDWDDLSHFIWTFTAPPVRATDTGGNSGDPDHIDTDPDDHDDPVPNQLQVDKDWWKKAFQPVDDVVVRVVVCVVVDPDRIDIDIDRNNSVVSVCVVVVADLDPVCSVPNVSHRIYTDVVVND